Protein 4R3N (pdb70)

Structure (mmCIF, N/CA/C/O backbone):
data_4R3N
#
_entry.id   4R3N
#
_cell.length_a   59.536
_cell.length_b   97.658
_cell.length_c   63.978
_cell.angle_alpha   90.00
_cell.angle_beta   102.55
_cell.angle_gamma   90.00
#
_symmetry.space_group_name_H-M   'P 1 21 1'
#
loop_
_entity.id
_entity.type
_entity.pdbx_description
1 polymer 'Aspartate-semialdehyde dehydrogenase'
2 non-polymer 'SODIUM ION'
3 non-polymer 'NADP NICOTINAMIDE-ADENINE-DINUCLEOTIDE PHOSPHATE'
4 non-polymer 'benzene-1,2,3-tricarboxylic acid'
5 non-polymer 1,2-ETHANEDIOL
6 non-polymer 'ACETATE ION'
7 water water
#
loop_
_atom_site.group_PDB
_atom_site.id
_atom_site.type_symbol
_atom_site.label_atom_id
_atom_site.label_alt_id
_atom_site.label_comp_id
_atom_site.label_asym_id
_atom_site.label_entity_id
_atom_site.label_seq_id
_atom_site.pdbx_PDB_ins_code
_atom_site.Cartn_x
_atom_site.Cartn_y
_atom_site.Cartn_z
_atom_site.occupancy
_atom_site.B_iso_or_equiv
_atom_site.auth_seq_id
_atom_site.auth_comp_id
_atom_site.auth_asym_id
_atom_site.auth_atom_id
_atom_site.pdbx_PDB_model_num
ATOM 1 N N . GLY A 1 2 ? -10.558 -2.639 33.520 1.00 26.72 2 GLY A N 1
ATOM 2 C CA . GLY A 1 2 ? -9.978 -2.783 32.168 1.00 22.34 2 GLY A CA 1
ATOM 3 C C . GLY A 1 2 ? -10.661 -1.887 31.171 1.00 21.91 2 GLY A C 1
ATOM 4 O O . GLY A 1 2 ? -11.467 -1.032 31.511 1.00 27.18 2 GLY A O 1
ATOM 5 N N . TYR A 1 3 ? -10.316 -2.095 29.913 1.00 16.46 3 TYR A N 1
ATOM 6 C CA . TYR A 1 3 ? -10.796 -1.254 28.833 1.00 16.02 3 TYR A CA 1
ATOM 7 C C . TYR A 1 3 ? -11.849 -1.913 27.969 1.00 16.41 3 TYR A C 1
ATOM 8 O O . TYR A 1 3 ? -11.849 -3.143 27.794 1.00 16.88 3 TYR A O 1
ATOM 17 N N . THR A 1 4 ? -12.692 -1.071 27.367 1.00 14.18 4 THR A N 1
ATOM 18 C CA . THR A 1 4 ? -13.449 -1.453 26.193 1.00 14.00 4 THR A CA 1
ATOM 19 C C . THR A 1 4 ? -12.666 -1.064 24.949 1.00 13.32 4 THR A C 1
ATOM 20 O O . THR A 1 4 ? -12.298 0.101 24.793 1.00 14.90 4 THR A O 1
ATOM 24 N N . VAL A 1 5 ? -12.362 -2.073 24.115 1.00 13.05 5 VAL A N 1
ATOM 25 C CA . VAL A 1 5 ? -11.543 -1.848 22.909 1.00 12.66 5 VAL A CA 1
ATOM 26 C C . VAL A 1 5 ? -12.352 -2.193 21.685 1.00 14.18 5 VAL A C 1
ATOM 27 O O . VAL A 1 5 ? -12.955 -3.267 21.626 1.00 14.96 5 VAL A O 1
ATOM 31 N N . ALA A 1 6 ? -12.330 -1.278 20.704 1.00 13.56 6 ALA A N 1
ATOM 32 C CA . ALA A 1 6 ? -12.989 -1.499 19.409 1.00 12.55 6 ALA A CA 1
ATOM 33 C C . ALA A 1 6 ? -11.944 -1.676 18.313 1.00 11.92 6 ALA A C 1
ATOM 34 O O . ALA A 1 6 ? -10.949 -0.950 18.299 1.00 13.60 6 ALA A O 1
ATOM 36 N N . VAL A 1 7 ? -12.180 -2.651 17.435 1.00 12.35 7 VAL A N 1
ATOM 37 C CA . VAL A 1 7 ? -11.356 -2.819 16.227 1.00 13.17 7 VAL A CA 1
ATOM 38 C C . VAL A 1 7 ? -12.230 -2.462 15.039 1.00 11.62 7 VAL A C 1
ATOM 39 O O . VAL A 1 7 ? -13.221 -3.127 14.770 1.00 12.78 7 VAL A O 1
ATOM 43 N N . VAL A 1 8 ? -11.849 -1.389 14.339 1.00 12.42 8 VAL A N 1
ATOM 44 C CA . VAL A 1 8 ? -12.573 -0.902 13.150 1.00 11.96 8 VAL A CA 1
ATOM 45 C C . VAL A 1 8 ? -11.856 -1.467 11.924 1.00 12.31 8 VAL A C 1
ATOM 46 O O . VAL A 1 8 ? -10.676 -1.211 11.720 1.00 13.35 8 VAL A O 1
ATOM 50 N N . GLY A 1 9 ? -12.594 -2.249 11.142 1.00 12.62 9 GLY A N 1
ATOM 51 C CA . GLY A 1 9 ? -12.014 -3.037 10.052 1.00 12.88 9 GLY A CA 1
ATOM 52 C C . GLY A 1 9 ? -11.581 -4.405 10.550 1.00 12.38 9 GLY A C 1
ATOM 53 O O . GLY A 1 9 ? -10.532 -4.919 10.163 1.00 14.52 9 GLY A O 1
ATOM 54 N N . ALA A 1 10 ? -12.402 -5.022 11.405 1.00 12.89 10 ALA A N 1
ATOM 55 C CA . ALA A 1 10 ? -12.019 -6.276 12.059 1.00 14.48 10 ALA A CA 1
ATOM 56 C C . ALA A 1 10 ? -11.962 -7.473 11.130 1.00 13.53 10 ALA A C 1
ATOM 57 O O . ALA A 1 10 ? -11.322 -8.453 11.457 1.00 15.18 10 ALA A O 1
ATOM 59 N N . THR A 1 11 ? -12.645 -7.385 9.988 1.00 13.72 11 THR A N 1
ATOM 60 C CA . THR A 1 11 ? -12.858 -8.513 9.103 1.00 14.36 11 THR A CA 1
ATOM 61 C C . THR A 1 11 ? -11.837 -8.644 7.975 1.00 15.65 11 THR A C 1
ATOM 62 O O . THR A 1 11 ? -11.881 -9.607 7.218 1.00 20.56 11 THR A O 1
ATOM 66 N N . GLY A 1 12 ? -10.916 -7.701 7.851 1.00 14.44 12 GLY A N 1
ATOM 67 C CA . GLY A 1 12 ? -9.959 -7.750 6.743 1.00 16.32 12 GLY A CA 1
ATOM 68 C C . GLY A 1 12 ? -8.606 -8.297 7.152 1.00 15.60 12 GLY A C 1
ATOM 69 O O . GLY A 1 12 ? -8.453 -8.940 8.216 1.00 16.50 12 GLY A O 1
ATOM 70 N N . ALA A 1 13 ? -7.616 -8.064 6.282 1.00 13.56 13 ALA A N 1
ATOM 71 C CA . ALA A 1 13 ? -6.278 -8.613 6.466 1.00 13.44 13 ALA A CA 1
ATOM 72 C C . ALA A 1 13 ? -5.639 -8.062 7.737 1.00 12.92 13 ALA A C 1
ATOM 73 O O . ALA A 1 13 ? -5.093 -8.817 8.534 1.00 14.77 13 ALA A O 1
ATOM 75 N N . VAL A 1 14 ? -5.619 -6.742 7.886 1.00 13.32 14 VAL A N 1
ATOM 76 C CA . VAL A 1 14 ? -5.008 -6.159 9.083 1.00 12.69 14 VAL A CA 1
ATOM 77 C C . VAL A 1 14 ? -5.864 -6.506 10.316 1.00 11.87 14 VAL A C 1
ATOM 78 O O . VAL A 1 14 ? -5.334 -6.814 11.395 1.00 13.24 14 VAL A O 1
ATOM 82 N N . GLY A 1 15 ? -7.191 -6.442 10.166 1.00 13.85 15 GLY A N 1
ATOM 83 C CA . GLY A 1 15 ? -8.077 -6.703 11.304 1.00 14.45 15 GLY A CA 1
ATOM 84 C C . GLY A 1 15 ? -7.868 -8.063 11.914 1.00 13.83 15 GLY A C 1
ATOM 85 O O . GLY A 1 15 ? -7.915 -8.207 13.143 1.00 14.69 15 GLY A O 1
ATOM 86 N N . ALA A 1 16 ? -7.642 -9.073 11.086 1.00 15.03 16 ALA A N 1
ATOM 87 C CA . ALA A 1 16 ? -7.385 -10.430 11.606 1.00 14.97 16 ALA A CA 1
ATOM 88 C C . ALA A 1 16 ? -6.146 -10.432 12.501 1.00 14.23 16 ALA A C 1
ATOM 89 O O . ALA A 1 16 ? -6.118 -11.115 13.556 1.00 14.87 16 ALA A O 1
ATOM 91 N N . GLN A 1 17 ? -5.141 -9.659 12.096 1.00 12.47 17 GLN A N 1
ATOM 92 C CA . GLN A 1 17 ? -3.913 -9.581 12.893 1.00 12.94 17 GLN A CA 1
ATOM 93 C C . GLN A 1 17 ? -4.087 -8.680 14.105 1.00 13.05 17 GLN A C 1
ATOM 94 O O . GLN A 1 17 ? -3.451 -8.928 15.131 1.00 12.71 17 GLN A O 1
ATOM 100 N N . MET A 1 18 ? -4.910 -7.637 13.993 1.00 11.89 18 MET A N 1
ATOM 101 C CA A MET A 1 18 ? -5.227 -6.818 15.175 0.50 11.49 18 MET A CA 1
ATOM 102 C CA B MET A 1 18 ? -5.265 -6.813 15.169 0.50 12.60 18 MET A CA 1
ATOM 103 C C . MET A 1 18 ? -5.900 -7.676 16.251 1.00 11.73 18 MET A C 1
ATOM 104 O O . MET A 1 18 ? -5.569 -7.552 17.420 1.00 12.64 18 MET A O 1
ATOM 113 N N . ILE A 1 19 ? -6.795 -8.568 15.830 1.00 12.57 19 ILE A N 1
ATOM 114 C CA . ILE A 1 19 ? -7.429 -9.487 16.766 1.00 13.08 19 ILE A CA 1
ATOM 115 C C . ILE A 1 19 ? -6.365 -10.352 17.450 1.00 12.92 19 ILE A C 1
ATOM 116 O O . ILE A 1 19 ? -6.346 -10.462 18.700 1.00 13.67 19 ILE A O 1
ATOM 121 N N . LYS A 1 20 ? -5.508 -1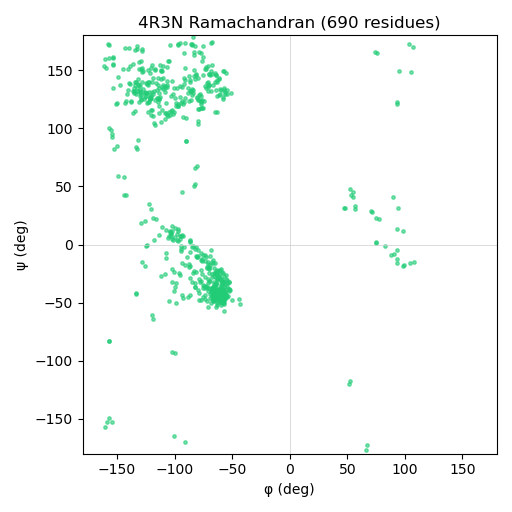0.988 16.658 1.00 12.18 20 LYS A N 1
ATOM 122 C CA . LYS A 1 20 ? -4.445 -11.824 17.222 1.00 13.44 20 LYS A CA 1
ATOM 123 C C . LYS A 1 20 ? -3.537 -11.052 18.174 1.00 13.27 20 LYS A C 1
ATOM 124 O O . LYS A 1 20 ? -3.235 -11.514 19.296 1.00 14.24 20 LYS A O 1
ATOM 130 N N . MET A 1 21 ? -3.106 -9.866 17.743 1.00 12.49 21 MET A N 1
ATOM 131 C CA . MET A 1 21 ? -2.234 -9.058 18.582 1.00 12.17 21 MET A CA 1
ATOM 132 C C . MET A 1 21 ? -2.929 -8.603 19.873 1.00 12.25 21 MET A C 1
ATOM 133 O O . MET A 1 21 ? -2.285 -8.579 20.914 1.00 12.94 21 MET A O 1
ATOM 138 N N . LEU A 1 22 ? -4.233 -8.308 19.806 1.00 11.20 22 LEU A N 1
ATOM 139 C CA . LEU A 1 22 ? -4.963 -7.952 21.041 1.00 11.88 22 LEU A CA 1
ATOM 140 C C . LEU A 1 22 ? -5.152 -9.168 21.950 1.00 13.74 22 LEU A C 1
ATOM 141 O O . LEU A 1 22 ? -5.038 -9.071 23.180 1.00 14.52 22 LEU A O 1
ATOM 146 N N . GLU A 1 23 ? -5.453 -10.330 21.368 1.00 13.44 23 GLU A N 1
ATOM 147 C CA . GLU A 1 23 ? -5.601 -11.557 22.173 1.00 14.75 23 GLU A CA 1
ATOM 148 C C . GLU A 1 23 ? -4.297 -11.844 22.949 1.00 13.67 23 GLU A C 1
ATOM 149 O O . GLU A 1 23 ? -4.330 -12.430 24.042 1.00 17.87 23 GLU A O 1
ATOM 155 N N . GLU A 1 24 ? -3.165 -11.463 22.369 1.00 12.93 24 GLU A N 1
ATOM 156 C CA . GLU A 1 24 ? -1.833 -11.723 22.938 1.00 12.60 24 GLU A CA 1
ATOM 157 C C . GLU A 1 24 ? -1.278 -10.517 23.704 1.00 11.94 24 GLU A C 1
ATOM 158 O O . GLU A 1 24 ? -0.149 -10.546 24.142 1.00 14.17 24 GLU A O 1
ATOM 164 N N . SER A 1 25 ? -2.063 -9.453 23.822 1.00 12.87 25 SER A N 1
ATOM 165 C CA . SER A 1 25 ? -1.569 -8.199 24.383 1.00 14.39 25 SER A CA 1
ATOM 166 C C . SER A 1 25 ? -1.587 -8.181 25.918 1.00 12.50 25 SER A C 1
ATOM 167 O O . SER A 1 25 ? -2.190 -9.033 26.563 1.00 16.17 25 SER A O 1
ATOM 170 N N . THR A 1 26 ? -0.887 -7.198 26.444 1.00 13.26 26 THR A N 1
ATOM 171 C CA . THR A 1 26 ? -0.890 -6.869 27.865 1.00 13.38 26 THR A CA 1
ATOM 172 C C . THR A 1 26 ? -1.934 -5.810 28.244 1.00 14.81 26 THR A C 1
ATOM 173 O O . THR A 1 26 ? -1.955 -5.339 29.377 1.00 17.31 26 THR A O 1
ATOM 177 N N . LEU A 1 27 ? -2.810 -5.421 27.307 1.00 14.63 27 LEU A N 1
ATOM 178 C CA . LEU A 1 27 ? -3.917 -4.550 27.678 1.00 15.92 27 LEU A CA 1
ATOM 179 C C . LEU A 1 27 ? -4.900 -5.325 28.536 1.00 17.74 27 LEU A C 1
ATOM 180 O O . LEU A 1 27 ? -5.270 -6.453 28.206 1.00 18.88 27 LEU A O 1
ATOM 185 N N . PRO A 1 28 ? -5.383 -4.683 29.606 1.00 17.26 28 PRO A N 1
ATOM 186 C CA . PRO A 1 28 ? -6.471 -5.280 30.367 1.00 18.75 28 PRO A CA 1
ATOM 187 C C . PRO A 1 28 ? -7.775 -5.004 29.625 1.00 17.14 28 PRO A C 1
ATOM 188 O O . PRO A 1 28 ? -8.267 -3.879 29.624 1.00 22.62 28 PRO A O 1
ATOM 192 N N . ILE A 1 29 ? -8.304 -6.014 28.946 1.00 17.22 29 ILE A N 1
ATOM 193 C CA . ILE A 1 29 ? -9.496 -5.837 28.121 1.00 16.34 29 ILE A CA 1
ATOM 194 C C . ILE A 1 29 ? -10.736 -6.451 28.804 1.00 17.30 29 ILE A C 1
ATOM 195 O O . ILE A 1 29 ? -10.809 -7.665 28.975 1.00 21.83 29 ILE A O 1
ATOM 200 N N . ASP A 1 30 ? -11.692 -5.595 29.180 1.00 17.79 30 ASP A N 1
ATOM 201 C CA . ASP A 1 30 ? -12.968 -6.041 29.726 1.00 21.18 30 ASP A CA 1
ATOM 202 C C . ASP A 1 30 ? -14.014 -6.340 28.661 1.00 18.22 30 ASP A C 1
ATOM 203 O O . ASP A 1 30 ? -14.903 -7.154 28.888 1.00 24.28 30 ASP A O 1
ATOM 208 N N . LYS A 1 31 ? -13.924 -5.661 27.508 1.00 16.90 31 LYS A N 1
ATOM 209 C CA . LYS A 1 31 ? -14.956 -5.778 26.483 1.00 15.98 31 LYS A CA 1
ATOM 210 C C . LYS A 1 31 ? -14.322 -5.473 25.126 1.00 15.69 31 LYS A C 1
ATOM 211 O O . LYS A 1 31 ? -13.542 -4.530 25.007 1.00 15.68 31 LYS A O 1
ATOM 217 N N . ILE A 1 32 ? -14.631 -6.313 24.142 1.00 15.72 32 ILE A N 1
ATOM 218 C CA . ILE A 1 32 ? -14.154 -6.144 22.769 1.00 16.05 32 ILE A CA 1
ATOM 219 C C . ILE A 1 32 ? -15.354 -5.857 21.889 1.00 15.75 32 ILE A C 1
ATOM 220 O O . ILE A 1 32 ? -16.403 -6.492 22.024 1.00 16.98 32 ILE A O 1
ATOM 225 N N . ARG A 1 33 ? -15.193 -4.900 20.976 1.00 15.04 33 ARG A N 1
ATOM 226 C CA . ARG A 1 33 ? -16.166 -4.683 19.913 1.00 15.65 33 ARG A CA 1
ATOM 227 C C . ARG A 1 33 ? -15.479 -4.749 18.562 1.00 14.51 33 ARG A C 1
ATOM 228 O O . ARG A 1 33 ? -14.386 -4.216 18.407 1.00 14.02 33 ARG A O 1
ATOM 236 N N . TYR A 1 34 ? -16.146 -5.388 17.610 1.00 13.27 34 TYR A N 1
ATOM 237 C CA . TYR A 1 34 ? -15.636 -5.482 16.244 1.00 12.73 34 TYR A CA 1
ATOM 238 C C . TYR A 1 34 ? -16.543 -4.698 15.327 1.00 13.78 34 TYR A C 1
ATOM 239 O O . TYR A 1 34 ? -17.778 -4.920 15.292 1.00 15.70 34 TYR A O 1
ATOM 248 N N . LEU A 1 35 ? -15.939 -3.765 14.597 1.00 13.24 35 LEU A N 1
ATOM 249 C CA . LEU A 1 35 ? -16.685 -2.895 13.685 1.00 14.25 35 LEU A CA 1
ATOM 250 C C . LEU A 1 35 ? -16.181 -3.109 12.252 1.00 13.20 35 LEU A C 1
ATOM 251 O O . LEU A 1 35 ? -14.983 -3.294 12.031 1.00 13.10 35 LEU A O 1
ATOM 256 N N . ALA A 1 36 ? -17.107 -3.046 11.309 1.00 13.65 36 ALA A N 1
ATOM 257 C CA . ALA A 1 36 ? -16.756 -3.127 9.897 1.00 13.11 36 ALA A CA 1
ATOM 258 C C . ALA A 1 36 ? -17.860 -2.470 9.089 1.00 13.03 36 ALA A C 1
ATOM 259 O O . ALA A 1 36 ? -18.426 -1.487 9.559 1.00 14.58 36 ALA A O 1
ATOM 261 N N . SER A 1 37 ? -18.117 -2.920 7.855 1.00 15.14 37 SER A N 1
ATOM 262 C CA . SER A 1 37 ? -19.169 -2.322 7.071 1.00 16.11 37 SER A CA 1
ATOM 263 C C . SER A 1 37 ? -20.524 -2.906 7.462 1.00 16.70 37 SER A C 1
ATOM 264 O O . SER A 1 37 ? -20.596 -3.912 8.160 1.00 17.45 37 SER A O 1
ATOM 267 N N . ALA A 1 38 ? -21.583 -2.299 6.937 1.00 17.59 38 ALA A N 1
ATOM 268 C CA . ALA A 1 38 ? -22.924 -2.807 7.111 1.00 19.08 38 ALA A CA 1
ATOM 269 C C . ALA A 1 38 ? -23.080 -4.234 6.570 1.00 18.70 38 ALA A C 1
ATOM 270 O O . ALA A 1 38 ? -23.840 -5.027 7.132 1.00 19.89 38 ALA A O 1
ATOM 272 N N . ARG A 1 39 ? -22.338 -4.584 5.512 1.00 18.68 39 ARG A N 1
ATOM 273 C CA . ARG A 1 39 ? -22.406 -5.939 4.975 1.00 20.44 39 ARG A CA 1
ATOM 274 C C . ARG A 1 39 ? -22.023 -6.954 6.031 1.00 20.42 39 ARG A C 1
ATOM 275 O O . ARG A 1 39 ? -22.624 -8.010 6.132 1.00 24.48 39 ARG A O 1
ATOM 283 N N . SER A 1 40 ? -20.978 -6.644 6.793 1.00 17.95 40 SER A N 1
ATOM 284 C CA . SER A 1 40 ? -20.476 -7.567 7.828 1.00 17.48 40 SER A CA 1
ATOM 285 C C . SER A 1 40 ? -21.269 -7.492 9.120 1.00 18.15 40 SER A C 1
ATOM 286 O O . SER A 1 40 ? -21.263 -8.454 9.877 1.00 19.38 40 SER A O 1
ATOM 289 N N . ALA A 1 41 ? -21.931 -6.363 9.362 1.00 17.93 41 ALA A N 1
ATOM 290 C CA . ALA A 1 41 ? -22.690 -6.164 10.596 1.00 18.75 41 ALA A CA 1
ATOM 291 C C . ALA A 1 41 ? -23.721 -7.261 10.727 1.00 21.21 41 ALA A C 1
ATOM 292 O O . ALA A 1 41 ? -24.425 -7.586 9.770 1.00 22.12 41 ALA A O 1
ATOM 294 N N . GLY A 1 42 ? -23.789 -7.838 11.918 1.00 20.65 42 GLY A N 1
ATOM 295 C CA . GLY A 1 42 ? -24.698 -8.942 12.194 1.00 25.20 42 GLY A CA 1
ATOM 296 C C . GLY A 1 42 ? -24.051 -10.310 12.136 1.00 25.23 42 GLY A C 1
ATOM 297 O O . GLY A 1 42 ? -24.638 -11.284 12.613 1.00 30.03 42 GLY A O 1
ATOM 298 N N . LYS A 1 43 ? -22.876 -10.397 11.501 1.00 24.65 43 LYS A N 1
ATOM 299 C CA . LYS A 1 43 ? -22.081 -11.626 11.483 1.00 27.02 43 LYS A CA 1
ATOM 300 C C . LYS A 1 43 ? -21.234 -11.706 12.754 1.00 23.77 43 LYS A C 1
ATOM 301 O O . LYS A 1 43 ? -21.273 -10.799 13.571 1.00 23.75 43 LYS A O 1
ATOM 307 N N . SER A 1 44 ? -20.471 -12.787 12.910 1.00 28.82 44 SER A N 1
ATOM 308 C CA . SER A 1 44 ? -19.760 -13.074 14.149 1.00 29.26 44 SER A CA 1
ATOM 309 C C . SER A 1 44 ? -18.301 -13.433 13.874 1.00 24.83 44 SER A C 1
ATOM 310 O O . SER A 1 44 ? -17.995 -14.111 12.887 1.00 28.83 44 SER A O 1
ATOM 313 N N . LEU A 1 45 ? -17.408 -12.987 14.752 1.00 24.55 45 LEU A N 1
ATOM 314 C CA . LEU A 1 45 ? -16.001 -13.417 14.754 1.00 22.96 45 LEU A CA 1
ATOM 315 C C . LEU A 1 45 ? -15.601 -13.681 16.189 1.00 24.49 45 LEU A C 1
ATOM 316 O O . LEU A 1 45 ? -16.156 -13.091 17.102 1.00 25.18 45 LEU A O 1
ATOM 321 N N . LYS A 1 46 ? -14.600 -14.531 16.377 1.00 22.86 46 LYS A N 1
ATOM 322 C CA . LYS A 1 46 ? -14.124 -14.863 17.715 1.00 24.82 46 LYS A CA 1
ATOM 323 C C . LYS A 1 46 ? -13.173 -13.821 18.297 1.00 23.22 46 LYS A C 1
ATOM 324 O O . LYS A 1 46 ? -12.402 -13.182 17.562 1.00 20.67 46 LYS A O 1
ATOM 330 N N . PHE A 1 47 ? -13.253 -13.658 19.618 1.00 20.75 47 PHE A N 1
ATOM 331 C CA . PHE A 1 47 ? -12.139 -13.143 20.398 1.00 19.03 47 PHE A CA 1
ATOM 332 C C . PHE A 1 47 ? -11.859 -14.206 21.459 1.00 22.82 47 PHE A C 1
ATOM 333 O O . PHE A 1 47 ? -12.694 -14.436 22.349 1.00 24.44 47 PHE A O 1
ATOM 341 N N . LYS A 1 48 ? -10.681 -14.829 21.349 1.00 23.68 48 LYS A N 1
ATOM 342 C CA . LYS A 1 48 ? -10.361 -16.040 22.090 1.00 25.46 48 LYS A CA 1
ATOM 343 C C . LYS A 1 48 ? -11.479 -17.054 21.843 1.00 28.50 48 LYS A C 1
ATOM 344 O O . LYS A 1 48 ? -11.713 -17.428 20.697 1.00 29.78 48 LYS A O 1
ATOM 350 N N . ASP A 1 49 ? -12.189 -17.457 22.895 1.00 31.01 49 ASP A N 1
ATOM 351 C CA . ASP A 1 49 ? -13.270 -18.434 22.766 1.00 33.32 49 ASP A CA 1
ATOM 352 C C . ASP A 1 49 ? -14.657 -17.792 22.596 1.00 34.31 49 ASP A C 1
ATOM 353 O O . ASP A 1 49 ? -15.634 -18.500 22.356 1.00 38.70 49 ASP A O 1
ATOM 358 N N . GLN A 1 50 ? -14.737 -16.464 22.702 1.00 27.52 50 GLN A N 1
ATOM 359 C CA . GLN A 1 50 ? -16.026 -15.761 22.743 1.00 26.89 50 GLN A CA 1
ATOM 360 C C . GLN A 1 50 ? -16.446 -15.342 21.331 1.00 28.95 50 GLN A C 1
ATOM 361 O O . GLN A 1 50 ? -15.656 -14.841 20.585 1.00 30.11 50 GLN A O 1
ATOM 367 N N . ASP A 1 51 ? -17.726 -15.509 21.025 1.00 29.59 51 ASP A N 1
ATOM 368 C CA . ASP A 1 51 ? -18.254 -14.989 19.779 1.00 27.81 51 ASP A CA 1
ATOM 369 C C . ASP A 1 51 ? -18.614 -13.532 19.957 1.00 28.43 51 ASP A C 1
ATOM 370 O O . ASP A 1 51 ? -19.317 -13.177 20.900 1.00 30.54 51 ASP A O 1
ATOM 375 N N . ILE A 1 52 ? -18.142 -12.715 19.018 1.00 22.80 52 ILE A N 1
ATOM 376 C CA . ILE A 1 52 ? -18.345 -11.272 19.009 1.00 21.19 52 ILE A CA 1
ATOM 377 C C . ILE A 1 52 ? -19.178 -10.916 17.784 1.00 21.88 52 ILE A C 1
ATOM 378 O O . ILE A 1 52 ? -18.821 -11.294 16.667 1.00 25.39 52 ILE A O 1
ATOM 383 N N . THR A 1 53 ? -20.282 -10.209 17.994 1.00 21.71 53 THR A N 1
ATOM 384 C CA . THR A 1 53 ? -21.134 -9.774 16.899 1.00 20.90 53 THR A CA 1
ATOM 385 C C . THR A 1 53 ? -20.531 -8.544 16.249 1.00 18.98 53 THR A C 1
ATOM 386 O O . THR A 1 53 ? -20.275 -7.542 16.899 1.00 19.90 53 THR A O 1
ATOM 390 N N . ILE A 1 54 ? -20.309 -8.623 14.955 1.00 18.63 54 ILE A N 1
ATOM 391 C CA . ILE A 1 54 ? -19.769 -7.485 14.228 1.00 17.19 54 ILE A CA 1
ATOM 392 C C . ILE A 1 54 ? -20.812 -6.377 14.090 1.00 15.81 54 ILE A C 1
ATOM 393 O O . ILE A 1 54 ? -22.003 -6.648 13.837 1.00 18.15 54 ILE A O 1
ATOM 398 N N . GLU A 1 55 ? -20.357 -5.140 14.270 1.00 17.59 55 GLU A N 1
ATOM 399 C CA . GLU A 1 55 ? -21.177 -3.959 14.190 1.00 17.46 55 GLU A CA 1
ATOM 400 C C . GLU A 1 55 ? -20.812 -3.101 12.989 1.00 15.63 55 GLU A C 1
ATOM 401 O O . GLU A 1 55 ? -19.666 -3.105 12.508 1.00 17.22 55 GLU A O 1
ATOM 407 N N . GLU A 1 56 ? -21.797 -2.341 12.542 1.00 16.58 56 GLU A N 1
ATOM 408 C CA . GLU A 1 56 ? -21.590 -1.319 11.533 1.00 15.75 56 GLU A CA 1
ATOM 409 C C . GLU A 1 56 ? -20.782 -0.159 12.119 1.00 16.12 56 GLU A C 1
ATOM 410 O O . GLU A 1 56 ? -21.012 0.264 13.254 1.00 17.58 56 GLU A O 1
ATOM 416 N N . THR A 1 57 ? -19.818 0.350 11.363 1.00 16.23 57 THR A N 1
ATOM 417 C CA . THR A 1 57 ? -19.087 1.547 11.763 1.00 15.91 57 THR A CA 1
ATOM 418 C C . THR A 1 57 ? -19.973 2.780 11.490 1.00 17.19 57 THR A C 1
ATOM 419 O O . THR A 1 57 ? -20.301 3.072 10.350 1.00 19.86 57 THR A O 1
ATOM 423 N N . THR A 1 58 ? -20.319 3.513 12.544 1.00 18.97 58 THR A N 1
ATOM 424 C CA . THR A 1 58 ? -21.188 4.710 12.450 1.00 21.27 58 THR A CA 1
ATOM 425 C C . THR A 1 58 ? -20.705 5.759 13.443 1.00 22.48 58 THR A C 1
ATOM 426 O O . THR A 1 58 ? -19.887 5.459 14.311 1.00 23.35 58 THR A O 1
ATOM 430 N N . GLU A 1 59 ? -21.230 6.980 13.328 1.00 24.49 59 GLU A N 1
ATOM 431 C CA . GLU A 1 59 ? -20.870 8.062 14.247 1.00 27.21 59 GLU A CA 1
ATOM 432 C C . GLU A 1 59 ? -21.231 7.732 15.689 1.00 26.39 59 GLU A C 1
ATOM 433 O O . GLU A 1 59 ? -20.649 8.316 16.603 1.00 28.27 59 GLU A O 1
ATOM 439 N N . THR A 1 60 ? -22.222 6.848 15.865 1.00 26.20 60 THR A N 1
ATOM 440 C CA . THR A 1 60 ? -22.763 6.446 17.175 1.00 24.91 60 THR A CA 1
ATOM 441 C C . THR A 1 60 ? -22.296 5.077 17.677 1.00 23.20 60 THR A C 1
ATOM 442 O O . THR A 1 60 ? -22.784 4.590 18.688 1.00 28.02 60 THR A O 1
ATOM 446 N N . ALA A 1 61 ? -21.311 4.472 17.018 1.00 24.53 61 ALA A N 1
ATOM 447 C CA . ALA A 1 61 ? -20.811 3.121 17.395 1.00 22.57 61 ALA A CA 1
ATOM 448 C C . ALA A 1 61 ? -19.714 3.078 18.470 1.00 24.13 61 ALA A C 1
ATOM 449 O O . ALA A 1 61 ? -19.185 1.998 18.775 1.00 28.98 61 ALA A O 1
ATOM 451 N N . PHE A 1 62 ? -19.360 4.225 19.034 1.00 20.48 62 PHE A N 1
ATOM 452 C CA . PHE A 1 62 ? -18.188 4.327 19.917 1.00 16.86 62 PHE A CA 1
ATOM 453 C C . PHE A 1 62 ? -18.533 4.649 21.369 1.00 18.91 62 PHE A C 1
ATOM 454 O O . PHE A 1 62 ? -17.649 4.885 22.188 1.00 19.27 62 PHE A O 1
ATOM 462 N N . GLU A 1 63 ? -19.820 4.622 21.684 1.00 21.10 63 GLU A N 1
ATOM 463 C CA . GLU A 1 63 ? -20.250 4.944 23.048 1.00 22.40 63 GLU A CA 1
ATOM 464 C C . GLU A 1 63 ? -19.667 3.888 24.007 1.00 19.79 63 GLU A C 1
ATOM 465 O O . GLU A 1 63 ? -19.747 2.687 23.752 1.00 21.71 63 GLU A O 1
ATOM 471 N N . GLY A 1 64 ? -18.996 4.357 25.057 1.00 20.11 64 GLY A N 1
ATOM 472 C CA . GLY A 1 64 ? -18.407 3.478 26.059 1.00 20.53 64 GLY A CA 1
ATOM 473 C C . GLY A 1 64 ? -17.046 2.896 25.713 1.00 20.00 64 GLY A C 1
ATOM 474 O O . GLY A 1 64 ? -16.455 2.191 26.528 1.00 22.31 64 GLY A O 1
ATOM 475 N N . VAL A 1 65 ? -16.531 3.208 24.523 1.00 17.99 65 VAL A N 1
ATOM 476 C CA . VAL A 1 65 ? -15.243 2.662 24.082 1.00 16.54 65 VAL A CA 1
ATOM 477 C C . VAL A 1 65 ? -14.099 3.513 24.631 1.00 14.90 65 VAL A C 1
ATOM 478 O O . VAL A 1 65 ? -14.131 4.755 24.522 1.00 17.51 65 VAL A O 1
ATOM 482 N N . ASP A 1 66 ? -13.084 2.851 25.194 1.00 13.81 66 ASP A N 1
ATOM 483 C CA . ASP A 1 66 ? -11.879 3.541 25.685 1.00 14.43 66 ASP A CA 1
ATOM 484 C C . ASP A 1 66 ? -10.840 3.728 24.602 1.00 13.36 66 ASP A C 1
ATOM 485 O O . ASP A 1 66 ? -10.194 4.775 24.526 1.00 13.83 66 ASP A O 1
ATOM 490 N N . ILE A 1 67 ? -10.628 2.671 23.818 1.00 12.02 67 ILE A N 1
ATOM 491 C CA . ILE A 1 67 ? -9.562 2.668 22.796 1.00 12.58 67 ILE A CA 1
ATOM 492 C C . ILE A 1 67 ? -10.156 2.068 21.521 1.00 12.05 67 ILE A C 1
ATOM 493 O O . ILE A 1 67 ? -10.769 1.015 21.548 1.00 12.75 67 ILE A O 1
ATOM 498 N N . ALA A 1 68 ? -9.939 2.737 20.389 1.00 12.21 68 ALA A N 1
ATOM 499 C CA . ALA A 1 68 ? -10.349 2.178 19.103 1.00 12.04 68 ALA A CA 1
ATOM 500 C C . ALA A 1 68 ? -9.142 2.118 18.164 1.00 11.80 68 ALA A C 1
ATOM 501 O O . ALA A 1 68 ? -8.421 3.111 18.009 1.00 14.18 68 ALA A O 1
ATOM 503 N N . LEU A 1 69 ? -8.939 0.946 17.564 1.00 11.86 69 LEU A N 1
ATOM 504 C CA . LEU A 1 69 ? -7.881 0.737 16.573 1.00 11.95 69 LEU A CA 1
ATOM 505 C C . LEU A 1 69 ? -8.559 0.765 15.207 1.00 12.08 69 LEU A C 1
ATOM 506 O O . LEU A 1 69 ? -9.412 -0.090 14.929 1.00 13.89 69 LEU A O 1
ATOM 511 N N . PHE A 1 70 ? -8.219 1.750 14.370 1.00 11.83 70 PHE A N 1
ATOM 512 C CA . PHE A 1 70 ? -8.845 1.876 13.052 1.00 13.56 70 PHE A CA 1
ATOM 513 C C . PHE A 1 70 ? -7.955 1.316 11.956 1.00 13.12 70 PHE A C 1
ATOM 514 O O . PHE A 1 70 ? -6.795 1.738 11.801 1.00 14.51 70 PHE A O 1
ATOM 522 N N . SER A 1 71 ? -8.517 0.400 11.176 1.00 13.13 71 SER A N 1
ATOM 523 C CA . SER A 1 71 ? -7.813 -0.117 10.008 1.00 14.01 71 SER A CA 1
ATOM 524 C C . SER A 1 71 ? -8.788 -0.503 8.907 1.00 13.68 71 SER A C 1
ATOM 525 O O . SER A 1 71 ? -8.819 -1.662 8.449 1.00 15.13 71 SER A O 1
ATOM 528 N N . ALA A 1 72 ? -9.559 0.494 8.474 1.00 15.06 72 ALA A N 1
ATOM 529 C CA . ALA A 1 72 ? -10.610 0.303 7.498 1.00 15.25 72 ALA A CA 1
ATOM 530 C C . ALA A 1 72 ? -10.558 1.292 6.312 1.00 15.66 72 ALA A C 1
ATOM 531 O O . ALA A 1 72 ? -11.574 1.523 5.635 1.00 19.55 72 ALA A O 1
ATOM 533 N N . GLY A 1 73 ? -9.415 1.911 6.107 1.00 1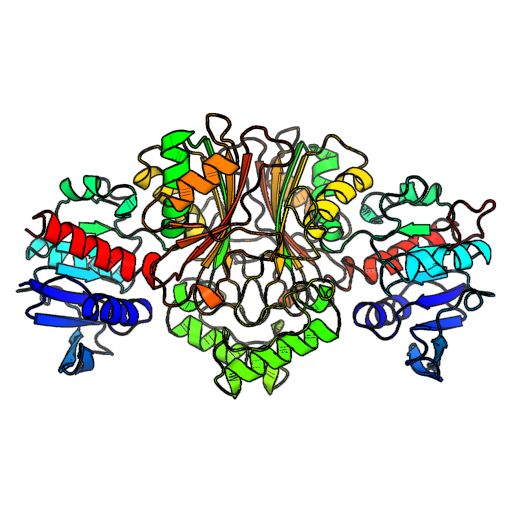6.90 73 GLY A N 1
ATOM 534 C CA . GLY A 1 73 ? -9.223 2.828 4.988 1.00 17.83 73 GLY A CA 1
ATOM 535 C C . GLY A 1 73 ? -9.216 4.269 5.440 1.00 17.41 73 GLY A C 1
ATOM 536 O O . GLY A 1 73 ? -9.895 4.628 6.401 1.00 17.51 73 GLY A O 1
ATOM 537 N N . SER A 1 74 ? -8.451 5.100 4.747 1.00 16.63 74 SER A N 1
ATOM 538 C CA A SER A 1 74 ? -8.316 6.502 5.115 0.50 18.78 74 SER A CA 1
ATOM 539 C CA B SER A 1 74 ? -8.308 6.490 5.130 0.50 18.27 74 SER A CA 1
ATOM 540 C C . SER A 1 74 ? -9.642 7.234 5.146 1.00 17.62 74 SER A C 1
ATOM 541 O O . SER A 1 74 ? -9.859 8.094 6.010 1.00 20.18 74 SER A O 1
ATOM 546 N N A SER A 1 75 ? -10.527 6.908 4.209 0.50 20.55 75 SER A N 1
ATOM 547 N N B SER A 1 75 ? -10.539 6.926 4.215 0.50 20.84 75 SER A N 1
ATOM 548 C CA A SER A 1 75 ? -11.828 7.554 4.142 0.50 21.44 75 SER A CA 1
ATOM 549 C CA B SER A 1 75 ? -11.820 7.624 4.184 0.50 22.08 75 SER A CA 1
ATOM 550 C C A SER A 1 75 ? -12.659 7.265 5.391 0.50 20.81 75 SER A C 1
ATOM 551 C C B SER A 1 75 ? -12.668 7.276 5.410 0.50 21.06 75 SER A C 1
ATOM 552 O O A SER A 1 75 ? -13.275 8.175 5.953 0.50 22.67 75 SER A O 1
ATOM 553 O O B SER A 1 75 ? -13.308 8.163 5.984 0.50 22.52 75 SER A O 1
ATOM 558 N N . THR A 1 76 ? -12.648 6.005 5.825 1.00 21.03 76 THR A N 1
ATOM 559 C CA . THR A 1 76 ? -13.378 5.578 7.043 1.00 20.98 76 THR A CA 1
ATOM 560 C C . THR A 1 76 ? -12.845 6.271 8.292 1.00 16.84 76 THR A C 1
ATOM 561 O O . THR A 1 76 ? -13.620 6.717 9.154 1.00 19.73 76 THR A O 1
ATOM 565 N N . SER A 1 77 ? -11.530 6.406 8.375 1.00 15.28 77 SER A N 1
ATOM 566 C CA . SER A 1 77 ? -10.953 7.145 9.481 1.00 14.48 77 SER A CA 1
ATOM 567 C C . SER A 1 77 ? -11.296 8.630 9.451 1.00 16.07 77 SER A C 1
ATOM 568 O O . SER A 1 77 ? -11.629 9.202 10.476 1.00 16.19 77 SER A O 1
ATOM 571 N N . ALA A 1 78 ? -11.214 9.260 8.281 1.00 17.20 78 ALA A N 1
ATOM 572 C CA . ALA A 1 78 ? -11.543 10.677 8.146 1.00 18.93 78 ALA A CA 1
ATOM 573 C C . ALA A 1 78 ? -12.969 10.937 8.642 1.00 19.96 78 ALA A C 1
ATOM 574 O O . ALA A 1 78 ? -13.237 11.951 9.303 1.00 22.38 78 ALA A O 1
ATOM 576 N N . LYS A 1 79 ? -13.859 10.013 8.303 1.00 21.19 79 LYS A N 1
ATOM 577 C CA . LYS A 1 79 ? -15.280 10.159 8.555 1.00 21.61 79 LYS A CA 1
ATOM 578 C C . LYS A 1 79 ? -15.645 9.865 10.011 1.00 20.41 79 LYS A C 1
ATOM 579 O O . LYS A 1 79 ? -16.473 10.560 10.568 1.00 23.64 79 LYS A O 1
ATOM 585 N N . TYR A 1 80 ? -15.052 8.819 10.601 1.00 17.41 80 TYR A N 1
ATOM 586 C CA . TYR A 1 80 ? -15.528 8.341 11.917 1.00 18.42 80 TYR A CA 1
ATOM 587 C C . TYR A 1 80 ? -14.563 8.563 13.083 1.00 16.63 80 TYR A C 1
ATOM 588 O O . TYR A 1 80 ? -14.995 8.598 14.237 1.00 17.60 80 TYR A O 1
ATOM 597 N N . ALA A 1 81 ? -13.252 8.633 12.839 1.00 14.67 81 ALA A N 1
ATOM 598 C CA . ALA A 1 81 ? -12.344 8.817 13.971 1.00 15.94 81 ALA A CA 1
ATOM 599 C C . ALA A 1 81 ? -12.669 10.089 14.782 1.00 16.48 81 ALA A C 1
ATOM 600 O O . ALA A 1 81 ? -12.585 10.056 16.017 1.00 17.42 81 ALA A O 1
ATOM 602 N N . PRO A 1 82 ? -13.018 11.209 14.106 1.00 18.01 82 PRO A N 1
ATOM 603 C CA . PRO A 1 82 ? -13.313 12.423 14.879 1.00 17.04 82 PRO A CA 1
ATOM 604 C C . PRO A 1 82 ? -14.557 12.254 15.790 1.00 16.14 82 PRO A C 1
ATOM 605 O O . PRO A 1 82 ? -14.596 12.809 16.895 1.00 17.94 82 PRO A O 1
ATOM 609 N N . TYR A 1 83 ? -15.538 11.483 15.340 1.00 18.21 83 TYR A N 1
ATOM 610 C CA . TYR A 1 83 ? -16.685 11.142 16.178 1.00 17.69 83 TYR A CA 1
ATOM 611 C C . TYR A 1 83 ? -16.300 10.279 17.356 1.00 16.76 83 TYR A C 1
ATOM 612 O O . TYR A 1 83 ? -16.817 10.483 18.452 1.00 18.94 83 TYR A O 1
ATOM 621 N N . ALA A 1 84 ? -15.375 9.340 17.166 1.00 16.27 84 ALA A N 1
ATOM 622 C CA . ALA A 1 84 ? -14.894 8.540 18.291 1.00 16.85 84 ALA A CA 1
ATOM 623 C C . ALA A 1 84 ? -14.174 9.442 19.298 1.00 14.83 84 ALA A C 1
ATOM 624 O O . ALA A 1 84 ? -14.405 9.324 20.502 1.00 17.01 84 ALA A O 1
ATOM 626 N N . VAL A 1 85 ? -13.346 10.379 18.820 1.00 14.86 85 VAL A N 1
ATOM 627 C CA . VAL A 1 85 ? -12.671 11.315 19.719 1.00 17.06 85 VAL A CA 1
ATOM 628 C C . VAL A 1 85 ? -13.725 12.126 20.508 1.00 17.52 85 VAL A C 1
ATOM 629 O O . VAL A 1 85 ? -13.620 12.313 21.737 1.00 20.07 85 VAL A O 1
ATOM 633 N N . LYS A 1 86 ? -14.759 12.589 19.814 1.00 18.59 86 LYS A N 1
ATOM 634 C CA . LYS A 1 86 ? -15.810 13.354 20.452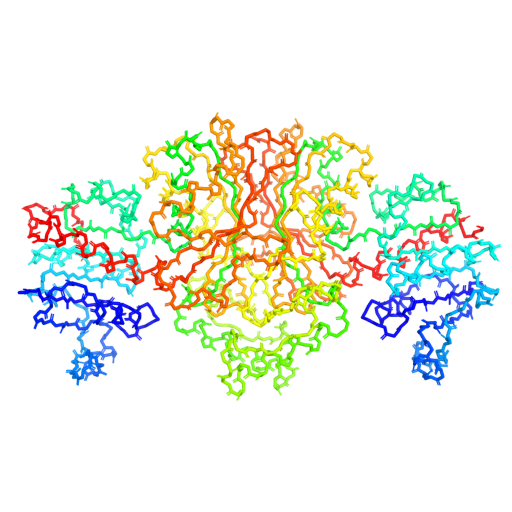 1.00 23.05 86 LYS A CA 1
ATOM 635 C C . LYS A 1 86 ? -16.535 12.524 21.526 1.00 23.33 86 LYS A C 1
ATOM 636 O O . LYS A 1 86 ? -17.007 13.065 22.537 1.00 27.21 86 LYS A O 1
ATOM 642 N N . ALA A 1 87 ? -16.612 11.211 21.330 1.00 22.76 87 ALA A N 1
ATOM 643 C CA . ALA A 1 87 ? -17.272 10.324 22.323 1.00 24.20 87 ALA A CA 1
ATOM 644 C C . ALA A 1 87 ? -16.350 10.003 23.517 1.00 24.09 87 ALA A C 1
ATOM 645 O O . ALA A 1 87 ? -16.792 9.340 24.467 1.00 26.84 87 ALA A O 1
ATOM 647 N N . GLY A 1 88 ? -15.098 10.458 23.472 1.00 18.88 88 GLY A N 1
ATOM 648 C CA . GLY A 1 88 ? -14.107 10.263 24.526 1.00 20.13 88 GLY A CA 1
ATOM 649 C C . GLY A 1 88 ? -13.134 9.118 24.307 1.00 16.13 88 GLY A C 1
ATOM 650 O O . GLY A 1 88 ? -12.384 8.751 25.221 1.00 18.52 88 GLY A O 1
ATOM 651 N N . VAL A 1 89 ? -13.110 8.566 23.091 1.00 15.69 89 VAL A N 1
ATOM 652 C CA . VAL A 1 89 ? -12.237 7.441 22.744 1.00 15.74 89 VAL A CA 1
ATOM 653 C C . VAL A 1 89 ? -10.844 7.963 22.430 1.00 15.23 89 VAL A C 1
ATOM 654 O O . VAL A 1 89 ? -10.706 9.067 21.905 1.00 17.91 89 VAL A O 1
ATOM 658 N N . VAL A 1 90 ? -9.826 7.180 22.776 1.00 13.33 90 VAL A N 1
ATOM 659 C CA . VAL A 1 90 ? -8.500 7.368 22.223 1.00 14.01 90 VAL A CA 1
ATOM 660 C C . VAL A 1 90 ? -8.328 6.441 21.017 1.00 12.61 90 VAL A C 1
ATOM 661 O O . VAL A 1 90 ? -8.472 5.231 21.116 1.00 13.69 90 VAL A O 1
ATOM 665 N N . VAL A 1 91 ? -8.036 7.060 19.870 1.00 12.26 91 VAL A N 1
ATOM 666 C CA . VAL A 1 91 ? -7.971 6.382 18.588 1.00 12.45 91 VAL A CA 1
ATOM 667 C C . VAL A 1 91 ? -6.523 6.135 18.212 1.00 10.69 91 VAL A C 1
ATOM 668 O O . VAL A 1 91 ? -5.715 7.057 18.225 1.00 12.85 91 VAL A O 1
ATOM 672 N N . VAL A 1 92 ? -6.226 4.888 17.853 1.00 10.64 92 VAL A N 1
ATOM 673 C CA . VAL A 1 92 ? -4.961 4.550 17.191 1.00 10.65 92 VAL A CA 1
ATOM 674 C C . VAL A 1 92 ? -5.337 4.281 15.747 1.00 12.18 92 VAL A C 1
ATOM 675 O O . VAL A 1 92 ? -6.039 3.304 15.439 1.00 12.43 92 VAL A O 1
ATOM 679 N N . ASP A 1 93 ? -4.897 5.176 14.863 1.00 12.20 93 ASP A N 1
ATOM 680 C CA . ASP A 1 93 ? -5.331 5.139 13.472 1.00 13.02 93 ASP A CA 1
ATOM 681 C C . ASP A 1 93 ? -4.250 4.563 12.594 1.00 13.60 93 ASP A C 1
ATOM 682 O O . ASP A 1 93 ? -3.170 5.156 12.453 1.00 13.42 93 ASP A O 1
ATOM 687 N N . ASN A 1 94 ? -4.559 3.413 12.014 1.00 14.56 94 ASN A N 1
ATOM 688 C CA . ASN A 1 94 ? -3.670 2.758 11.074 1.00 14.71 94 ASN A CA 1
ATOM 689 C C . ASN A 1 94 ? -3.963 3.106 9.609 1.00 15.75 94 ASN A C 1
ATOM 690 O O . ASN A 1 94 ? -3.982 2.259 8.787 1.00 31.38 94 ASN A O 1
ATOM 695 N N . THR A 1 95 ? -4.182 4.361 9.316 1.00 13.80 95 THR A N 1
ATOM 696 C CA . THR A 1 95 ? -4.342 4.829 7.956 1.00 13.36 95 THR A CA 1
ATOM 697 C C . THR A 1 95 ? -3.461 6.061 7.786 1.00 13.25 95 THR A C 1
ATOM 698 O O . THR A 1 95 ? -2.871 6.581 8.733 1.00 13.39 95 THR A O 1
ATOM 702 N N . SER A 1 96 ? -3.345 6.500 6.536 1.00 12.88 96 SER A N 1
ATOM 703 C CA . SER A 1 96 ? -2.555 7.685 6.241 1.00 12.71 96 SER A CA 1
ATOM 704 C C . SER A 1 96 ? -3.240 9.000 6.603 1.00 12.36 96 SER A C 1
ATOM 705 O O . SER A 1 96 ? -2.588 10.044 6.576 1.00 14.55 96 SER A O 1
ATOM 708 N N . TYR A 1 97 ? -4.549 8.981 6.900 1.00 12.83 97 TYR A N 1
ATOM 709 C CA . TYR A 1 97 ? -5.315 10.231 6.830 1.00 13.90 97 TYR A CA 1
ATOM 710 C C . TYR A 1 97 ? -4.787 11.334 7.735 1.00 13.10 97 TYR A C 1
ATOM 711 O O . TYR A 1 97 ? -4.682 12.472 7.308 1.00 15.40 97 TYR A O 1
ATOM 720 N N . PHE A 1 98 ? -4.491 10.982 8.990 1.00 13.13 98 PHE A N 1
ATOM 721 C CA . PHE A 1 98 ? -4.111 11.956 10.001 1.00 12.88 98 PHE A CA 1
ATOM 722 C C . PHE A 1 98 ? -2.597 12.040 10.224 1.00 12.28 98 PHE A C 1
ATOM 723 O O . PHE A 1 98 ? -2.149 12.798 11.082 1.00 13.52 98 PHE A O 1
ATOM 731 N N . ARG A 1 99 ? -1.793 11.332 9.411 1.00 13.02 99 ARG A N 1
ATOM 732 C CA . ARG A 1 99 ? -0.385 11.192 9.751 1.00 12.59 99 ARG A CA 1
ATOM 733 C C . ARG A 1 99 ? 0.395 12.484 9.754 1.00 12.92 99 ARG A C 1
ATOM 734 O O . ARG A 1 99 ? 1.362 12.615 10.530 1.00 14.51 99 ARG A O 1
ATOM 742 N N . GLN A 1 100 ? 0.020 13.385 8.844 1.00 13.59 100 GLN A N 1
ATOM 743 C CA . GLN A 1 100 ? 0.697 14.675 8.703 1.00 14.36 100 GLN A CA 1
ATOM 744 C C . GLN A 1 100 ? -0.038 15.838 9.373 1.00 14.96 100 GLN A C 1
ATOM 745 O O . GLN A 1 100 ? 0.278 16.988 9.146 1.00 17.44 100 GLN A O 1
ATOM 751 N N . ASN A 1 101 ? -1.002 15.516 10.226 1.00 12.92 101 ASN A N 1
ATOM 752 C CA . ASN A 1 101 ? -1.683 16.523 11.025 1.00 13.55 101 ASN A CA 1
ATOM 753 C C . ASN A 1 101 ? -0.807 16.871 12.229 1.00 14.10 101 ASN A C 1
ATOM 754 O O . ASN A 1 101 ? -0.400 15.969 12.971 1.00 14.39 101 ASN A O 1
ATOM 759 N N . PRO A 1 102 ? -0.505 18.170 12.423 1.00 12.91 102 PRO A N 1
ATOM 760 C CA . PRO A 1 102 ? 0.435 18.533 13.489 1.00 13.80 102 PRO A CA 1
ATOM 761 C C . PRO A 1 102 ? -0.068 18.287 14.898 1.00 13.27 102 PRO A C 1
ATOM 762 O O . PRO A 1 102 ? 0.731 18.281 15.805 1.00 16.62 102 PRO A O 1
ATOM 766 N N . ASP A 1 103 ? -1.375 18.081 15.042 1.00 14.09 103 ASP A N 1
ATOM 767 C CA . ASP A 1 103 ? -1.974 17.719 16.337 1.00 14.18 103 ASP A CA 1
ATOM 768 C C . ASP A 1 103 ? -1.967 16.215 16.606 1.00 14.28 103 ASP A C 1
ATOM 769 O O . ASP A 1 103 ? -2.505 15.770 17.625 1.00 14.82 103 ASP A O 1
ATOM 774 N N . VAL A 1 104 ? -1.372 15.437 15.694 1.00 13.56 104 VAL A N 1
ATOM 775 C CA . VAL A 1 104 ? -1.390 13.963 15.748 1.00 12.45 104 VAL A CA 1
ATOM 776 C C . VAL A 1 104 ? 0.026 13.407 15.849 1.00 12.30 104 VAL A C 1
ATOM 777 O O . VAL A 1 104 ? 0.794 13.490 14.882 1.00 14.09 104 VAL A O 1
ATOM 781 N N . PRO A 1 105 ? 0.346 12.746 16.964 1.00 12.98 105 PRO A N 1
ATOM 782 C CA . PRO A 1 105 ? 1.623 12.041 17.025 1.00 13.15 105 PRO A CA 1
ATOM 783 C C . PRO A 1 105 ? 1.645 10.889 16.016 1.00 12.74 105 PRO A C 1
ATOM 784 O O . PRO A 1 105 ? 0.646 10.180 15.867 1.00 12.35 105 PRO A O 1
ATOM 788 N N . LEU A 1 106 ? 2.787 10.711 15.354 1.00 11.74 106 LEU A N 1
ATOM 789 C CA . LEU A 1 106 ? 2.970 9.657 14.354 1.00 10.95 106 LEU A CA 1
ATOM 790 C C . LEU A 1 106 ? 4.052 8.770 14.906 1.00 10.90 106 LEU A C 1
ATOM 791 O O . LEU A 1 106 ? 5.229 9.147 14.902 1.00 11.30 106 LEU A O 1
ATOM 796 N N . VAL A 1 107 ? 3.664 7.603 15.450 1.00 10.46 107 VAL A N 1
ATOM 797 C CA . VAL A 1 107 ? 4.548 6.938 16.411 1.00 10.19 107 VAL A CA 1
ATOM 798 C C . VAL A 1 107 ? 4.960 5.518 16.054 1.00 10.33 107 VAL A C 1
ATOM 799 O O . VAL A 1 107 ? 4.132 4.678 15.649 1.00 11.32 107 VAL A O 1
ATOM 803 N N . VAL A 1 108 ? 6.251 5.277 16.282 1.00 10.44 108 VAL A N 1
ATOM 804 C CA . VAL A 1 108 ? 6.827 3.937 16.361 1.00 11.03 108 VAL A CA 1
ATOM 805 C C . VAL A 1 108 ? 7.380 3.879 17.793 1.00 12.19 108 VAL A C 1
ATOM 806 O O . VAL A 1 108 ? 8.299 4.626 18.127 1.00 13.18 108 VAL A O 1
ATOM 810 N N . PRO A 1 109 ? 6.771 3.059 18.683 1.00 11.92 109 PRO A N 1
ATOM 811 C CA . PRO A 1 109 ? 7.078 3.238 20.100 1.00 11.53 109 PRO A CA 1
ATOM 812 C C . PRO A 1 109 ? 8.567 3.188 20.503 1.00 12.67 109 PRO A C 1
ATOM 813 O O . PRO A 1 109 ? 8.979 3.891 21.410 1.00 14.80 109 PRO A O 1
ATOM 817 N N . GLU A 1 110 ? 9.375 2.387 19.813 1.00 12.59 110 GLU A N 1
ATOM 818 C CA . GLU A 1 110 ? 10.786 2.288 20.152 1.00 13.93 110 GLU A CA 1
ATOM 819 C C . GLU A 1 110 ? 11.563 3.545 19.767 1.00 12.90 110 GLU A C 1
ATOM 820 O O . GLU A 1 110 ? 12.665 3.763 20.254 1.00 15.09 110 GLU A O 1
ATOM 826 N N . VAL A 1 111 ? 10.998 4.326 18.851 1.00 13.56 111 VAL A N 1
ATOM 827 C CA . VAL A 1 111 ? 11.677 5.482 18.252 1.00 14.63 111 VAL A CA 1
ATOM 828 C C . VAL A 1 111 ? 11.247 6.801 18.912 1.00 14.39 111 VAL A C 1
ATOM 829 O O . VAL A 1 111 ? 12.095 7.605 19.292 1.00 15.92 111 VAL A O 1
ATOM 833 N N . ASN A 1 112 ? 9.929 7.023 19.037 1.00 13.10 112 ASN A N 1
ATOM 834 C CA . ASN A 1 112 ? 9.431 8.328 19.457 1.00 13.75 112 ASN A CA 1
ATOM 835 C C . ASN A 1 112 ? 8.202 8.252 20.350 1.00 14.17 112 ASN A C 1
ATOM 836 O O . ASN A 1 112 ? 7.266 9.047 20.220 1.00 14.99 112 ASN A O 1
ATOM 841 N N . ALA A 1 113 ? 8.235 7.313 21.289 1.00 15.63 113 ALA A N 1
ATOM 842 C CA . ALA A 1 113 ? 7.129 7.184 22.255 1.00 13.56 113 ALA A CA 1
ATOM 843 C C . ALA A 1 113 ? 6.798 8.491 22.982 1.00 13.97 113 ALA A C 1
ATOM 844 O O . ALA A 1 113 ? 5.621 8.726 23.303 1.00 16.10 113 ALA A O 1
ATOM 846 N N . HIS A 1 114 ? 7.805 9.343 23.229 1.00 14.99 114 HIS A N 1
ATOM 847 C CA . HIS A 1 114 ? 7.569 10.626 23.908 1.00 17.41 114 HIS A CA 1
ATOM 848 C C . HIS A 1 114 ? 6.498 11.463 23.197 1.00 18.03 114 HIS A C 1
ATOM 849 O O . HIS A 1 114 ? 5.819 12.270 23.816 1.00 19.91 114 HIS A O 1
ATOM 856 N N . ALA A 1 115 ? 6.387 11.328 21.874 1.00 16.30 115 ALA A N 1
ATOM 857 C CA . ALA A 1 115 ? 5.393 12.121 21.120 1.00 15.61 115 ALA A CA 1
ATOM 858 C C . ALA A 1 115 ? 3.953 11.805 21.553 1.00 15.82 115 ALA A C 1
ATOM 859 O O . ALA A 1 115 ? 3.062 12.636 21.366 1.00 18.97 115 ALA A O 1
ATOM 861 N N . LEU A 1 116 ? 3.738 10.623 22.143 1.00 15.76 116 LEU A N 1
ATOM 862 C CA . LEU A 1 116 ? 2.393 10.238 22.624 1.00 15.45 116 LEU A CA 1
ATOM 863 C C . LEU A 1 116 ? 1.871 11.178 23.691 1.00 16.38 116 LEU A C 1
ATOM 864 O O . LEU A 1 116 ? 0.655 11.297 23.871 1.00 16.23 116 LEU A O 1
ATOM 869 N N . ASP A 1 117 ? 2.784 11.800 24.422 1.00 16.07 117 ASP A N 1
ATOM 870 C CA . ASP A 1 117 ? 2.393 12.579 25.616 1.00 18.50 117 ASP A CA 1
ATOM 871 C C . ASP A 1 117 ? 1.498 13.775 25.248 1.00 20.69 117 ASP A C 1
ATOM 872 O O . ASP A 1 117 ? 0.668 14.215 26.049 1.00 29.18 117 ASP A O 1
ATOM 877 N N . ALA A 1 118 ? 1.649 14.251 24.012 1.00 25.40 118 ALA A N 1
ATOM 878 C CA . ALA A 1 118 ? 0.969 15.438 23.505 1.00 30.33 118 ALA A CA 1
ATOM 879 C C . ALA A 1 118 ? -0.295 15.132 22.709 1.00 26.98 118 ALA A C 1
ATOM 880 O O . ALA A 1 118 ? -0.816 16.013 22.022 1.00 31.65 118 ALA A O 1
ATOM 882 N N . HIS A 1 119 ? -0.796 13.901 22.778 1.00 19.32 119 HIS A N 1
ATOM 883 C CA . HIS A 1 119 ? -1.900 13.541 21.915 1.00 15.35 119 HIS A CA 1
ATOM 884 C C . HIS A 1 119 ? -3.217 14.277 22.251 1.00 14.16 119 HIS A C 1
ATOM 885 O O . HIS A 1 119 ? -3.485 14.680 23.394 1.00 16.86 119 HIS A O 1
ATOM 892 N N . ASN A 1 120 ? -4.045 14.383 21.222 1.00 14.70 120 ASN A N 1
ATOM 893 C CA . ASN A 1 120 ? -5.353 15.040 21.246 1.00 16.28 120 ASN A CA 1
ATOM 894 C C . ASN A 1 120 ? -6.452 14.062 20.862 1.00 13.60 120 ASN A C 1
ATOM 895 O O . ASN A 1 120 ? -7.488 14.434 20.316 1.00 15.12 120 ASN A O 1
ATOM 900 N N . GLY A 1 121 ? -6.229 12.784 21.182 1.00 13.62 121 GLY A N 1
ATOM 901 C CA . GLY A 1 121 ? -7.223 11.764 20.927 1.00 14.27 121 GLY A CA 1
ATOM 902 C C . GLY A 1 121 ? -6.950 10.853 19.739 1.00 12.59 121 GLY A C 1
ATOM 903 O O . GLY A 1 121 ? -7.612 9.827 19.630 1.00 13.09 121 GLY A O 1
ATOM 904 N N . ILE A 1 122 ? -6.034 11.244 18.845 1.00 11.93 122 ILE A N 1
ATOM 905 C CA . ILE A 1 122 ? -5.649 10.387 17.737 1.00 11.27 122 ILE A CA 1
ATOM 906 C C . ILE A 1 122 ? -4.138 10.217 17.735 1.00 11.80 122 ILE A C 1
ATOM 907 O O . ILE A 1 122 ? -3.395 11.185 17.795 1.00 13.40 122 ILE A O 1
ATOM 912 N N . ILE A 1 123 ? -3.716 8.966 17.640 1.00 11.40 123 ILE A N 1
ATOM 913 C CA . ILE A 1 123 ? -2.321 8.640 17.445 1.00 11.47 123 ILE A CA 1
ATOM 914 C C . ILE A 1 123 ? -2.262 7.835 16.145 1.00 11.80 123 ILE A C 1
ATOM 915 O O . ILE A 1 123 ? -3.007 6.885 15.972 1.00 13.05 123 ILE A O 1
ATOM 920 N N . ALA A 1 124 ? -1.426 8.284 15.201 1.00 10.85 124 ALA A N 1
ATOM 921 C CA . ALA A 1 124 ? -1.311 7.603 13.931 1.00 11.50 124 ALA A CA 1
ATOM 922 C C . ALA A 1 124 ? -0.175 6.569 13.928 1.00 10.80 124 ALA A C 1
ATOM 923 O O . ALA A 1 124 ? 0.955 6.823 14.392 1.00 11.96 124 ALA A O 1
ATOM 925 N N . CYS A 1 125 ? -0.494 5.403 13.379 1.00 11.96 125 CYS A N 1
ATOM 926 C CA . CYS A 1 125 ? 0.497 4.391 13.053 1.00 12.21 125 CYS A CA 1
ATOM 927 C C . CYS A 1 125 ? 1.024 4.746 11.642 1.00 11.58 125 CYS A C 1
ATOM 928 O O . CYS A 1 125 ? 0.216 5.018 10.749 1.00 12.23 125 CYS A O 1
ATOM 931 N N . PRO A 1 126 ? 2.358 4.754 11.463 1.00 11.41 126 PRO A N 1
ATOM 932 C CA . PRO A 1 126 ? 2.915 5.040 10.100 1.00 10.98 126 PRO A CA 1
ATOM 933 C C . PRO A 1 126 ? 2.629 3.920 9.092 1.00 10.86 126 PRO A C 1
ATOM 934 O O . PRO A 1 126 ? 2.132 2.834 9.447 1.00 10.53 126 PRO A O 1
ATOM 938 N N . ASN A 1 127 ? 2.982 4.180 7.839 1.00 11.53 127 ASN A N 1
ATOM 939 C CA . ASN A 1 127 ? 2.934 3.132 6.840 1.00 11.95 127 ASN A CA 1
ATOM 940 C C . ASN A 1 127 ? 3.951 2.027 7.179 1.00 11.10 127 ASN A C 1
ATOM 941 O O . ASN A 1 127 ? 5.053 2.286 7.684 1.00 11.35 127 ASN A O 1
ATOM 946 N N . CYS A 1 128 ? 3.591 0.800 6.810 1.00 11.80 128 CYS A N 1
ATOM 947 C CA . CYS A 1 128 ? 4.406 -0.375 7.092 1.00 12.14 128 CYS A CA 1
ATOM 948 C C . CYS A 1 128 ? 5.849 -0.264 6.607 1.00 11.73 128 CYS A C 1
ATOM 949 O O . CYS A 1 128 ? 6.791 -0.627 7.329 1.00 11.73 128 CYS A O 1
ATOM 952 N N . SER A 1 129 ? 6.031 0.243 5.379 1.00 11.36 129 SER A N 1
ATOM 953 C CA . SER A 1 129 ? 7.387 0.415 4.851 1.00 10.93 129 SER A CA 1
ATOM 954 C C . SER A 1 129 ? 8.219 1.381 5.679 1.00 9.61 129 SER A C 1
ATOM 955 O O . SER A 1 129 ? 9.403 1.150 5.923 1.00 11.97 129 SER A O 1
ATOM 958 N N . THR A 1 130 ? 7.583 2.448 6.141 1.00 10.80 130 THR A N 1
ATOM 959 C CA . THR A 1 130 ? 8.259 3.419 6.959 1.00 11.96 130 THR A CA 1
ATOM 960 C C . THR A 1 130 ? 8.623 2.821 8.312 1.00 10.08 130 THR A C 1
ATOM 961 O O . THR A 1 130 ? 9.733 3.025 8.788 1.00 10.72 130 THR A O 1
ATOM 965 N N . ILE A 1 131 ? 7.685 2.083 8.928 1.00 10.81 131 ILE A N 1
ATOM 966 C CA . ILE A 1 131 ? 7.918 1.609 10.272 1.00 10.29 131 ILE A CA 1
ATOM 967 C C . ILE A 1 131 ? 9.170 0.761 10.359 1.00 10.06 131 ILE A C 1
ATOM 968 O O . ILE A 1 131 ? 10.041 1.000 11.196 1.00 10.68 131 ILE A O 1
ATOM 973 N N . GLN A 1 132 ? 9.297 -0.242 9.462 1.00 9.97 132 GLN A N 1
ATOM 974 C CA . GLN A 1 132 ? 10.425 -1.110 9.567 1.00 10.38 132 GLN A CA 1
ATOM 975 C C . GLN A 1 132 ? 11.730 -0.398 9.297 1.00 10.17 132 GLN A C 1
ATOM 976 O O . GLN A 1 132 ? 12.742 -0.700 9.917 1.00 10.46 132 GLN A O 1
ATOM 982 N N . MET A 1 133 ? 11.703 0.557 8.372 1.00 10.76 133 MET A N 1
ATOM 983 C CA . MET A 1 133 ? 12.889 1.340 8.115 1.00 11.59 133 MET A CA 1
ATOM 984 C C . MET A 1 133 ? 13.307 2.196 9.322 1.00 10.59 133 MET A C 1
ATOM 985 O O . MET A 1 133 ? 14.503 2.344 9.597 1.00 11.62 133 MET A O 1
ATOM 990 N N . MET A 1 134 ? 12.321 2.742 10.050 1.00 10.39 134 MET A N 1
ATOM 991 C CA . MET A 1 134 ? 12.619 3.520 11.267 1.00 11.09 134 MET A CA 1
ATOM 992 C C . MET A 1 134 ? 13.201 2.681 12.399 1.00 10.76 134 MET A C 1
ATOM 993 O O . MET A 1 134 ? 14.104 3.136 13.099 1.00 11.76 134 MET A O 1
ATOM 998 N N . VAL A 1 135 ? 12.724 1.451 12.532 1.00 10.82 135 VAL A N 1
ATOM 999 C CA . VAL A 1 135 ? 13.281 0.551 13.550 1.00 11.54 135 VAL A CA 1
ATOM 1000 C C . VAL A 1 135 ? 14.754 0.256 13.234 1.00 10.55 135 VAL A C 1
ATOM 1001 O O . VAL A 1 135 ? 15.616 0.213 14.116 1.00 13.01 135 VAL A O 1
ATOM 1005 N N . ALA A 1 136 ? 15.056 0.073 11.938 1.00 11.42 136 ALA A N 1
ATOM 1006 C CA . ALA A 1 136 ? 16.449 -0.237 11.562 1.00 11.24 136 ALA A CA 1
ATOM 1007 C C . ALA A 1 136 ? 17.385 0.975 11.686 1.00 11.62 136 ALA A C 1
ATOM 1008 O O . ALA A 1 136 ? 18.561 0.834 12.049 1.00 13.16 136 ALA A O 1
ATOM 1010 N N . LEU A 1 137 ? 16.847 2.156 11.365 1.00 11.32 137 LEU A N 1
ATOM 1011 C CA . LEU A 1 137 ? 17.675 3.341 11.209 1.00 11.75 137 LEU A CA 1
ATOM 1012 C C . LEU A 1 137 ? 17.788 4.221 12.439 1.00 12.05 137 LEU A C 1
ATOM 1013 O O . LEU A 1 137 ? 18.788 4.923 12.588 1.00 13.34 137 LEU A O 1
ATOM 1018 N N . GLU A 1 138 ? 16.790 4.194 13.324 1.00 12.23 138 GLU A N 1
ATOM 1019 C CA . GLU A 1 138 ? 16.862 5.019 14.533 1.00 13.59 138 GLU A CA 1
ATOM 1020 C C . GLU A 1 138 ? 18.145 4.784 15.340 1.00 12.59 138 GLU A C 1
ATOM 1021 O O . GLU A 1 138 ? 18.772 5.754 15.766 1.00 14.10 138 GLU A O 1
ATOM 1027 N N . PRO A 1 139 ? 18.558 3.519 15.564 1.00 12.89 139 PRO A N 1
ATOM 1028 C CA . PRO A 1 139 ? 19.808 3.376 16.337 1.00 13.35 139 PRO A CA 1
ATOM 1029 C C . PRO A 1 139 ? 21.038 3.978 15.675 1.00 13.06 139 PRO A C 1
ATOM 1030 O O . PRO A 1 139 ? 22.002 4.367 16.347 1.00 15.14 139 PRO A O 1
ATOM 1034 N N . VAL A 1 140 ? 21.026 4.003 14.345 1.00 13.45 140 VAL A N 1
ATOM 1035 C CA . VAL A 1 140 ? 22.107 4.649 13.599 1.00 13.59 140 VAL A CA 1
ATOM 1036 C C . VAL A 1 140 ? 22.022 6.169 13.748 1.00 12.58 140 VAL A C 1
ATOM 1037 O O . VAL A 1 140 ? 23.029 6.824 14.030 1.00 15.55 140 VAL A O 1
ATOM 1041 N N . ARG A 1 141 ? 20.828 6.721 13.546 1.00 13.38 141 ARG A N 1
ATOM 1042 C CA . ARG A 1 141 ? 20.626 8.152 13.677 1.00 13.40 141 ARG A CA 1
ATOM 1043 C C . ARG A 1 141 ? 21.071 8.672 15.041 1.00 15.32 141 ARG A C 1
ATOM 1044 O O . ARG A 1 141 ? 21.716 9.694 15.135 1.00 17.79 141 ARG A O 1
ATOM 1052 N N . GLN A 1 142 ? 20.711 7.940 16.093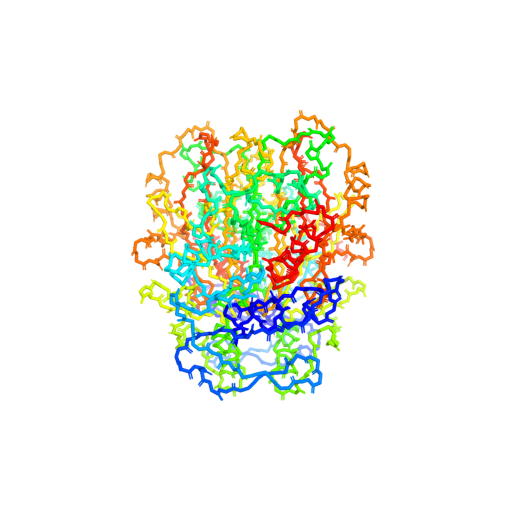 1.00 16.18 142 GLN A N 1
ATOM 1053 C CA . GLN A 1 142 ? 21.043 8.346 17.468 1.00 17.82 142 GLN A CA 1
ATOM 1054 C C . GLN A 1 142 ? 22.527 8.562 17.701 1.00 18.40 142 GLN A C 1
ATOM 1055 O O . GLN A 1 142 ? 22.916 9.414 18.519 1.00 24.01 142 GLN A O 1
ATOM 1061 N N . LYS A 1 143 ? 23.348 7.760 17.019 1.00 17.29 143 LYS A N 1
ATOM 1062 C CA . LYS A 1 143 ? 24.784 7.758 17.285 1.00 18.58 143 LYS A CA 1
ATOM 1063 C C . LYS A 1 143 ? 25.589 8.560 16.270 1.00 19.77 143 LYS A C 1
ATOM 1064 O O . LYS A 1 143 ? 26.546 9.257 16.640 1.00 22.72 143 LYS A O 1
ATOM 1070 N N . TRP A 1 144 ? 25.199 8.451 15.003 1.00 17.28 144 TRP A N 1
ATOM 1071 C CA . TRP A 1 144 ? 26.005 9.027 13.924 1.00 17.40 144 TRP A CA 1
ATOM 1072 C C . TRP A 1 144 ? 25.240 9.983 13.020 1.00 18.14 144 TRP A C 1
ATOM 1073 O O . TRP A 1 144 ? 25.829 10.564 12.096 1.00 19.77 144 TRP A O 1
ATOM 1084 N N . GLY A 1 145 ? 23.949 10.165 13.286 1.00 17.34 145 GLY A N 1
ATOM 1085 C CA . GLY A 1 145 ? 23.103 11.021 12.496 1.00 17.47 145 GLY A CA 1
ATOM 1086 C C . GLY A 1 145 ? 22.735 10.430 11.140 1.00 16.83 145 GLY A C 1
ATOM 1087 O O . GLY A 1 145 ? 23.305 9.423 10.691 1.00 18.20 145 GLY A O 1
ATOM 1088 N N . LEU A 1 146 ? 21.742 11.038 10.510 1.00 16.22 146 LEU A N 1
ATOM 1089 C CA . LEU A 1 146 ? 21.351 10.669 9.146 1.00 15.81 146 LEU A CA 1
ATOM 1090 C C . LEU A 1 146 ? 21.278 11.921 8.285 1.00 17.96 146 LEU A C 1
ATOM 1091 O O . LEU A 1 146 ? 20.548 12.866 8.615 1.00 19.22 146 LEU A O 1
ATOM 1096 N N . ASP A 1 147 ? 22.011 11.897 7.167 1.00 16.28 147 ASP A N 1
ATOM 1097 C CA . ASP A 1 147 ? 21.956 12.965 6.186 1.00 16.15 147 ASP A CA 1
ATOM 1098 C C . ASP A 1 147 ? 20.915 12.664 5.099 1.00 15.51 147 ASP A C 1
ATOM 1099 O O . ASP A 1 147 ? 20.125 13.527 4.699 1.00 15.41 147 ASP A O 1
ATOM 1104 N N . ARG A 1 148 ? 20.933 11.437 4.593 1.00 13.44 148 ARG A N 1
ATOM 1105 C CA . ARG A 1 148 ? 20.000 11.058 3.533 1.00 12.82 148 ARG A CA 1
ATOM 1106 C C . ARG A 1 148 ? 19.731 9.557 3.557 1.00 11.40 148 ARG A C 1
ATOM 1107 O O . ARG A 1 148 ? 20.537 8.768 4.088 1.00 12.37 148 ARG A O 1
ATOM 1115 N N . ILE A 1 149 ? 18.617 9.204 2.918 1.00 11.70 149 ILE A N 1
ATOM 1116 C CA . ILE A 1 149 ? 18.171 7.839 2.728 1.00 11.61 149 ILE A CA 1
ATOM 1117 C C . ILE A 1 149 ? 17.709 7.705 1.276 1.00 11.66 149 ILE A C 1
ATOM 1118 O O . ILE A 1 149 ? 16.949 8.546 0.772 1.00 11.90 149 ILE A O 1
ATOM 1123 N N . ILE A 1 150 ? 18.170 6.645 0.619 1.00 11.42 150 ILE A N 1
ATOM 1124 C CA . ILE A 1 150 ? 17.607 6.201 -0.667 1.00 12.53 150 ILE A CA 1
ATOM 1125 C C . ILE A 1 150 ? 17.142 4.761 -0.432 1.00 10.54 150 ILE A C 1
ATOM 1126 O O . ILE A 1 150 ? 17.914 3.928 0.012 1.00 12.61 150 ILE A O 1
ATOM 1131 N N . VAL A 1 151 ? 15.880 4.478 -0.732 1.00 10.30 151 VAL A N 1
ATOM 1132 C CA . VAL A 1 151 ? 15.345 3.142 -0.455 1.00 10.77 151 VAL A CA 1
ATOM 1133 C C . VAL A 1 151 ? 14.571 2.623 -1.655 1.00 10.01 151 VAL A C 1
ATOM 1134 O O . VAL A 1 151 ? 13.810 3.354 -2.305 1.00 11.36 151 VAL A O 1
ATOM 1138 N N . SER A 1 152 ? 14.766 1.341 -1.914 1.00 9.64 152 SER A N 1
ATOM 1139 C CA . SER A 1 152 ? 13.988 0.603 -2.888 1.00 10.18 152 SER A CA 1
ATOM 1140 C C . SER A 1 152 ? 13.308 -0.558 -2.138 1.00 9.63 152 SER A C 1
ATOM 1141 O O . SER A 1 152 ? 13.962 -1.343 -1.475 1.00 10.86 152 SER A O 1
ATOM 1144 N N . THR A 1 153 ? 11.983 -0.641 -2.269 1.00 8.98 153 THR A N 1
ATOM 1145 C CA . THR A 1 153 ? 11.228 -1.618 -1.505 1.00 9.74 153 THR A CA 1
ATOM 1146 C C . THR A 1 153 ? 10.766 -2.801 -2.363 1.00 9.34 153 THR A C 1
ATOM 1147 O O . THR A 1 153 ? 10.719 -2.739 -3.605 1.00 10.68 153 THR A O 1
ATOM 1151 N N . TYR A 1 154 ? 10.490 -3.902 -1.671 1.00 9.69 154 TYR A N 1
ATOM 1152 C CA . TYR A 1 154 ? 10.122 -5.187 -2.229 1.00 10.13 154 TYR A CA 1
ATOM 1153 C C . TYR A 1 154 ? 8.914 -5.629 -1.406 1.00 9.59 154 TYR A C 1
ATOM 1154 O O . TYR A 1 154 ? 9.057 -6.357 -0.400 1.00 10.30 154 TYR A O 1
ATOM 1163 N N . GLN A 1 155 ? 7.729 -5.156 -1.792 1.00 9.10 155 GLN A N 1
ATOM 1164 C CA . GLN A 1 155 ? 6.559 -5.210 -0.898 1.00 9.32 155 GLN A CA 1
ATOM 1165 C C . GLN A 1 155 ? 5.630 -6.361 -1.233 1.00 9.40 155 GLN A C 1
ATOM 1166 O O . GLN A 1 155 ? 5.310 -6.649 -2.403 1.00 10.60 155 GLN A O 1
ATOM 1172 N N . ALA A 1 156 ? 5.212 -7.053 -0.181 1.00 10.03 156 ALA A N 1
ATOM 1173 C CA . ALA A 1 156 ? 4.297 -8.161 -0.242 1.00 10.15 156 ALA A CA 1
ATOM 1174 C C . ALA A 1 156 ? 2.890 -7.719 -0.567 1.00 10.97 156 ALA A C 1
ATOM 1175 O O . ALA A 1 156 ? 2.472 -6.592 -0.257 1.00 11.67 156 ALA A O 1
ATOM 1177 N N . VAL A 1 157 ? 2.146 -8.646 -1.175 1.00 11.73 157 VAL A N 1
ATOM 1178 C CA . VAL A 1 157 ? 0.795 -8.345 -1.588 1.00 11.71 157 VAL A CA 1
ATOM 1179 C C . VAL A 1 157 ? -0.196 -8.176 -0.435 1.00 12.01 157 VAL A C 1
ATOM 1180 O O . VAL A 1 157 ? -1.236 -7.557 -0.615 1.00 13.41 157 VAL A O 1
ATOM 1184 N N . SER A 1 158 ? 0.080 -8.779 0.719 1.00 12.68 158 SER A N 1
ATOM 1185 C CA . SER A 1 158 ? -0.870 -8.636 1.836 1.00 12.54 158 SER A CA 1
ATOM 1186 C C . SER A 1 158 ? -1.050 -7.197 2.263 1.00 13.47 158 SER A C 1
ATOM 1187 O O . SER A 1 158 ? -2.063 -6.848 2.879 1.00 15.80 158 SER A O 1
ATOM 1190 N N . GLY A 1 159 ? -0.060 -6.357 1.943 1.00 12.72 159 GLY A N 1
ATOM 1191 C CA . GLY A 1 159 ? -0.171 -4.941 2.200 1.00 13.24 159 GLY A CA 1
ATOM 1192 C C . GLY A 1 159 ? -1.334 -4.263 1.516 1.00 13.11 159 GLY A C 1
ATOM 1193 O O . GLY A 1 159 ? -1.731 -3.162 1.904 1.00 14.16 159 GLY A O 1
ATOM 1194 N N . ALA A 1 160 ? -1.845 -4.889 0.458 1.00 13.71 160 ALA A N 1
ATOM 1195 C CA . ALA A 1 160 ? -2.919 -4.330 -0.329 1.00 14.59 160 ALA A CA 1
ATOM 1196 C C . ALA A 1 160 ? -4.276 -4.951 -0.022 1.00 15.18 160 ALA A C 1
ATOM 1197 O O . ALA A 1 160 ? -5.259 -4.660 -0.723 1.00 17.78 160 ALA A O 1
ATOM 1199 N N . GLY A 1 161 ? -4.329 -5.833 0.983 1.00 13.95 161 GLY A N 1
ATOM 1200 C CA . GLY A 1 161 ? -5.596 -6.351 1.485 1.00 13.52 161 GLY A CA 1
ATOM 1201 C C . GLY A 1 161 ? -5.952 -7.763 1.067 1.00 12.79 161 GLY A C 1
ATOM 1202 O O . GLY A 1 161 ? -5.272 -8.380 0.223 1.00 13.97 161 GLY A O 1
ATOM 1203 N N . MET A 1 162 ? -7.031 -8.296 1.644 1.00 13.92 162 MET A N 1
ATOM 1204 C CA . MET A 1 162 ? -7.418 -9.666 1.370 1.00 15.10 162 MET A CA 1
ATOM 1205 C C . MET A 1 162 ? -7.640 -9.922 -0.115 1.00 13.21 162 MET A C 1
ATOM 1206 O O . MET A 1 162 ? -7.265 -10.960 -0.633 1.00 14.82 162 MET A O 1
ATOM 1211 N N . GLY A 1 163 ? -8.309 -8.995 -0.783 1.00 13.53 163 GLY A N 1
ATOM 1212 C CA . GLY A 1 163 ? -8.614 -9.150 -2.194 1.00 14.86 163 GLY A CA 1
ATOM 1213 C C . GLY A 1 163 ? -7.334 -9.317 -3.015 1.00 14.19 163 GLY A C 1
ATOM 1214 O O . GLY A 1 163 ? -7.272 -10.142 -3.945 1.00 13.83 163 GLY A O 1
ATOM 1215 N N . ALA A 1 164 ? -6.313 -8.535 -2.668 1.00 12.66 164 ALA A N 1
ATOM 1216 C CA . ALA A 1 164 ? -5.016 -8.590 -3.358 1.00 13.07 164 ALA A CA 1
ATOM 1217 C C . ALA A 1 164 ? -4.309 -9.922 -3.131 1.00 12.47 164 ALA A C 1
ATOM 1218 O O . ALA A 1 164 ? -3.682 -10.471 -4.039 1.00 14.35 164 ALA A O 1
ATOM 1220 N N . ILE A 1 165 ? -4.436 -10.469 -1.916 1.00 12.80 165 ILE A N 1
ATOM 1221 C CA . ILE A 1 165 ? -3.887 -11.797 -1.602 1.00 13.42 165 ILE A CA 1
ATOM 1222 C C . ILE A 1 165 ? -4.559 -12.858 -2.478 1.00 13.34 165 ILE A C 1
ATOM 1223 O O . ILE A 1 165 ? -3.885 -13.679 -3.149 1.00 14.16 165 ILE A O 1
ATOM 1228 N N . LEU A 1 166 ? -5.887 -12.816 -2.508 1.00 13.15 166 LEU A N 1
ATOM 1229 C CA . LEU A 1 166 ? -6.658 -13.781 -3.280 1.00 13.85 166 LEU A CA 1
ATOM 1230 C C . LEU A 1 166 ? -6.379 -13.646 -4.788 1.00 12.66 166 LEU A C 1
ATOM 1231 O O . LEU A 1 166 ? -6.246 -14.645 -5.484 1.00 14.66 166 LEU A O 1
ATOM 1236 N N . GLU A 1 167 ? -6.252 -12.417 -5.269 1.00 12.11 167 GLU A N 1
ATOM 1237 C CA . GLU A 1 167 ? -5.926 -12.169 -6.686 1.00 13.39 167 GLU A CA 1
ATOM 1238 C C . GLU A 1 167 ? -4.576 -12.773 -7.022 1.00 11.22 167 GLU A C 1
ATOM 1239 O O . GLU A 1 167 ? -4.409 -13.378 -8.087 1.00 12.77 167 GLU A O 1
ATOM 1245 N N . THR A 1 168 ? -3.600 -12.607 -6.137 1.00 11.58 168 THR A N 1
ATOM 1246 C CA . THR A 1 168 ? -2.254 -13.125 -6.359 1.00 13.39 168 THR A CA 1
ATOM 1247 C C . THR A 1 168 ? -2.252 -14.655 -6.421 1.00 11.74 168 THR A C 1
ATOM 1248 O O . THR A 1 168 ? -1.653 -15.260 -7.330 1.00 13.34 168 THR A O 1
ATOM 1252 N N . GLN A 1 169 ? -2.938 -15.270 -5.465 1.00 13.48 169 GLN A N 1
ATOM 1253 C CA . GLN A 1 169 ? -3.040 -16.726 -5.430 1.00 14.75 169 GLN A CA 1
ATOM 1254 C C . GLN A 1 169 ? -3.733 -17.268 -6.685 1.00 12.86 169 GLN A C 1
ATOM 1255 O O . GLN A 1 169 ? -3.294 -18.259 -7.304 1.00 13.99 169 GLN A O 1
ATOM 1261 N N . ARG A 1 170 ? -4.828 -16.637 -7.065 1.00 13.09 170 ARG A N 1
ATOM 1262 C CA . ARG A 1 170 ? -5.562 -17.036 -8.271 1.00 13.37 170 ARG A CA 1
ATOM 1263 C C . ARG A 1 170 ? -4.715 -16.950 -9.526 1.00 13.11 170 ARG A C 1
ATOM 1264 O O . ARG A 1 170 ? -4.664 -17.894 -10.339 1.00 13.53 170 ARG A O 1
ATOM 1272 N N . GLU A 1 171 ? -4.044 -15.813 -9.676 1.00 12.73 171 GLU A N 1
ATOM 1273 C CA . GLU A 1 171 ? -3.174 -15.614 -10.843 1.00 11.85 171 GLU A CA 1
ATOM 1274 C C . GLU A 1 171 ? -2.068 -16.670 -10.913 1.00 11.93 171 GLU A C 1
ATOM 1275 O O . GLU A 1 171 ? -1.823 -17.239 -11.978 1.00 13.10 171 GLU A O 1
ATOM 1281 N N . LEU A 1 172 ? -1.400 -16.943 -9.793 1.00 12.96 172 LEU A N 1
ATOM 1282 C CA . LEU A 1 172 ? -0.335 -17.929 -9.793 1.00 12.98 172 LEU A CA 1
ATOM 1283 C C . LEU A 1 172 ? -0.860 -19.311 -10.112 1.00 13.50 172 LEU A C 1
ATOM 1284 O O . LEU A 1 172 ? -0.234 -20.042 -10.861 1.00 14.31 172 LEU A O 1
ATOM 1289 N N . ARG A 1 173 ? -2.042 -19.652 -9.594 1.00 13.71 173 ARG A N 1
ATOM 1290 C CA . ARG A 1 173 ? -2.637 -20.952 -9.943 1.00 14.95 173 ARG A CA 1
ATOM 1291 C C . ARG A 1 173 ? -2.996 -21.031 -11.422 1.00 14.37 173 ARG A C 1
ATOM 1292 O O . ARG A 1 173 ? -2.807 -22.051 -12.054 1.00 15.42 173 ARG A O 1
ATOM 1300 N N . GLU A 1 174 ? -3.533 -19.952 -11.977 1.00 14.38 174 GLU A N 1
ATOM 1301 C CA . GLU A 1 174 ? -3.846 -19.915 -13.409 1.00 15.36 174 GLU A CA 1
ATOM 1302 C C . GLU A 1 174 ? -2.599 -20.137 -14.258 1.00 13.36 174 GLU A C 1
ATOM 1303 O O . GLU A 1 174 ? -2.637 -20.895 -15.241 1.00 16.01 174 GLU A O 1
ATOM 1309 N N . VAL A 1 175 ? -1.473 -19.563 -13.850 1.00 13.37 175 VAL A N 1
ATOM 1310 C CA . VAL A 1 175 ? -0.233 -19.770 -14.591 1.00 13.95 175 VAL A CA 1
ATOM 1311 C C . VAL A 1 175 ? 0.302 -21.198 -14.428 1.00 13.69 175 VAL A C 1
ATOM 1312 O O . VAL A 1 175 ? 0.550 -21.930 -15.410 1.00 15.80 175 VAL A O 1
ATOM 1316 N N . LEU A 1 176 ? 0.456 -21.604 -13.171 1.00 14.36 176 LEU A N 1
ATOM 1317 C CA . LEU A 1 176 ? 1.137 -22.851 -12.827 1.00 15.03 176 LEU A CA 1
ATOM 1318 C C . LEU A 1 176 ? 0.311 -24.104 -13.049 1.00 14.94 176 LEU A C 1
ATOM 1319 O O . LEU A 1 176 ? 0.868 -25.132 -13.380 1.00 18.01 176 LEU A O 1
ATOM 1324 N N . ASN A 1 177 ? -1.002 -24.004 -12.897 1.00 15.20 177 ASN A N 1
ATOM 1325 C CA . ASN A 1 177 ? -1.891 -25.146 -13.054 1.00 15.31 177 ASN A CA 1
ATOM 1326 C C . ASN A 1 177 ? -2.645 -25.178 -14.389 1.00 16.97 177 ASN A C 1
ATOM 1327 O O . ASN A 1 177 ? -2.894 -26.256 -14.902 1.00 21.42 177 ASN A O 1
ATOM 1332 N N . ASP A 1 178 ? -2.976 -24.008 -14.936 1.00 18.60 178 ASP A N 1
ATOM 1333 C CA . ASP A 1 178 ? -3.772 -23.925 -16.149 1.00 19.26 178 ASP A CA 1
ATOM 1334 C C . ASP A 1 178 ? -2.968 -23.504 -17.368 1.00 20.36 178 ASP A C 1
ATOM 1335 O O . ASP A 1 178 ? -3.475 -23.557 -18.487 1.00 25.58 178 ASP A O 1
ATOM 1340 N N . GLY A 1 179 ? -1.713 -23.117 -17.166 1.00 18.32 179 GLY A N 1
ATOM 1341 C CA . GLY A 1 179 ? -0.847 -22.749 -18.285 1.00 20.77 179 GLY A CA 1
ATOM 1342 C C . GLY A 1 179 ? -1.111 -21.397 -18.928 1.00 19.68 179 GLY A C 1
ATOM 1343 O O . GLY A 1 179 ? -0.703 -21.161 -20.061 1.00 23.44 179 GLY A O 1
ATOM 1344 N N . VAL A 1 180 ? -1.741 -20.482 -18.194 1.00 19.42 180 VAL A N 1
ATOM 1345 C CA . VAL A 1 180 ? -1.951 -19.119 -18.684 1.00 19.05 180 VAL A CA 1
ATOM 1346 C C . VAL A 1 180 ? -0.625 -18.349 -18.677 1.00 17.05 180 VAL A C 1
ATOM 1347 O O . VAL A 1 180 ? 0.133 -18.419 -17.707 1.00 18.34 180 VAL A O 1
ATOM 1351 N N . LYS A 1 181 ? -0.325 -17.621 -19.751 1.00 19.00 181 LYS A N 1
ATOM 1352 C CA . LYS A 1 181 ? 0.870 -16.777 -19.757 1.00 20.20 181 LYS A CA 1
ATOM 1353 C C . LYS A 1 181 ? 0.628 -15.590 -18.811 1.00 16.32 181 LYS A C 1
ATOM 1354 O O . LYS A 1 181 ? -0.460 -15.010 -18.818 1.00 17.29 181 LYS A O 1
ATOM 1360 N N . PRO A 1 182 ? 1.650 -15.199 -18.031 1.00 18.06 182 PRO A N 1
ATOM 1361 C CA . PRO A 1 182 ? 1.407 -14.084 -17.121 1.00 16.81 182 PRO A CA 1
ATOM 1362 C C . PRO A 1 182 ? 0.839 -12.819 -17.785 1.00 17.02 182 PRO A C 1
ATOM 1363 O O . PRO A 1 182 ? -0.028 -12.171 -17.224 1.00 17.46 182 PRO A O 1
ATOM 1367 N N . CYS A 1 183 ? 1.294 -12.485 -19.000 1.00 18.63 183 CYS A N 1
ATOM 1368 C CA A CYS A 1 183 ? 0.792 -11.277 -19.654 0.50 18.36 183 CYS A CA 1
ATOM 1369 C CA B CYS A 1 183 ? 0.770 -11.348 -19.764 0.50 21.72 183 CYS A CA 1
ATOM 1370 C C . CYS A 1 183 ? -0.681 -11.403 -20.109 1.00 21.33 183 CYS A C 1
ATOM 1371 O O . CYS A 1 183 ? -1.304 -10.382 -20.417 1.00 25.76 183 CYS A O 1
ATOM 1376 N N . ASP A 1 184 ? -1.220 -12.621 -20.113 1.00 19.75 184 ASP A N 1
ATOM 1377 C CA . ASP A 1 184 ? -2.610 -12.855 -20.474 1.00 20.34 184 ASP A CA 1
ATOM 1378 C C . ASP A 1 184 ? -3.545 -12.890 -19.267 1.00 18.97 184 ASP A C 1
ATOM 1379 O O . ASP A 1 184 ? -4.751 -13.031 -19.439 1.00 20.69 184 ASP A O 1
ATOM 1384 N N . LEU A 1 185 ? -2.991 -12.732 -18.067 1.00 16.14 185 LEU A N 1
ATOM 1385 C CA . LEU A 1 185 ? -3.817 -12.760 -16.857 1.00 15.18 185 LEU A CA 1
ATOM 1386 C C . LEU A 1 185 ? -4.721 -11.535 -16.752 1.00 17.37 185 LEU A C 1
ATOM 1387 O O . LEU A 1 185 ? -4.340 -10.445 -17.165 1.00 19.34 185 LEU A O 1
ATOM 1392 N N . HIS A 1 186 ? -5.918 -11.726 -16.198 1.00 18.07 186 HIS A N 1
ATOM 1393 C CA . HIS A 1 186 ? -6.831 -10.637 -15.897 1.00 19.51 186 HIS A CA 1
ATOM 1394 C C . HIS A 1 186 ? -6.626 -10.253 -14.414 1.00 19.43 186 HIS A C 1
ATOM 1395 O O . HIS A 1 186 ? -6.653 -11.108 -13.534 1.00 24.54 186 HIS A O 1
ATOM 1402 N N . ALA A 1 187 ? -6.379 -8.979 -14.168 1.00 17.35 187 ALA A N 1
ATOM 1403 C CA . ALA A 1 187 ? -6.250 -8.425 -12.819 1.00 15.63 187 ALA A CA 1
ATOM 1404 C C . ALA A 1 187 ? -7.352 -7.415 -12.582 1.00 16.29 187 ALA A C 1
ATOM 1405 O O . ALA A 1 187 ? -7.817 -6.768 -13.505 1.00 16.71 187 ALA A O 1
ATOM 1407 N N . GLU A 1 188 ? -7.748 -7.284 -11.317 1.00 16.39 188 GLU A N 1
ATOM 1408 C CA . GLU A 1 188 ? -8.803 -6.355 -10.912 1.00 18.00 188 GLU A CA 1
ATOM 1409 C C . GLU A 1 188 ? -8.396 -5.388 -9.822 1.00 15.56 188 GLU A C 1
ATOM 1410 O O . GLU A 1 188 ? -9.058 -4.347 -9.665 1.00 17.70 188 GLU A O 1
ATOM 1416 N N . ILE A 1 189 ? -7.325 -5.698 -9.087 1.00 14.18 189 ILE A N 1
ATOM 1417 C CA . ILE A 1 189 ? -6.984 -4.917 -7.884 1.00 14.58 189 ILE A CA 1
ATOM 1418 C C . ILE A 1 189 ? -5.601 -4.258 -8.000 1.00 14.49 189 ILE A C 1
ATOM 1419 O O . ILE A 1 189 ? -5.502 -3.039 -7.982 1.00 16.26 189 ILE A O 1
ATOM 1424 N N . LEU A 1 190 ? -4.554 -5.057 -8.145 1.00 12.82 190 LEU A N 1
ATOM 1425 C CA . LEU A 1 190 ? -3.197 -4.539 -8.158 1.00 12.42 190 LEU A CA 1
ATOM 1426 C C . LEU A 1 190 ? -2.918 -3.823 -9.488 1.00 12.13 190 LEU A C 1
ATOM 1427 O O . LEU A 1 190 ? -3.514 -4.169 -10.496 1.00 13.40 190 LEU A O 1
ATOM 1432 N N . PRO A 1 191 ? -2.036 -2.830 -9.481 1.00 12.82 191 PRO A N 1
ATOM 1433 C CA . PRO A 1 191 ? -1.224 -2.390 -8.336 1.00 12.83 191 PRO A CA 1
ATOM 1434 C C . PRO A 1 191 ? -1.964 -1.565 -7.286 1.00 12.79 191 PRO A C 1
ATOM 1435 O O . PRO A 1 191 ? -1.547 -1.560 -6.144 1.00 14.63 191 PRO A O 1
ATOM 1439 N N . SER A 1 192 ? -3.045 -0.894 -7.683 1.00 13.36 192 SER A N 1
ATOM 1440 C CA . SER A 1 192 ? -3.782 -0.010 -6.803 1.00 15.32 192 SER A CA 1
ATOM 1441 C C . SER A 1 192 ? -5.276 -0.108 -7.078 1.00 17.90 192 SER A C 1
ATOM 1442 O O . SER A 1 192 ? -5.749 0.192 -8.170 1.00 16.98 192 SER A O 1
ATOM 1445 N N . GLY A 1 193 ? -6.027 -0.462 -6.051 1.00 19.55 193 GLY A N 1
ATOM 1446 C CA . GLY A 1 193 ? -7.461 -0.639 -6.204 1.00 20.48 193 GLY A CA 1
ATOM 1447 C C . GLY A 1 193 ? -8.154 0.614 -6.687 1.00 28.20 193 GLY A C 1
ATOM 1448 O O . GLY A 1 193 ? -9.104 0.538 -7.456 1.00 39.45 193 GLY A O 1
ATOM 1449 N N . GLY A 1 194 ? -7.669 1.768 -6.238 1.00 27.89 194 GLY A N 1
ATOM 1450 C CA . GLY A 1 194 ? -8.252 3.054 -6.601 1.00 36.32 194 GLY A CA 1
ATOM 1451 C C . GLY A 1 194 ? -7.822 3.630 -7.942 1.00 37.52 194 GLY A C 1
ATOM 1452 O O . GLY A 1 194 ? -8.314 4.647 -8.353 1.00 81.02 194 GLY A O 1
ATOM 1453 N N . ASP A 1 195 ? -6.908 2.967 -8.629 1.00 19.35 195 ASP A N 1
ATOM 1454 C CA . ASP A 1 195 ? -6.431 3.500 -9.905 1.00 19.52 195 ASP A CA 1
ATOM 1455 C C . ASP A 1 195 ? -7.192 2.834 -11.045 1.00 17.49 195 ASP A C 1
ATOM 1456 O O . ASP A 1 195 ? -7.948 1.884 -10.826 1.00 21.12 195 ASP A O 1
ATOM 1461 N N . LYS A 1 196 ? -6.966 3.333 -12.259 1.00 20.09 196 LYS A N 1
ATOM 1462 C CA . LYS A 1 196 ? -7.781 3.015 -13.410 1.00 21.46 196 LYS A CA 1
ATOM 1463 C C . LYS A 1 196 ? -7.419 1.698 -14.096 1.00 20.39 196 LYS A C 1
ATOM 1464 O O . LYS A 1 196 ? -8.295 0.985 -14.562 1.00 26.38 196 LYS A O 1
ATOM 1470 N N . LYS A 1 197 ? -6.133 1.390 -14.140 1.00 15.91 197 LYS A N 1
ATOM 1471 C CA . LYS A 1 197 ? -5.640 0.184 -14.807 1.00 16.02 197 LYS A CA 1
ATOM 1472 C C . LYS A 1 197 ? -5.078 -0.803 -13.801 1.00 15.16 197 LYS A C 1
ATOM 1473 O O . LYS A 1 197 ? -4.448 -0.389 -12.819 1.00 16.38 197 LYS A O 1
ATOM 1479 N N . HIS A 1 198 ? -5.318 -2.096 -14.054 1.00 13.98 198 HIS A N 1
ATOM 1480 C CA . HIS A 1 198 ? -4.848 -3.162 -13.169 1.00 14.47 198 HIS A CA 1
ATOM 1481 C C . HIS A 1 198 ? -3.986 -4.134 -13.950 1.00 14.57 198 HIS A C 1
ATOM 1482 O O . HIS A 1 198 ? -4.263 -4.425 -15.129 1.00 16.49 198 HIS A O 1
ATOM 1489 N N . TYR A 1 199 ? -2.914 -4.579 -13.305 1.00 11.75 199 TYR A N 1
ATOM 1490 C CA . TYR A 1 199 ? -1.917 -5.429 -13.943 1.00 11.64 199 TYR A CA 1
ATOM 1491 C C . TYR A 1 199 ? -1.655 -6.677 -13.116 1.00 11.14 199 TYR A C 1
ATOM 1492 O O . TYR A 1 199 ? -1.790 -6.631 -11.888 1.00 12.87 199 TYR A O 1
ATOM 1501 N N . PRO A 1 200 ? -1.250 -7.774 -13.778 1.00 10.61 200 PRO A N 1
ATOM 1502 C CA . PRO A 1 200 ? -0.897 -8.970 -13.030 1.00 11.56 200 PRO A CA 1
ATOM 1503 C C . PRO A 1 200 ? 0.319 -8.760 -12.134 1.00 11.63 200 PRO A C 1
ATOM 1504 O O . PRO A 1 200 ? 1.269 -8.072 -12.510 1.00 12.25 200 PRO A O 1
ATOM 1508 N N . ILE A 1 201 ? 0.311 -9.431 -10.987 1.00 11.30 201 ILE A N 1
ATOM 1509 C CA . ILE A 1 201 ? 1.480 -9.493 -10.115 1.00 10.77 201 ILE A CA 1
ATOM 1510 C C . ILE A 1 201 ? 2.260 -10.820 -10.262 1.00 10.51 201 ILE A C 1
ATOM 1511 O O . ILE A 1 201 ? 3.441 -10.882 -9.929 1.00 11.51 201 ILE A O 1
ATOM 1516 N N . ALA A 1 202 ? 1.596 -11.882 -10.717 1.00 12.21 202 ALA A N 1
ATOM 1517 C CA . ALA A 1 202 ? 2.227 -13.176 -10.811 1.00 12.43 202 ALA A CA 1
ATOM 1518 C C . ALA A 1 202 ? 3.464 -13.070 -11.697 1.00 11.43 202 ALA A C 1
ATOM 1519 O O . ALA A 1 202 ? 3.360 -12.583 -12.815 1.00 12.94 202 ALA A O 1
ATOM 1521 N N . PHE A 1 203 ? 4.604 -13.498 -11.169 1.00 12.07 203 PHE A N 1
ATOM 1522 C CA . PHE A 1 203 ? 5.868 -13.509 -11.909 1.00 11.72 203 PHE A CA 1
ATOM 1523 C C . PHE A 1 203 ? 6.225 -12.121 -12.431 1.00 11.17 203 PHE A C 1
ATOM 1524 O O . PHE A 1 203 ? 6.880 -11.982 -13.461 1.00 13.64 203 PHE A O 1
ATOM 1532 N N . ASN A 1 204 ? 5.855 -11.092 -11.680 1.00 10.26 204 ASN A N 1
ATOM 1533 C CA . ASN A 1 204 ? 6.050 -9.699 -12.089 1.00 10.19 204 ASN A CA 1
ATOM 1534 C C . ASN A 1 204 ? 6.623 -8.861 -10.968 1.00 10.62 204 ASN A C 1
ATOM 1535 O O . ASN A 1 204 ? 6.660 -9.286 -9.817 1.00 12.54 204 ASN A O 1
ATOM 1540 N N . ALA A 1 205 ? 7.081 -7.657 -11.313 1.00 11.08 205 ALA A N 1
ATOM 1541 C CA . ALA A 1 205 ? 7.482 -6.668 -10.326 1.00 10.14 205 ALA A CA 1
ATOM 1542 C C . ALA A 1 205 ? 6.876 -5.372 -10.753 1.00 10.35 205 ALA A C 1
ATOM 1543 O O . ALA A 1 205 ? 7.195 -4.860 -11.810 1.00 11.33 205 ALA A O 1
ATOM 1545 N N . LEU A 1 206 ? 5.956 -4.830 -9.965 1.00 10.49 206 LEU A N 1
ATOM 1546 C CA . LEU A 1 206 ? 5.212 -3.636 -10.329 1.00 11.25 206 LEU A CA 1
ATOM 1547 C C . LEU A 1 206 ? 5.720 -2.424 -9.592 1.00 9.90 206 LEU A C 1
ATOM 1548 O O . LEU A 1 206 ? 5.530 -2.322 -8.377 1.00 10.09 206 LEU A O 1
ATOM 1553 N N . PRO A 1 207 ? 6.348 -1.475 -10.281 1.00 10.30 207 PRO A N 1
ATOM 1554 C CA . PRO A 1 207 ? 6.895 -0.265 -9.602 1.00 10.88 207 PRO A CA 1
ATOM 1555 C C . PRO A 1 207 ? 5.815 0.796 -9.374 1.00 10.49 207 PRO A C 1
ATOM 1556 O O . PRO A 1 207 ? 5.973 1.966 -9.719 1.00 11.67 207 PRO A O 1
ATOM 1560 N N . GLN A 1 208 ? 4.716 0.366 -8.772 1.00 10.89 208 GLN A N 1
ATOM 1561 C CA . GLN A 1 208 ? 3.656 1.258 -8.382 1.00 10.99 208 GLN A CA 1
ATOM 1562 C C . GLN A 1 208 ? 2.976 0.691 -7.155 1.00 10.78 208 GLN A C 1
ATOM 1563 O O . GLN A 1 208 ? 2.414 -0.407 -7.197 1.00 11.98 208 GLN A O 1
ATOM 1569 N N . ILE A 1 209 ? 2.992 1.506 -6.093 1.00 11.13 209 ILE A N 1
ATOM 1570 C CA . ILE A 1 209 ? 2.210 1.256 -4.880 1.00 11.56 209 ILE A CA 1
ATOM 1571 C C . ILE A 1 209 ? 1.482 2.562 -4.592 1.00 11.79 209 ILE A C 1
ATOM 1572 O O . ILE A 1 209 ? 2.098 3.619 -4.547 1.00 12.66 209 ILE A O 1
ATOM 1577 N N . ASP A 1 210 ? 0.159 2.445 -4.421 1.00 13.14 210 ASP A N 1
ATOM 1578 C CA . ASP A 1 210 ? -0.752 3.579 -4.334 1.00 13.33 210 ASP A CA 1
ATOM 1579 C C . ASP A 1 210 ? -0.798 4.312 -5.690 1.00 13.27 210 ASP A C 1
ATOM 1580 O O . ASP A 1 210 ? -0.187 3.876 -6.676 1.00 15.91 210 ASP A O 1
ATOM 1585 N N . VAL A 1 211 ? -1.536 5.415 -5.745 1.00 14.93 211 VAL A N 1
ATOM 1586 C CA . VAL A 1 211 ? -1.642 6.202 -6.961 1.00 15.10 211 VAL A CA 1
ATOM 1587 C C . VAL A 1 211 ? -0.446 7.162 -7.095 1.00 13.08 211 VAL A C 1
ATOM 1588 O O . VAL A 1 211 ? 0.303 7.405 -6.136 1.00 14.13 211 VAL A O 1
ATOM 1592 N N . PHE A 1 212 ? -0.232 7.691 -8.302 1.00 13.31 212 PHE A N 1
ATOM 1593 C CA . PHE A 1 212 ? 0.794 8.710 -8.499 1.00 13.59 212 PHE A CA 1
ATOM 1594 C C . PHE A 1 212 ? 0.399 10.083 -7.976 1.00 14.35 212 PHE A C 1
ATOM 1595 O O . PHE A 1 212 ? -0.782 10.483 -8.025 1.00 17.93 212 PHE A O 1
ATOM 1603 N N . THR A 1 213 ? 1.409 10.783 -7.487 1.00 15.87 213 THR A N 1
ATOM 1604 C CA . THR A 1 213 ? 1.258 12.185 -7.099 1.00 15.74 213 THR A CA 1
ATOM 1605 C C . THR A 1 213 ? 1.743 13.066 -8.258 1.00 16.35 213 THR A C 1
ATOM 1606 O O . THR A 1 213 ? 2.360 12.568 -9.225 1.00 17.90 213 THR A O 1
ATOM 1610 N N . ASP A 1 214 ? 1.510 14.367 -8.128 1.00 18.66 214 ASP A N 1
ATOM 1611 C CA . ASP A 1 214 ? 1.915 15.323 -9.147 1.00 19.28 214 ASP A CA 1
ATOM 1612 C C . ASP A 1 214 ? 3.434 15.521 -9.313 1.00 18.72 214 ASP A C 1
ATOM 1613 O O . ASP A 1 214 ? 3.807 16.242 -10.214 1.00 23.04 214 ASP A O 1
ATOM 1618 N N . ASN A 1 215 ? 4.291 14.908 -8.485 1.00 16.14 215 ASN A N 1
ATOM 1619 C CA . ASN A 1 215 ? 5.743 15.013 -8.691 1.00 14.96 215 ASN A CA 1
ATOM 1620 C C . ASN A 1 215 ? 6.331 13.727 -9.302 1.00 13.30 215 ASN A C 1
ATOM 1621 O O . ASN A 1 215 ? 7.556 13.565 -9.365 1.00 14.21 215 ASN A O 1
ATOM 1626 N N . ASP A 1 216 ? 5.446 12.836 -9.766 1.00 14.95 216 ASP A N 1
ATOM 1627 C CA . ASP A 1 216 ? 5.815 11.581 -10.426 1.00 12.83 216 ASP A CA 1
ATOM 1628 C C . ASP A 1 216 ? 6.335 10.489 -9.508 1.00 12.67 216 ASP A C 1
ATOM 1629 O O . ASP A 1 216 ? 6.648 9.395 -9.968 1.00 13.55 216 ASP A O 1
ATOM 1634 N N . TYR A 1 217 ? 6.367 10.764 -8.197 1.00 12.91 217 TYR A N 1
ATOM 1635 C CA . TYR A 1 217 ? 6.521 9.715 -7.172 1.00 12.17 217 TYR A CA 1
ATOM 1636 C C . TYR A 1 217 ? 5.126 9.277 -6.783 1.00 11.95 217 TYR A C 1
ATOM 1637 O O . TYR A 1 217 ? 4.176 10.063 -6.886 1.00 14.40 217 TYR A O 1
ATOM 1646 N N . THR A 1 218 ? 4.997 8.029 -6.348 1.00 10.70 218 THR A N 1
ATOM 1647 C CA . THR A 1 218 ? 3.694 7.562 -5.888 1.00 11.20 218 THR A CA 1
ATOM 1648 C C . THR A 1 218 ? 3.428 8.064 -4.469 1.00 12.31 218 THR A C 1
ATOM 1649 O O . THR A 1 218 ? 4.339 8.479 -3.760 1.00 12.09 218 THR A O 1
ATOM 1653 N N . TYR A 1 219 ? 2.166 7.951 -4.067 1.00 11.61 219 TYR A N 1
ATOM 1654 C CA . TYR A 1 219 ? 1.802 8.292 -2.704 1.00 12.34 219 TYR A CA 1
ATOM 1655 C C . TYR A 1 219 ? 2.575 7.448 -1.688 1.00 11.39 219 TYR A C 1
ATOM 1656 O O . TYR A 1 219 ? 2.940 7.945 -0.623 1.00 13.64 219 TYR A O 1
ATOM 1665 N N . GLU A 1 220 ? 2.850 6.185 -2.007 1.00 11.71 220 GLU A N 1
ATOM 1666 C CA . GLU A 1 220 ? 3.617 5.346 -1.096 1.00 11.66 220 GLU A CA 1
ATOM 1667 C C . GLU A 1 220 ? 5.027 5.862 -0.900 1.00 11.48 220 GLU A C 1
ATOM 1668 O O . GLU A 1 220 ? 5.546 5.936 0.198 1.00 12.09 220 GLU A O 1
ATOM 1674 N N . GLU A 1 221 ? 5.666 6.223 -2.012 1.00 10.89 221 GLU A N 1
ATOM 1675 C CA . GLU A 1 221 ? 7.019 6.753 -1.939 1.00 10.47 221 GLU A CA 1
ATOM 1676 C C . GLU A 1 221 ? 7.044 8.060 -1.124 1.00 11.00 221 GLU A C 1
ATOM 1677 O O . GLU A 1 221 ? 7.941 8.275 -0.278 1.00 12.05 221 GLU A O 1
ATOM 1683 N N . MET A 1 222 ? 6.065 8.929 -1.370 1.00 11.38 222 MET A N 1
ATOM 1684 C CA . MET A 1 222 ? 5.993 10.187 -0.627 1.00 12.20 222 MET A CA 1
ATOM 1685 C C . MET A 1 222 ? 5.623 9.995 0.851 1.00 12.99 222 MET A C 1
ATOM 1686 O O . MET A 1 222 ? 6.087 10.779 1.678 1.00 13.17 222 MET A O 1
ATOM 1691 N N . LYS A 1 223 ? 4.818 8.973 1.180 1.00 12.17 223 LYS A N 1
ATOM 1692 C CA . LYS A 1 223 ? 4.584 8.634 2.587 1.00 11.79 223 LYS A CA 1
ATOM 1693 C C . LYS A 1 223 ? 5.901 8.285 3.253 1.00 11.93 223 LYS A C 1
ATOM 1694 O O . LYS A 1 223 ? 6.171 8.766 4.352 1.00 12.84 223 LYS A O 1
ATOM 1700 N N . MET A 1 224 ? 6.744 7.461 2.619 1.00 11.12 224 MET A N 1
ATOM 1701 C CA . MET A 1 224 ? 8.036 7.142 3.234 1.00 12.92 224 MET A CA 1
ATOM 1702 C C . MET A 1 224 ? 8.841 8.405 3.526 1.00 12.89 224 MET A C 1
ATOM 1703 O O . MET A 1 224 ? 9.428 8.564 4.604 1.00 13.09 224 MET A O 1
ATOM 1708 N N . THR A 1 225 ? 8.901 9.292 2.531 1.00 12.23 225 THR A N 1
ATOM 1709 C CA . THR A 1 225 ? 9.604 10.551 2.683 1.00 12.86 225 THR A CA 1
ATOM 1710 C C . THR A 1 225 ? 9.087 11.398 3.876 1.00 11.77 225 THR A C 1
ATOM 1711 O O . THR A 1 225 ? 9.867 11.819 4.751 1.00 13.59 225 THR A O 1
ATOM 1715 N N . LYS A 1 226 ? 7.796 11.692 3.857 1.00 11.26 226 LYS A N 1
ATOM 1716 C CA . LYS A 1 226 ? 7.211 12.640 4.810 1.00 12.22 226 LYS A CA 1
ATOM 1717 C C . LYS A 1 226 ? 7.097 12.040 6.206 1.00 11.59 226 LYS A C 1
ATOM 1718 O O . LYS A 1 226 ? 7.339 12.739 7.213 1.00 13.80 226 LYS A O 1
ATOM 1724 N N . GLU A 1 227 ? 6.768 10.758 6.282 1.00 11.23 227 GLU A N 1
ATOM 1725 C CA . GLU A 1 227 ? 6.654 10.100 7.595 1.00 11.49 227 GLU A CA 1
ATOM 1726 C C . GLU A 1 227 ? 8.015 10.003 8.279 1.00 11.51 227 GLU A C 1
ATOM 1727 O O . GLU A 1 227 ? 8.123 10.177 9.482 1.00 13.63 227 GLU A O 1
ATOM 1733 N N . THR A 1 228 ? 9.068 9.707 7.534 1.00 10.72 228 THR A N 1
ATOM 1734 C CA . THR A 1 228 ? 10.397 9.620 8.102 1.00 11.01 228 THR A CA 1
ATOM 1735 C C . THR A 1 228 ? 10.781 10.945 8.786 1.00 12.03 228 THR A C 1
ATOM 1736 O O . THR A 1 228 ? 11.293 10.987 9.927 1.00 13.16 228 THR A O 1
ATOM 1740 N N . LYS A 1 229 ? 10.554 12.037 8.067 1.00 12.29 229 LYS A N 1
ATOM 1741 C CA . LYS A 1 229 ? 10.923 13.357 8.569 1.00 13.78 229 LYS A CA 1
ATOM 1742 C C . LYS A 1 229 ? 10.177 13.669 9.889 1.00 13.07 229 LYS A C 1
ATOM 1743 O O . LYS A 1 229 ? 10.769 14.218 10.831 1.00 14.71 229 LYS A O 1
ATOM 1749 N N . LYS A 1 230 ? 8.889 13.325 9.936 1.00 12.76 230 LYS A N 1
ATOM 1750 C CA . LYS A 1 230 ? 8.096 13.551 11.143 1.00 11.43 230 LYS A CA 1
ATOM 1751 C C . LYS A 1 230 ? 8.488 12.644 12.316 1.00 13.23 230 LYS A C 1
ATOM 1752 O O . LYS A 1 230 ? 8.596 13.123 13.453 1.00 14.79 230 LYS A O 1
ATOM 1758 N N . ILE A 1 231 ? 8.664 11.359 12.069 1.00 11.98 231 ILE A N 1
ATOM 1759 C CA . ILE A 1 231 ? 9.013 10.411 13.124 1.00 12.22 231 ILE A CA 1
ATOM 1760 C C . ILE A 1 231 ? 10.372 10.725 13.737 1.00 13.34 231 ILE A C 1
ATOM 1761 O O . ILE A 1 231 ? 10.542 10.686 14.970 1.00 14.86 231 ILE A O 1
ATOM 1766 N N . MET A 1 232 ? 11.338 11.044 12.884 1.00 12.77 232 MET A N 1
ATOM 1767 C CA . MET A 1 232 ? 12.666 11.375 13.334 1.00 12.94 232 MET A CA 1
ATOM 1768 C C . MET A 1 232 ? 12.831 12.847 13.738 1.00 14.16 232 MET A C 1
ATOM 1769 O O . MET A 1 232 ? 13.904 13.242 14.213 1.00 17.21 232 MET A O 1
ATOM 1774 N N . GLU A 1 233 ? 11.759 13.624 13.574 1.00 13.77 233 GLU A N 1
ATOM 1775 C CA . GLU A 1 233 ? 11.715 15.043 13.979 1.00 15.01 233 GLU A CA 1
ATOM 1776 C C . GLU A 1 233 ? 12.860 15.844 13.346 1.00 16.42 233 GLU A C 1
ATOM 1777 O O . GLU A 1 233 ? 13.531 16.642 13.991 1.00 18.67 233 GLU A O 1
ATOM 1783 N N . ASP A 1 234 ? 13.051 15.611 12.042 1.00 16.01 234 ASP A N 1
ATOM 1784 C CA . ASP A 1 234 ? 14.142 16.261 11.322 1.00 16.31 234 ASP A CA 1
ATOM 1785 C C . ASP A 1 234 ? 13.815 16.354 9.836 1.00 16.13 234 ASP A C 1
ATOM 1786 O O . ASP A 1 234 ? 13.998 15.399 9.073 1.00 17.07 234 ASP A O 1
ATOM 1791 N N . ASP A 1 235 ? 13.336 17.530 9.451 1.00 19.60 235 ASP A N 1
ATOM 1792 C CA . ASP A 1 235 ? 12.994 17.818 8.072 1.00 21.01 235 ASP A CA 1
ATOM 1793 C C . ASP A 1 235 ? 14.227 17.905 7.180 1.00 18.83 235 ASP A C 1
ATOM 1794 O O . ASP A 1 235 ? 14.066 17.888 5.969 1.00 20.86 235 ASP A O 1
ATOM 1799 N N . SER A 1 236 ? 15.432 17.925 7.756 1.00 18.28 236 SER A N 1
ATOM 1800 C CA . SER A 1 236 ? 16.683 17.986 6.973 1.00 18.68 236 SER A CA 1
ATOM 1801 C C . SER A 1 236 ? 17.120 16.636 6.426 1.00 16.62 236 SER A C 1
ATOM 1802 O O . SER A 1 236 ? 18.022 16.574 5.591 1.00 19.65 236 SER A O 1
ATOM 1805 N N . ILE A 1 237 ? 16.493 15.553 6.863 1.00 15.68 237 ILE A N 1
ATOM 1806 C CA . ILE A 1 237 ? 16.837 14.251 6.337 1.00 14.81 237 ILE A CA 1
ATOM 1807 C C . ILE A 1 237 ? 16.246 14.110 4.922 1.00 15.70 237 ILE A C 1
ATOM 1808 O O . ILE A 1 237 ? 15.024 14.130 4.734 1.00 17.81 237 ILE A O 1
ATOM 1813 N N . ALA A 1 238 ? 17.119 13.958 3.928 1.00 14.34 238 ALA A N 1
ATOM 1814 C CA . ALA A 1 238 ? 16.681 13.778 2.548 1.00 13.13 238 ALA A CA 1
ATOM 1815 C C . ALA A 1 238 ? 16.245 12.329 2.365 1.00 12.45 238 ALA A C 1
ATOM 1816 O O . ALA A 1 238 ? 16.981 11.432 2.754 1.00 14.87 238 ALA A O 1
ATOM 1818 N N . VAL A 1 239 ? 15.049 12.103 1.821 1.00 13.05 239 VAL A N 1
ATOM 1819 C CA . VAL A 1 239 ? 14.563 10.742 1.603 1.00 12.48 239 VAL A CA 1
ATOM 1820 C C . VAL A 1 239 ? 13.899 10.651 0.243 1.00 11.83 239 VAL A C 1
ATOM 1821 O O . VAL A 1 239 ? 12.942 11.382 -0.032 1.00 13.43 239 VAL A O 1
ATOM 1825 N N . SER A 1 240 ? 14.384 9.726 -0.589 1.00 11.66 240 SER A N 1
ATOM 1826 C CA . SER A 1 240 ? 13.735 9.426 -1.868 1.00 12.18 240 SER A CA 1
ATOM 1827 C C . SER A 1 240 ? 13.572 7.919 -1.962 1.00 11.11 240 SER A C 1
ATOM 1828 O O . SER A 1 240 ? 14.487 7.182 -1.626 1.00 13.73 240 SER A O 1
ATOM 1831 N N . ALA A 1 241 ? 12.410 7.486 -2.436 1.00 11.14 241 ALA A N 1
ATOM 1832 C CA . ALA A 1 241 ? 12.039 6.069 -2.423 1.00 10.58 241 ALA A CA 1
ATOM 1833 C C . ALA A 1 241 ? 11.518 5.614 -3.800 1.00 10.01 241 ALA A C 1
ATOM 1834 O O . ALA A 1 241 ? 10.906 6.389 -4.541 1.00 11.55 241 ALA A O 1
ATOM 1836 N N . THR A 1 242 ? 11.731 4.325 -4.071 1.00 10.22 242 THR A N 1
ATOM 1837 C CA . THR A 1 242 ? 11.053 3.600 -5.152 1.00 10.71 242 THR A CA 1
ATOM 1838 C C . THR A 1 242 ? 10.352 2.414 -4.486 1.00 9.95 242 THR A C 1
ATOM 1839 O O . THR A 1 242 ? 11.009 1.588 -3.870 1.00 11.56 242 THR A O 1
ATOM 1843 N N . CYS A 1 243 ? 9.035 2.332 -4.660 1.00 9.77 243 CYS A N 1
ATOM 1844 C CA . CYS A 1 243 ? 8.279 1.297 -3.977 1.00 10.17 243 CYS A CA 1
ATOM 1845 C C . CYS A 1 243 ? 7.704 0.321 -4.999 1.00 10.91 243 CYS A C 1
ATOM 1846 O O . CYS A 1 243 ? 6.982 0.713 -5.920 1.00 12.65 243 CYS A O 1
ATOM 1849 N N . VAL A 1 244 ? 8.009 -0.948 -4.810 1.00 9.45 244 VAL A N 1
ATOM 1850 C CA . VAL A 1 244 ? 7.727 -1.958 -5.825 1.00 10.07 244 VAL A CA 1
ATOM 1851 C C . VAL A 1 244 ? 6.989 -3.129 -5.169 1.00 9.57 244 VAL A C 1
ATOM 1852 O O . VAL A 1 244 ? 7.378 -3.595 -4.085 1.00 10.60 244 VAL A O 1
ATOM 1856 N N . ARG A 1 245 ? 5.889 -3.550 -5.783 1.00 9.89 245 ARG A N 1
ATOM 1857 C CA . ARG A 1 245 ? 5.166 -4.760 -5.386 1.00 9.91 245 ARG A CA 1
ATOM 1858 C C . ARG A 1 245 ? 5.753 -5.983 -6.068 1.00 9.92 245 ARG A C 1
ATOM 1859 O O . ARG A 1 245 ? 5.984 -5.963 -7.287 1.00 10.71 245 ARG A O 1
ATOM 1867 N N . ILE A 1 246 ? 5.997 -7.038 -5.297 1.00 9.95 246 ILE A N 1
ATOM 1868 C CA . ILE A 1 246 ? 6.527 -8.290 -5.844 1.00 9.96 246 ILE A CA 1
ATOM 1869 C C . ILE A 1 246 ? 5.650 -9.462 -5.385 1.00 10.37 246 ILE A C 1
ATOM 1870 O O . ILE A 1 246 ? 4.838 -9.292 -4.448 1.00 10.82 246 ILE A O 1
ATOM 1875 N N . PRO A 1 247 ? 5.831 -10.650 -5.969 1.00 11.21 247 PRO A N 1
ATOM 1876 C CA . PRO A 1 247 ? 4.955 -11.787 -5.610 1.00 12.06 247 PRO A CA 1
ATOM 1877 C C . PRO A 1 247 ? 5.386 -12.502 -4.320 1.00 12.61 247 PRO A C 1
ATOM 1878 O O . PRO A 1 247 ? 5.781 -13.656 -4.317 1.00 14.76 247 PRO A O 1
ATOM 1882 N N . VAL A 1 248 ? 5.287 -11.768 -3.230 1.00 12.76 248 VAL A N 1
ATOM 1883 C CA . VAL A 1 248 ? 5.519 -12.264 -1.873 1.00 13.88 248 VAL A CA 1
ATOM 1884 C C . VAL A 1 248 ? 4.170 -12.136 -1.159 1.00 14.28 248 VAL A C 1
ATOM 1885 O O . VAL A 1 248 ? 3.493 -11.164 -1.371 1.00 14.08 248 VAL A O 1
ATOM 1889 N N . LEU A 1 249 ? 3.754 -13.116 -0.343 1.00 15.95 249 LEU A N 1
ATOM 1890 C CA . LEU A 1 249 ? 2.431 -12.987 0.310 1.00 18.88 249 LEU A CA 1
ATOM 1891 C C . LEU A 1 249 ? 2.440 -12.041 1.487 1.00 15.15 249 LEU A C 1
ATOM 1892 O O . LEU A 1 249 ? 1.608 -11.145 1.573 1.00 17.98 249 LEU A O 1
ATOM 1897 N N . SER A 1 250 ? 3.432 -12.215 2.349 1.00 13.92 250 SER A N 1
ATOM 1898 C CA . SER A 1 250 ? 3.614 -11.366 3.511 1.00 12.75 250 SER A CA 1
ATOM 1899 C C . SER A 1 250 ? 5.101 -11.161 3.812 1.00 11.99 250 SER A C 1
ATOM 1900 O O . SER A 1 250 ? 5.939 -12.013 3.517 1.00 12.80 250 SER A O 1
ATOM 1903 N N . ALA A 1 251 ? 5.365 -9.996 4.396 1.00 11.05 251 ALA A N 1
ATOM 1904 C CA . ALA A 1 251 ? 6.631 -9.459 4.819 1.00 10.68 251 ALA A CA 1
ATOM 1905 C C . ALA A 1 251 ? 7.244 -8.603 3.730 1.00 9.25 251 ALA A C 1
ATOM 1906 O O . ALA A 1 251 ? 7.433 -9.075 2.594 1.00 10.57 251 ALA A O 1
ATOM 1908 N N . HIS A 1 252 ? 7.512 -7.353 4.071 1.00 9.68 252 HIS A N 1
ATOM 1909 C CA . HIS A 1 252 ? 8.158 -6.428 3.171 1.00 8.99 252 HIS A CA 1
ATOM 1910 C C . HIS A 1 252 ? 9.648 -6.456 3.366 1.00 9.22 252 HIS A C 1
ATOM 1911 O O . HIS A 1 252 ? 10.143 -6.574 4.495 1.00 9.90 252 HIS A O 1
ATOM 1918 N N . SER A 1 253 ? 10.382 -6.316 2.245 1.00 9.22 253 SER A N 1
ATOM 1919 C CA . SER A 1 253 ? 11.824 -6.207 2.329 1.00 8.44 253 SER A CA 1
ATOM 1920 C C . SER A 1 253 ? 12.249 -4.873 1.709 1.00 9.25 253 SER A C 1
ATOM 1921 O O . SER A 1 253 ? 11.571 -4.356 0.835 1.00 10.37 253 SER A O 1
ATOM 1924 N N . GLU A 1 254 ? 13.370 -4.352 2.187 1.00 9.44 254 GLU A N 1
ATOM 1925 C CA . GLU A 1 254 ? 13.852 -3.069 1.713 1.00 10.38 254 GLU A CA 1
ATOM 1926 C C . GLU A 1 254 ? 15.342 -3.059 1.549 1.00 9.97 254 GLU A C 1
ATOM 1927 O O . GLU A 1 254 ? 16.076 -3.465 2.441 1.00 9.85 254 GLU A O 1
ATOM 1933 N N . SER A 1 255 ? 15.781 -2.549 0.382 1.00 10.04 255 SER A N 1
ATOM 1934 C CA . SER A 1 255 ? 17.185 -2.232 0.161 1.00 9.55 255 SER A CA 1
ATOM 1935 C C . SER A 1 255 ? 17.393 -0.776 0.527 1.00 9.71 255 SER A C 1
ATOM 1936 O O . SER A 1 255 ? 16.849 0.119 -0.130 1.00 11.69 255 SER A O 1
ATOM 1939 N N . VAL A 1 256 ? 18.109 -0.554 1.639 1.00 10.84 256 VAL A N 1
ATOM 1940 C CA . VAL A 1 256 ? 18.198 0.771 2.234 1.00 10.08 256 VAL A CA 1
ATOM 1941 C C . VAL A 1 256 ? 19.630 1.280 2.137 1.00 11.38 256 VAL A C 1
ATOM 1942 O O . VAL A 1 256 ? 20.573 0.611 2.556 1.00 13.24 256 VAL A O 1
ATOM 1946 N N . TYR A 1 257 ? 19.763 2.481 1.563 1.00 11.33 257 TYR A N 1
ATOM 1947 C CA . TYR A 1 257 ? 21.033 3.188 1.537 1.00 11.43 257 TYR A CA 1
ATOM 1948 C C . TYR A 1 257 ? 20.909 4.436 2.390 1.00 10.59 257 TYR A C 1
ATOM 1949 O O . TYR A 1 257 ? 19.947 5.163 2.275 1.00 11.87 257 TYR A O 1
ATOM 1958 N N . ILE A 1 258 ? 21.905 4.672 3.219 1.00 12.05 258 ILE A N 1
ATOM 1959 C CA . ILE A 1 258 ? 21.953 5.877 4.008 1.00 12.38 258 ILE A CA 1
ATOM 1960 C C . ILE A 1 258 ? 23.333 6.520 3.858 1.00 12.18 258 ILE A C 1
ATOM 1961 O O . ILE A 1 258 ? 24.325 5.834 3.576 1.00 13.50 258 ILE A O 1
ATOM 1966 N N . GLU A 1 259 ? 23.382 7.818 4.119 1.00 13.36 259 GLU A N 1
ATOM 1967 C CA . GLU A 1 259 ? 24.629 8.494 4.470 1.00 13.82 259 GLU A CA 1
ATOM 1968 C C . GLU A 1 259 ? 24.403 9.107 5.844 1.00 14.65 259 GLU A C 1
ATOM 1969 O O . GLU A 1 259 ? 23.417 9.810 6.063 1.00 15.12 259 GLU A O 1
ATOM 1975 N N . THR A 1 260 ? 25.324 8.815 6.756 1.00 14.57 260 THR A N 1
ATOM 1976 C CA . THR A 1 260 ? 25.284 9.335 8.111 1.00 15.63 260 THR A CA 1
ATOM 1977 C C . THR A 1 260 ? 25.959 10.699 8.136 1.00 16.42 260 THR A C 1
ATOM 1978 O O . THR A 1 260 ? 26.534 11.130 7.155 1.00 18.73 260 THR A O 1
ATOM 1982 N N . LYS A 1 261 ? 25.875 11.393 9.260 1.00 19.29 261 LYS A N 1
ATOM 1983 C CA . LYS A 1 261 ? 26.542 12.676 9.425 1.00 20.34 261 LYS A CA 1
ATOM 1984 C C . LYS A 1 261 ? 28.002 12.506 9.802 1.00 22.95 261 LYS A C 1
ATOM 1985 O O . LYS A 1 261 ? 28.836 13.298 9.361 1.00 25.68 261 LYS A O 1
ATOM 1991 N N . GLU A 1 262 ? 28.297 11.494 10.623 1.00 24.32 262 GLU A N 1
ATOM 1992 C CA . GLU A 1 262 ? 29.698 11.179 10.949 1.00 22.79 262 GLU A CA 1
ATOM 1993 C C . GLU A 1 262 ? 29.926 9.748 10.478 1.00 21.86 262 GLU A C 1
ATOM 1994 O O . GLU A 1 262 ? 28.982 8.976 10.429 1.00 22.09 262 GLU A O 1
ATOM 2000 N N . VAL A 1 263 ? 31.169 9.390 10.171 1.00 20.17 263 VAL A N 1
ATOM 2001 C CA . VAL A 1 263 ? 31.480 8.022 9.766 1.00 22.86 263 VAL A CA 1
ATOM 2002 C C . VAL A 1 263 ? 31.102 7.113 10.908 1.00 22.45 263 VAL A C 1
ATOM 2003 O O . VAL A 1 263 ? 31.468 7.352 12.070 1.00 27.95 263 VAL A O 1
ATOM 2007 N N . ALA A 1 264 ? 30.337 6.096 10.557 1.00 21.24 264 ALA A N 1
ATOM 2008 C CA . ALA A 1 264 ? 29.850 5.093 11.511 1.00 23.54 264 ALA A CA 1
ATOM 2009 C C . ALA A 1 264 ? 30.569 3.787 11.265 1.00 25.26 264 ALA A C 1
ATOM 2010 O O . ALA A 1 264 ? 30.278 3.154 10.259 1.00 27.46 264 ALA A O 1
ATOM 2012 N N . PRO A 1 265 ? 31.495 3.368 12.166 1.00 18.88 265 PRO A N 1
ATOM 2013 C CA . PRO A 1 265 ? 32.231 2.113 11.980 1.00 19.47 265 PRO A CA 1
ATOM 2014 C C . PRO A 1 265 ? 31.240 0.993 11.698 1.00 19.57 265 PRO A C 1
ATOM 2015 O O . PRO A 1 265 ? 30.263 0.841 12.439 1.00 17.26 265 PRO A O 1
ATOM 2019 N N . ILE A 1 266 ? 31.477 0.204 10.653 1.00 17.09 266 ILE A N 1
ATOM 2020 C CA . ILE A 1 266 ? 30.423 -0.671 10.173 1.00 15.31 266 ILE A CA 1
ATOM 2021 C C . ILE A 1 266 ? 30.017 -1.762 11.183 1.00 15.32 266 ILE A C 1
ATOM 2022 O O . ILE A 1 266 ? 28.845 -2.157 11.253 1.00 15.49 266 ILE A O 1
ATOM 2027 N N . GLU A 1 267 ? 30.983 -2.283 11.924 1.00 16.04 267 GLU A N 1
ATOM 2028 C CA . GLU A 1 267 ? 30.685 -3.275 12.961 1.00 16.67 267 GLU A CA 1
ATOM 2029 C C . GLU A 1 267 ? 29.969 -2.674 14.165 1.00 17.33 267 GLU A C 1
ATOM 2030 O O . GLU A 1 267 ? 29.154 -3.352 14.794 1.00 17.90 267 GLU A O 1
ATOM 2036 N N . GLU A 1 268 ? 30.230 -1.398 14.436 1.00 16.99 268 GLU A N 1
ATOM 2037 C CA . GLU A 1 268 ? 29.428 -0.688 15.444 1.00 18.94 268 GLU A CA 1
ATOM 2038 C C . GLU A 1 268 ? 28.016 -0.407 15.003 1.00 16.14 268 GLU A C 1
ATOM 2039 O O . GLU A 1 268 ? 27.094 -0.384 15.841 1.00 15.50 268 GLU A O 1
ATOM 2045 N N . VAL A 1 269 ? 27.827 -0.178 13.707 1.00 15.31 269 VAL A N 1
ATOM 2046 C CA . VAL A 1 269 ? 26.472 -0.050 13.175 1.00 13.25 269 VAL A CA 1
ATOM 2047 C C . VAL A 1 269 ? 25.711 -1.361 13.441 1.00 13.07 269 VAL A C 1
ATOM 2048 O O . VAL A 1 269 ? 24.561 -1.338 13.905 1.00 14.61 269 VAL A O 1
ATOM 2052 N N . LYS A 1 270 ? 26.322 -2.492 13.127 1.00 14.07 270 LYS A N 1
ATOM 2053 C CA . LYS A 1 270 ? 25.703 -3.786 13.369 1.00 13.85 270 LYS A CA 1
ATOM 2054 C C . LYS A 1 270 ? 25.359 -3.924 14.862 1.00 14.44 270 LYS A C 1
ATOM 2055 O O . LYS A 1 270 ? 24.269 -4.342 15.212 1.00 15.27 270 LYS A O 1
ATOM 2061 N N . ALA A 1 271 ? 26.320 -3.577 15.713 1.00 14.30 271 ALA A N 1
ATOM 2062 C CA . ALA A 1 271 ? 26.095 -3.679 17.155 1.00 14.07 271 ALA A CA 1
ATOM 2063 C C . ALA A 1 271 ? 24.966 -2.759 17.631 1.00 14.53 271 ALA A C 1
ATOM 2064 O O . ALA A 1 271 ? 24.173 -3.146 18.498 1.00 16.27 271 ALA A O 1
ATOM 2066 N N . ALA A 1 272 ? 24.931 -1.527 17.133 1.00 14.64 272 ALA A N 1
ATOM 2067 C CA . ALA A 1 272 ? 23.871 -0.584 17.527 1.00 13.90 272 ALA A CA 1
ATOM 2068 C C . ALA A 1 272 ? 22.486 -1.094 17.126 1.00 13.58 272 ALA A C 1
ATOM 2069 O O . ALA A 1 272 ? 21.509 -0.931 17.849 1.00 14.53 272 ALA A O 1
ATOM 2071 N N . ILE A 1 273 ? 22.387 -1.676 15.937 1.00 12.84 273 ILE A N 1
ATOM 2072 C CA . ILE A 1 273 ? 21.120 -2.252 15.473 1.00 12.67 273 ILE A CA 1
ATOM 2073 C C . ILE A 1 273 ? 20.746 -3.462 16.352 1.00 13.51 273 ILE A C 1
ATOM 2074 O O . ILE A 1 273 ? 19.604 -3.554 16.834 1.00 14.14 273 ILE A O 1
ATOM 2079 N N . ALA A 1 274 ? 21.710 -4.322 16.647 1.00 13.64 274 ALA A N 1
ATOM 2080 C CA . ALA A 1 274 ? 21.448 -5.474 17.509 1.00 14.90 274 ALA A CA 1
ATOM 2081 C C . ALA A 1 274 ? 20.919 -4.999 18.872 1.00 14.98 274 ALA A C 1
ATOM 2082 O O . ALA A 1 274 ? 20.010 -5.608 19.436 1.00 16.44 274 ALA A O 1
ATOM 2084 N N . ALA A 1 275 ? 21.490 -3.911 19.380 1.00 14.69 275 ALA A N 1
ATOM 2085 C CA . ALA A 1 275 ? 21.144 -3.412 20.698 1.00 14.29 275 ALA A CA 1
ATOM 2086 C C . ALA A 1 275 ? 19.815 -2.668 20.742 1.00 13.73 275 ALA A C 1
ATOM 2087 O O . ALA A 1 275 ? 19.341 -2.335 21.829 1.00 14.59 275 ALA A O 1
ATOM 2089 N N . PHE A 1 276 ? 19.184 -2.406 19.603 1.00 13.45 276 PHE A N 1
ATOM 2090 C CA . PHE A 1 276 ? 18.011 -1.540 19.562 1.00 13.69 276 PHE A CA 1
ATOM 2091 C C . PHE A 1 276 ? 16.740 -2.370 19.722 1.00 11.85 276 PHE A C 1
ATOM 2092 O O . PHE A 1 276 ? 16.549 -3.334 18.980 1.00 12.35 276 PHE A O 1
ATOM 2100 N N . PRO A 1 277 ? 15.870 -2.032 20.692 1.00 13.59 277 PRO A N 1
ATOM 2101 C CA . PRO A 1 277 ? 14.694 -2.861 20.869 1.00 12.33 277 PRO A CA 1
ATOM 2102 C C . PRO A 1 277 ? 13.800 -2.915 19.628 1.00 12.54 277 PRO A C 1
ATOM 2103 O O . PRO A 1 277 ? 13.530 -1.895 19.021 1.00 14.64 277 PRO A O 1
ATOM 2107 N N . GLY A 1 278 ? 13.376 -4.115 19.263 1.00 13.03 278 GLY A N 1
ATOM 2108 C CA . GLY A 1 278 ? 12.520 -4.298 18.092 1.00 13.36 278 GLY A CA 1
ATOM 2109 C C . GLY A 1 278 ? 13.288 -4.613 16.825 1.00 12.04 278 GLY A C 1
ATOM 2110 O O . GLY A 1 278 ? 12.665 -5.046 15.853 1.00 12.67 278 GLY A O 1
ATOM 2111 N N . ALA A 1 279 ? 14.614 -4.429 16.857 1.00 11.09 279 ALA A N 1
ATOM 2112 C CA . ALA A 1 279 ? 15.467 -4.764 15.701 1.00 11.76 279 ALA A CA 1
ATOM 2113 C C . ALA A 1 279 ? 16.311 -5.962 16.071 1.00 13.23 279 ALA A C 1
ATOM 2114 O O . ALA A 1 279 ? 16.869 -6.033 17.166 1.00 14.69 279 ALA A O 1
ATOM 2116 N N . VAL A 1 280 ? 16.405 -6.917 15.154 1.00 11.68 280 VAL A N 1
ATOM 2117 C CA A VAL A 1 280 ? 17.229 -8.092 15.325 0.50 12.88 280 VAL A CA 1
ATOM 2118 C CA B VAL A 1 280 ? 17.243 -8.082 15.330 0.50 12.85 280 VAL A CA 1
ATOM 2119 C C . VAL A 1 280 ? 18.281 -8.092 14.218 1.00 12.06 280 VAL A C 1
ATOM 2120 O O . VAL A 1 280 ? 17.943 -8.038 13.031 1.00 12.93 280 VAL A O 1
ATOM 2127 N N . LEU A 1 281 ? 19.537 -8.158 14.623 1.00 11.21 281 LEU A N 1
ATOM 2128 C CA . LEU A 1 281 ? 20.646 -8.304 13.676 1.00 11.85 281 LEU A CA 1
ATOM 2129 C C . LEU A 1 281 ? 20.724 -9.756 13.194 1.00 13.15 281 LEU A C 1
ATOM 2130 O O . LEU A 1 281 ? 20.902 -10.698 13.977 1.00 16.08 281 LEU A O 1
ATOM 2135 N N . GLU A 1 282 ? 20.608 -9.914 11.873 1.00 13.18 282 GLU A N 1
ATOM 2136 C CA A GLU A 1 282 ? 20.709 -11.218 11.215 0.50 13.65 282 GLU A CA 1
ATOM 2137 C CA B GLU A 1 282 ? 20.690 -11.206 11.234 0.50 13.80 282 GLU A CA 1
ATOM 2138 C C . GLU A 1 282 ? 21.683 -11.017 10.088 1.00 12.70 282 GLU A C 1
ATOM 2139 O O . GLU A 1 282 ? 21.298 -10.685 8.963 1.00 14.45 282 GLU A O 1
ATOM 2150 N N . ASP A 1 283 ? 22.963 -11.184 10.405 1.00 13.48 283 ASP A N 1
ATOM 2151 C CA . ASP A 1 283 ? 23.996 -10.746 9.479 1.00 14.60 283 ASP A CA 1
ATOM 2152 C C . ASP A 1 283 ? 25.263 -11.545 9.686 1.00 15.46 283 ASP A C 1
ATOM 2153 O O . ASP A 1 283 ? 26.097 -11.208 10.529 1.00 18.17 283 ASP A O 1
ATOM 2158 N N . ASP A 1 284 ? 25.397 -12.627 8.924 1.00 15.59 284 ASP A N 1
ATOM 2159 C CA . ASP A 1 284 ? 26.620 -13.445 8.962 1.00 15.54 284 ASP A CA 1
ATOM 2160 C C . ASP A 1 284 ? 26.760 -14.042 7.584 1.00 15.31 284 ASP A C 1
ATOM 2161 O O . ASP A 1 284 ? 26.328 -15.170 7.326 1.00 16.12 284 ASP A O 1
ATOM 2166 N N . VAL A 1 285 ? 27.355 -13.270 6.688 1.00 16.95 285 VAL A N 1
ATOM 2167 C CA . VAL A 1 285 ? 27.387 -13.681 5.291 1.00 16.79 285 VAL A CA 1
ATOM 2168 C C . VAL A 1 285 ? 28.247 -14.923 5.039 1.00 17.90 285 VAL A C 1
ATOM 2169 O O . VAL A 1 285 ? 27.949 -15.678 4.123 1.00 17.42 285 VAL A O 1
ATOM 2173 N N . ALA A 1 286 ? 29.269 -15.164 5.872 1.00 18.39 286 ALA A N 1
ATOM 2174 C CA . ALA A 1 286 ? 30.057 -16.417 5.799 1.00 19.66 286 ALA A CA 1
ATOM 2175 C C . ALA A 1 286 ? 29.187 -17.674 5.918 1.00 19.09 286 ALA A C 1
ATOM 2176 O O . ALA A 1 286 ? 29.553 -18.744 5.421 1.00 20.48 286 ALA A O 1
ATOM 2178 N N . HIS A 1 287 ? 28.031 -17.535 6.590 1.00 17.25 287 HIS A N 1
ATOM 2179 C CA . HIS A 1 287 ? 27.063 -18.633 6.709 1.00 17.49 287 HIS A CA 1
ATOM 2180 C C . HIS A 1 287 ? 25.740 -18.298 6.026 1.00 17.10 287 HIS A C 1
ATOM 2181 O O . HIS A 1 287 ? 24.725 -18.906 6.310 1.00 16.70 287 HIS A O 1
ATOM 2188 N N . GLN A 1 288 ? 25.782 -17.346 5.082 1.00 14.87 288 GLN A N 1
ATOM 2189 C CA . GLN A 1 288 ? 24.593 -16.976 4.298 1.00 15.11 288 GLN A CA 1
ATOM 2190 C C . GLN A 1 288 ? 23.407 -16.634 5.197 1.00 15.31 288 GLN A C 1
ATOM 2191 O O . GLN A 1 288 ? 22.264 -17.004 4.907 1.00 15.24 288 GLN A O 1
ATOM 2197 N N . ILE A 1 289 ? 23.697 -15.895 6.264 1.00 13.55 289 ILE A N 1
ATOM 2198 C CA . ILE A 1 289 ? 22.649 -15.414 7.172 1.00 14.40 289 ILE A CA 1
ATOM 2199 C C . ILE A 1 289 ? 22.309 -13.969 6.830 1.00 12.83 289 ILE A C 1
ATOM 2200 O O . ILE A 1 289 ? 23.164 -13.078 6.887 1.00 13.68 289 ILE A O 1
ATOM 2205 N N . TYR A 1 290 ? 21.034 -13.753 6.510 1.00 12.17 290 TYR A N 1
ATOM 2206 C CA . TYR A 1 290 ? 20.491 -12.426 6.216 1.00 11.59 290 TYR A CA 1
ATOM 2207 C C . TYR A 1 290 ? 18.961 -12.522 6.381 1.00 11.01 290 TYR A C 1
ATOM 2208 O O . TYR A 1 290 ? 18.402 -13.625 6.319 1.00 12.88 290 TYR A O 1
ATOM 2217 N N . PRO A 1 291 ? 18.295 -11.376 6.584 1.00 10.57 291 PRO A N 1
ATOM 2218 C CA . PRO A 1 291 ? 16.838 -11.429 6.692 1.00 11.06 291 PRO A CA 1
ATOM 2219 C C . PRO A 1 291 ? 16.160 -11.957 5.434 1.00 11.23 291 PRO A C 1
ATOM 2220 O O . PRO A 1 291 ? 16.572 -11.601 4.302 1.00 11.58 291 PRO A O 1
ATOM 2224 N N . GLN A 1 292 ? 15.105 -12.730 5.625 1.00 11.53 292 GLN A N 1
ATOM 2225 C CA . GLN A 1 292 ? 14.278 -13.266 4.549 1.00 10.60 292 GLN A CA 1
ATOM 2226 C C . GLN A 1 292 ? 12.819 -13.123 4.885 1.00 10.52 292 GLN A C 1
ATOM 2227 O O . GLN A 1 292 ? 12.393 -13.531 5.976 1.00 11.74 292 GLN A O 1
ATOM 2233 N N . ALA A 1 293 ? 12.041 -12.588 3.954 1.00 10.59 293 ALA A N 1
ATOM 2234 C CA . ALA A 1 293 ? 10.596 -12.467 4.097 1.00 10.56 293 ALA A CA 1
ATOM 2235 C C . ALA A 1 293 ? 9.943 -13.702 4.661 1.00 10.73 293 ALA A C 1
ATOM 2236 O O . ALA A 1 293 ? 9.139 -13.606 5.629 1.00 12.30 293 ALA A O 1
ATOM 2238 N N . ILE A 1 294 ? 10.230 -14.863 4.090 1.00 10.58 294 ILE A N 1
ATOM 2239 C CA . ILE A 1 294 ? 9.483 -16.058 4.520 1.00 12.08 294 ILE A CA 1
ATOM 2240 C C . ILE A 1 294 ? 9.764 -16.457 5.962 1.00 12.78 294 ILE A C 1
ATOM 2241 O O . ILE A 1 294 ? 8.960 -17.143 6.556 1.00 16.79 294 ILE A O 1
ATOM 2246 N N . ASN A 1 295 ? 10.927 -16.078 6.486 1.00 11.47 295 ASN A N 1
ATOM 2247 C CA . ASN A 1 295 ? 11.246 -16.370 7.881 1.00 12.28 295 ASN A CA 1
ATOM 2248 C C . ASN A 1 295 ? 10.739 -15.328 8.877 1.00 12.62 295 ASN A C 1
ATOM 2249 O O . ASN A 1 295 ? 10.654 -15.606 10.086 1.00 14.69 295 ASN A O 1
ATOM 2254 N N . ALA A 1 296 ? 10.425 -14.135 8.386 1.00 11.16 296 ALA A N 1
ATOM 2255 C CA . ALA A 1 296 ? 9.972 -13.029 9.228 1.00 11.63 296 ALA A CA 1
ATOM 2256 C C . ALA A 1 296 ? 8.483 -13.090 9.524 1.00 12.50 296 ALA A C 1
ATOM 2257 O O . ALA A 1 296 ? 8.030 -12.480 10.501 1.00 12.40 296 ALA A O 1
ATOM 2259 N N . VAL A 1 297 ? 7.716 -13.740 8.674 1.00 12.26 297 VAL A N 1
ATOM 2260 C CA . VAL A 1 297 ? 6.279 -13.815 8.833 1.00 12.95 297 VAL A CA 1
ATOM 2261 C C . VAL A 1 297 ? 5.941 -14.395 10.222 1.00 12.97 297 VAL A C 1
ATOM 2262 O O . VAL A 1 297 ? 6.499 -15.413 10.643 1.00 14.41 297 VAL A O 1
ATOM 2266 N N . GLY A 1 298 ? 5.032 -13.705 10.928 1.00 12.57 298 GLY A N 1
ATOM 2267 C CA . GLY A 1 298 ? 4.609 -14.135 12.247 1.00 12.59 298 GLY A CA 1
ATOM 2268 C C . GLY A 1 298 ? 5.388 -13.589 13.423 1.00 13.67 298 GLY A C 1
ATOM 2269 O O . GLY A 1 298 ? 4.965 -13.783 14.577 1.00 16.01 298 GLY A O 1
ATOM 2270 N N . SER A 1 299 ? 6.492 -12.888 13.157 1.00 12.11 299 SER A N 1
ATOM 2271 C CA . SER A 1 299 ? 7.308 -12.273 14.196 1.00 11.90 299 SER A CA 1
ATOM 2272 C C . SER A 1 299 ? 7.044 -10.805 14.266 1.00 11.09 299 SER A C 1
ATOM 2273 O O . SER A 1 299 ? 6.948 -10.145 13.231 1.00 12.54 299 SER A O 1
ATOM 2276 N N . ARG A 1 300 ? 6.998 -10.278 15.493 1.00 11.82 300 ARG A N 1
ATOM 2277 C CA . ARG A 1 300 ? 6.929 -8.827 15.712 1.00 11.12 300 ARG A CA 1
ATOM 2278 C C . ARG A 1 300 ? 8.248 -8.072 15.506 1.00 11.15 300 ARG A C 1
ATOM 2279 O O . ARG A 1 300 ? 8.259 -6.837 15.452 1.00 11.50 300 ARG A O 1
ATOM 2287 N N . ASP A 1 301 ? 9.364 -8.793 15.433 1.00 11.86 301 ASP A N 1
ATOM 2288 C CA . ASP A 1 301 ? 10.674 -8.169 15.259 1.00 12.41 301 ASP A CA 1
ATOM 2289 C C . ASP A 1 301 ? 10.883 -7.691 13.820 1.00 12.58 301 ASP A C 1
ATOM 2290 O O . ASP A 1 301 ? 10.195 -8.126 12.892 1.00 13.78 301 ASP A O 1
ATOM 2295 N N . THR A 1 302 ? 11.846 -6.788 13.694 1.00 11.27 302 THR A N 1
ATOM 2296 C CA . THR A 1 302 ? 12.316 -6.291 12.391 1.00 10.98 302 THR A CA 1
ATOM 2297 C C . THR A 1 302 ? 13.725 -6.780 12.237 1.00 11.08 302 THR A C 1
ATOM 2298 O O . THR A 1 302 ? 14.528 -6.581 13.125 1.00 13.02 302 THR A O 1
ATOM 2302 N N . PHE A 1 303 ? 14.028 -7.396 11.088 1.00 10.71 303 PHE A N 1
ATOM 2303 C CA . PHE A 1 303 ? 15.304 -8.079 10.884 1.00 11.36 303 PHE A CA 1
ATOM 2304 C C . PHE A 1 303 ? 16.179 -7.309 9.920 1.00 10.45 303 PHE A C 1
ATOM 2305 O O . PHE A 1 303 ? 15.707 -6.851 8.878 1.00 11.44 303 PHE A O 1
ATOM 2313 N N . VAL A 1 304 ? 17.457 -7.160 10.278 1.00 10.38 304 VAL A N 1
ATOM 2314 C CA . VAL A 1 304 ? 18.364 -6.305 9.500 1.00 10.89 304 VAL A CA 1
ATOM 2315 C C . VAL A 1 304 ? 19.659 -7.059 9.230 1.00 11.67 304 VAL A C 1
ATOM 2316 O O . VAL A 1 304 ? 20.251 -7.631 10.149 1.00 12.34 304 VAL A O 1
ATOM 2320 N N . GLY A 1 305 ? 20.111 -7.049 7.964 1.00 11.27 305 GLY A N 1
ATOM 2321 C CA . GLY A 1 305 ? 21.430 -7.566 7.655 1.00 12.03 305 GLY A CA 1
ATOM 2322 C C . GLY A 1 305 ? 21.905 -6.992 6.324 1.00 11.52 305 GLY A C 1
ATOM 2323 O O . GLY A 1 305 ? 21.507 -5.895 5.935 1.00 11.69 305 GLY A O 1
ATOM 2324 N N . ARG A 1 306 ? 22.768 -7.756 5.652 1.00 11.25 306 ARG A N 1
ATOM 2325 C CA . ARG A 1 306 ? 23.530 -7.238 4.508 1.00 11.23 306 ARG A CA 1
ATOM 2326 C C . ARG A 1 306 ? 24.173 -5.872 4.787 1.00 11.63 306 ARG A C 1
ATOM 2327 O O . ARG A 1 306 ? 24.351 -5.053 3.872 1.00 13.07 306 ARG A O 1
ATOM 2335 N N . ILE A 1 307 ? 24.544 -5.621 6.040 1.00 12.23 307 ILE A N 1
ATOM 2336 C CA . ILE A 1 307 ? 25.031 -4.321 6.442 1.00 11.70 307 ILE A CA 1
ATOM 2337 C C . ILE A 1 307 ? 26.476 -4.194 5.967 1.00 13.00 307 ILE A C 1
ATOM 2338 O O . ILE A 1 307 ? 27.333 -5.013 6.298 1.00 15.58 307 ILE A O 1
ATOM 2343 N N . ARG A 1 308 ? 26.735 -3.157 5.184 1.00 12.44 308 ARG A N 1
ATOM 2344 C CA . ARG A 1 308 ? 28.064 -2.987 4.599 1.00 12.56 308 ARG A CA 1
ATOM 2345 C C . ARG A 1 308 ? 28.264 -1.544 4.137 1.00 11.86 308 ARG A C 1
ATOM 2346 O O . ARG A 1 308 ? 27.323 -0.822 3.859 1.00 14.18 308 ARG A O 1
ATOM 2354 N N . LYS A 1 309 ? 29.517 -1.121 4.112 1.00 13.08 309 LYS A N 1
ATOM 2355 C CA . LYS A 1 309 ? 29.865 0.214 3.652 1.00 13.51 309 LYS A CA 1
ATOM 2356 C C . LYS A 1 309 ? 29.652 0.339 2.142 1.00 13.29 309 LYS A C 1
ATOM 2357 O O . LYS A 1 309 ? 29.848 -0.622 1.389 1.00 14.04 309 LYS A O 1
ATOM 2363 N N . ASP A 1 310 ? 29.267 1.524 1.708 1.00 13.59 310 ASP A N 1
ATOM 2364 C CA . ASP A 1 310 ? 29.339 1.860 0.292 1.00 14.32 310 ASP A CA 1
ATOM 2365 C C . ASP A 1 310 ? 30.778 1.689 -0.173 1.00 14.39 310 ASP A C 1
ATOM 2366 O O . ASP A 1 310 ? 31.739 1.862 0.578 1.00 16.13 310 ASP A O 1
ATOM 2371 N N . LEU A 1 311 ? 30.930 1.338 -1.443 1.00 14.86 311 LEU A N 1
ATOM 2372 C CA . LEU A 1 311 ? 32.275 1.159 -1.981 1.00 15.62 311 LEU A CA 1
ATOM 2373 C C . LEU A 1 311 ? 33.065 2.462 -2.160 1.00 16.35 311 LEU A C 1
ATOM 2374 O O . LEU A 1 311 ? 34.300 2.409 -2.288 1.00 20.06 311 LEU A O 1
ATOM 2379 N N . ASP A 1 312 ? 32.383 3.611 -2.150 1.00 14.92 312 ASP A N 1
ATOM 2380 C CA . ASP A 1 312 ? 33.009 4.899 -2.460 1.00 16.15 312 ASP A CA 1
ATOM 2381 C C . ASP A 1 312 ? 32.691 6.040 -1.503 1.00 16.89 312 ASP A C 1
ATOM 2382 O O . ASP A 1 312 ? 33.580 6.795 -1.151 1.00 21.29 312 ASP A O 1
ATOM 2387 N N . ALA A 1 313 ? 31.426 6.146 -1.090 1.00 16.71 313 ALA A N 1
ATOM 2388 C CA . ALA A 1 313 ? 31.003 7.218 -0.203 1.00 16.24 313 ALA A CA 1
ATOM 2389 C C . ALA A 1 313 ? 31.423 6.858 1.236 1.00 16.25 313 ALA A C 1
ATOM 2390 O O . ALA A 1 313 ? 30.945 5.872 1.789 1.00 16.45 313 ALA A O 1
ATOM 2392 N N . GLU A 1 314 ? 32.300 7.673 1.821 1.00 18.37 314 GLU A N 1
ATOM 2393 C CA . GLU A 1 314 ? 32.843 7.438 3.154 1.00 19.16 314 GLU A CA 1
ATOM 2394 C C . GLU A 1 314 ? 31.761 7.213 4.217 1.00 18.23 314 GLU A C 1
ATOM 2395 O O . GLU A 1 314 ? 31.925 6.369 5.107 1.00 18.66 314 GLU A O 1
ATOM 2401 N N . LYS A 1 315 ? 30.664 7.954 4.100 1.00 16.30 315 LYS A N 1
ATOM 2402 C CA . LYS A 1 315 ? 29.600 7.888 5.104 1.00 17.02 315 LYS A CA 1
ATOM 2403 C C . LYS A 1 315 ? 28.392 7.065 4.634 1.00 15.27 315 LYS A C 1
ATOM 2404 O O . LYS A 1 315 ? 27.344 7.048 5.303 1.00 15.03 315 LYS A O 1
ATOM 2410 N N . GLY A 1 316 ? 28.532 6.382 3.497 1.00 13.75 316 GLY A N 1
ATOM 2411 C CA . GLY A 1 316 ? 27.460 5.572 2.951 1.00 14.38 316 GLY A CA 1
ATOM 2412 C C . GLY A 1 316 ? 27.426 4.153 3.493 1.00 12.86 316 GLY A C 1
ATOM 2413 O O . GLY A 1 316 ? 28.487 3.511 3.675 1.00 13.98 316 GLY A O 1
ATOM 2414 N N . ILE A 1 317 ? 26.201 3.672 3.754 1.00 12.75 317 ILE A N 1
ATOM 2415 C CA . ILE A 1 317 ? 25.972 2.332 4.263 1.00 12.37 317 ILE A CA 1
ATOM 2416 C C . ILE A 1 317 ? 24.761 1.751 3.551 1.00 11.38 317 ILE A C 1
ATOM 2417 O O . ILE A 1 317 ? 23.757 2.458 3.329 1.00 12.46 317 ILE A O 1
ATOM 2422 N N . HIS A 1 318 ? 24.875 0.467 3.178 1.00 11.48 318 HIS A N 1
ATOM 2423 C CA . HIS A 1 318 ? 23.763 -0.301 2.619 1.00 11.76 318 HIS A CA 1
ATOM 2424 C C . HIS A 1 318 ? 23.316 -1.370 3.605 1.00 10.62 318 HIS A C 1
ATOM 2425 O O . HIS A 1 318 ? 24.138 -1.925 4.348 1.00 12.02 318 HIS A O 1
ATOM 2432 N N . MET A 1 319 ? 22.024 -1.672 3.550 1.00 10.38 319 MET A N 1
ATOM 2433 C CA . MET A 1 319 ? 21.493 -2.754 4.352 1.00 10.08 319 MET A CA 1
ATOM 2434 C C . MET A 1 319 ? 20.186 -3.300 3.760 1.00 10.29 319 MET A C 1
ATOM 2435 O O . MET A 1 319 ? 19.632 -2.755 2.800 1.00 11.75 319 MET A O 1
ATOM 2440 N N . TRP A 1 320 ? 19.737 -4.407 4.343 1.00 10.22 320 TRP A N 1
ATOM 2441 C CA . TRP A 1 320 ? 18.524 -5.131 3.919 1.00 10.06 320 TRP A CA 1
ATOM 2442 C C . TRP A 1 320 ? 17.666 -5.264 5.194 1.00 9.85 320 TRP A C 1
ATOM 2443 O O . TRP A 1 320 ? 18.117 -5.829 6.208 1.00 10.81 320 TRP A O 1
ATOM 2454 N N . VAL A 1 321 ? 16.432 -4.788 5.085 1.00 9.59 321 VAL A N 1
ATOM 2455 C CA . VAL A 1 321 ? 15.513 -4.711 6.256 1.00 9.47 321 VAL A CA 1
ATOM 2456 C C . VAL A 1 321 ? 14.248 -5.472 5.891 1.00 9.52 321 VAL A C 1
ATOM 2457 O O . VAL A 1 321 ? 13.649 -5.211 4.858 1.00 10.24 321 VAL A O 1
ATOM 2461 N N . VAL A 1 322 ? 13.807 -6.378 6.772 1.00 9.85 322 VAL A N 1
ATOM 2462 C CA . VAL A 1 322 ? 12.604 -7.170 6.516 1.00 9.53 322 VAL A CA 1
ATOM 2463 C C . VAL A 1 322 ? 11.730 -7.186 7.786 1.00 9.27 322 VAL A C 1
ATOM 2464 O O . VAL A 1 322 ? 12.239 -7.415 8.899 1.00 10.55 322 VAL A O 1
ATOM 2468 N N . SER A 1 323 ? 10.428 -7.026 7.596 1.00 9.00 323 SER A N 1
ATOM 2469 C CA . SER A 1 323 ? 9.497 -7.266 8.711 1.00 9.41 323 SER A CA 1
ATOM 2470 C C . SER A 1 323 ? 8.148 -7.662 8.155 1.00 9.16 323 SER A C 1
ATOM 2471 O O . SER A 1 323 ? 7.787 -7.305 7.032 1.00 11.17 323 SER A O 1
ATOM 2474 N N . ASP A 1 324 ? 7.379 -8.378 8.970 1.00 9.55 324 ASP A N 1
ATOM 2475 C CA . ASP A 1 324 ? 6.004 -8.717 8.638 1.00 9.75 324 ASP A CA 1
ATOM 2476 C C . ASP A 1 324 ? 5.163 -7.441 8.566 1.00 9.31 324 ASP A C 1
ATOM 2477 O O . ASP A 1 324 ? 5.005 -6.729 9.564 1.00 11.25 324 ASP A O 1
ATOM 2482 N N . ASN A 1 325 ? 4.673 -7.107 7.364 1.00 10.20 325 ASN A N 1
ATOM 2483 C CA . ASN A 1 325 ? 3.986 -5.853 7.137 1.00 10.19 325 ASN A CA 1
ATOM 2484 C C . ASN A 1 325 ? 2.611 -5.786 7.798 1.00 10.56 325 ASN A C 1
ATOM 2485 O O . ASN A 1 325 ? 2.046 -4.701 7.937 1.00 12.78 325 ASN A O 1
ATOM 2490 N N . LEU A 1 326 ? 2.091 -6.943 8.205 1.00 10.17 326 LEU A N 1
ATOM 2491 C CA . LEU A 1 326 ? 0.818 -6.963 8.931 1.00 11.16 326 LEU A CA 1
ATOM 2492 C C . LEU A 1 326 ? 1.012 -6.887 10.443 1.00 9.53 326 LEU A C 1
ATOM 2493 O O . LEU A 1 326 ? 0.047 -6.559 11.149 1.00 11.27 326 LEU A O 1
ATOM 2498 N N . LEU A 1 327 ? 2.236 -7.170 10.909 1.00 10.00 327 LEU A N 1
ATOM 2499 C CA . LEU A 1 327 ? 2.510 -7.137 12.350 1.00 9.99 327 LEU A CA 1
ATOM 2500 C C . LEU A 1 327 ? 3.237 -5.844 12.679 1.00 9.65 327 LEU A C 1
ATOM 2501 O O . LEU A 1 327 ? 2.553 -4.832 12.911 1.00 10.19 327 LEU A O 1
ATOM 2506 N N . LYS A 1 328 ? 4.564 -5.795 12.692 1.00 9.51 328 LYS A N 1
ATOM 2507 C CA . LYS A 1 328 ? 5.171 -4.512 13.001 1.00 11.20 328 LYS A CA 1
ATOM 2508 C C . LYS A 1 328 ? 4.742 -3.429 12.022 1.00 10.27 328 LYS A C 1
ATOM 2509 O O . LYS A 1 328 ? 4.682 -2.269 12.376 1.00 10.57 328 LYS A O 1
ATOM 2515 N N . GLY A 1 329 ? 4.450 -3.808 10.773 1.00 10.15 329 GLY A N 1
ATOM 2516 C CA . GLY A 1 329 ? 3.996 -2.827 9.842 1.00 11.39 329 GLY A CA 1
ATOM 2517 C C . GLY A 1 329 ? 2.601 -2.297 9.987 1.00 10.95 329 GLY A C 1
ATOM 2518 O O . GLY A 1 329 ? 2.243 -1.341 9.318 1.00 12.48 329 GLY A O 1
ATOM 2519 N N . ALA A 1 330 ? 1.799 -2.912 10.878 1.00 10.20 330 ALA A N 1
ATOM 2520 C CA . ALA A 1 330 ? 0.407 -2.498 11.018 1.00 10.25 330 ALA A CA 1
ATOM 2521 C C . ALA A 1 330 ? -0.180 -2.876 12.392 1.00 10.45 330 ALA A C 1
ATOM 2522 O O . ALA A 1 330 ? -0.202 -2.048 13.304 1.00 11.33 330 ALA A O 1
ATOM 2524 N N . ALA A 1 331 ? -0.636 -4.127 12.535 1.00 9.92 331 ALA A N 1
ATOM 2525 C CA . ALA A 1 331 ? -1.394 -4.502 13.723 1.00 10.83 331 ALA A CA 1
ATOM 2526 C C . ALA A 1 331 ? -0.569 -4.476 15.001 1.00 10.52 331 ALA A C 1
ATOM 2527 O O . ALA A 1 331 ? -1.080 -4.031 16.058 1.00 11.61 331 ALA A O 1
ATOM 2529 N N . TRP A 1 332 ? 0.660 -4.999 14.963 1.00 9.64 332 TRP A N 1
ATOM 2530 C CA . TRP A 1 332 ? 1.523 -4.969 16.141 1.00 10.06 332 TRP A CA 1
ATOM 2531 C C . TRP A 1 332 ? 1.935 -3.555 16.491 1.00 9.46 332 TRP A C 1
ATOM 2532 O O . TRP A 1 332 ? 1.862 -3.158 17.642 1.00 11.12 332 TRP A O 1
ATOM 2543 N N . ASN A 1 333 ? 2.369 -2.734 15.536 1.00 9.71 333 ASN A N 1
ATOM 2544 C CA . ASN A 1 333 ? 2.711 -1.360 15.902 1.00 9.99 333 ASN A CA 1
ATOM 2545 C C . ASN A 1 333 ? 1.513 -0.686 16.569 1.00 9.36 333 ASN A C 1
ATOM 2546 O O . ASN A 1 333 ? 1.687 0.051 17.535 1.00 10.66 333 ASN A O 1
ATOM 2551 N N . SER A 1 334 ? 0.317 -0.926 16.042 1.00 9.83 334 SER A N 1
ATOM 2552 C CA . SER A 1 334 ? -0.889 -0.292 16.579 1.00 10.19 334 SER A CA 1
ATOM 2553 C C . SER A 1 334 ? -1.184 -0.777 18.018 1.00 9.24 334 SER A C 1
ATOM 2554 O O . SER A 1 334 ? -1.502 0.038 18.890 1.00 11.36 334 SER A O 1
ATOM 2557 N N . VAL A 1 335 ? -1.137 -2.074 18.245 1.00 9.95 335 VAL A N 1
ATOM 2558 C CA . VAL A 1 335 ? -1.366 -2.626 19.595 1.00 9.85 335 VAL A CA 1
ATOM 2559 C C . VAL A 1 335 ? -0.277 -2.191 20.536 1.00 9.09 335 VAL A C 1
ATOM 2560 O O . VAL A 1 335 ? -0.536 -1.852 21.693 1.00 11.15 335 VAL A O 1
ATOM 2564 N N . GLN A 1 336 ? 0.950 -2.143 20.075 1.00 10.26 336 GLN A N 1
ATOM 2565 C CA . GLN A 1 336 ? 2.068 -1.644 20.878 1.00 10.13 336 GLN A CA 1
ATOM 2566 C C . GLN A 1 336 ? 1.865 -0.184 21.269 1.00 10.61 336 GLN A C 1
ATOM 2567 O O . GLN A 1 336 ? 2.171 0.202 22.400 1.00 12.29 336 GLN A O 1
ATOM 2573 N N . ILE A 1 337 ? 1.346 0.635 20.359 1.00 10.26 337 ILE A N 1
ATOM 2574 C CA . ILE A 1 337 ? 0.980 2.006 20.696 1.00 10.19 337 ILE A CA 1
ATOM 2575 C C . ILE A 1 337 ? -0.078 2.004 21.818 1.00 11.17 337 ILE A C 1
ATOM 2576 O O . ILE A 1 337 ? 0.050 2.757 22.785 1.00 12.08 337 ILE A O 1
ATOM 2581 N N . ALA A 1 338 ? -1.126 1.207 21.653 1.00 11.13 338 ALA A N 1
ATOM 2582 C CA . ALA A 1 338 ? -2.141 1.108 22.699 1.00 10.93 338 ALA A CA 1
ATOM 2583 C C . ALA A 1 338 ? -1.574 0.687 24.053 1.00 10.23 338 ALA A C 1
ATOM 2584 O O . ALA A 1 338 ? -1.941 1.275 25.090 1.00 11.59 338 ALA A O 1
ATOM 2586 N N . GLU A 1 339 ? -0.697 -0.308 24.060 1.00 10.77 339 GLU A N 1
ATOM 2587 C CA . GLU A 1 339 ? -0.048 -0.740 25.309 1.00 11.96 339 GLU A CA 1
ATOM 2588 C C . GLU A 1 339 ? 0.762 0.417 25.896 1.00 12.01 339 GLU A C 1
ATOM 2589 O O . GLU A 1 339 ? 0.781 0.625 27.113 1.00 12.43 339 GLU A O 1
ATOM 2595 N N . THR A 1 340 ? 1.475 1.175 25.056 1.00 12.18 340 THR A N 1
ATOM 2596 C CA . THR A 1 340 ? 2.304 2.254 25.541 1.00 12.90 340 THR A CA 1
ATOM 2597 C C . THR A 1 340 ? 1.426 3.363 26.137 1.00 12.50 340 THR A C 1
ATOM 2598 O O . THR A 1 340 ? 1.737 3.922 27.196 1.00 12.68 340 THR A O 1
ATOM 2602 N N . LEU A 1 341 ? 0.288 3.637 25.497 1.00 11.36 341 LEU A N 1
ATOM 2603 C CA . LEU A 1 341 ? -0.661 4.626 26.029 1.00 12.18 341 LEU A CA 1
ATOM 2604 C C . LEU A 1 341 ? -1.145 4.185 27.420 1.00 12.66 341 LEU A C 1
ATOM 2605 O O . LEU A 1 341 ? -1.217 5.004 28.354 1.00 13.68 341 LEU A O 1
ATOM 2610 N N . HIS A 1 342 ? -1.530 2.924 27.536 1.00 11.51 342 HIS A N 1
ATOM 2611 C CA . HIS A 1 342 ? -1.963 2.379 28.845 1.00 11.64 342 HIS A CA 1
ATOM 2612 C C . HIS A 1 342 ? -0.869 2.533 29.880 1.00 12.41 342 HIS A C 1
ATOM 2613 O O . HIS A 1 342 ? -1.119 3.037 30.992 1.00 13.54 342 HIS A O 1
ATOM 2620 N N . GLU A 1 343 ? 0.340 2.135 29.551 1.00 12.01 343 GLU A N 1
ATOM 2621 C CA . GLU A 1 343 ? 1.474 2.139 30.478 1.00 15.10 343 GLU A CA 1
ATOM 2622 C C . GLU A 1 343 ? 1.858 3.539 30.954 1.00 14.49 343 GLU A C 1
ATOM 2623 O O . GLU A 1 343 ? 2.414 3.719 32.051 1.00 15.05 343 GLU A O 1
ATOM 2629 N N . ARG A 1 344 ? 1.614 4.529 30.107 1.00 14.80 344 ARG A N 1
ATOM 2630 C CA . ARG A 1 344 ? 1.987 5.889 30.401 1.00 15.68 344 ARG A CA 1
ATOM 2631 C C . ARG A 1 344 ? 0.818 6.733 30.842 1.00 14.56 344 ARG A C 1
ATOM 2632 O O . ARG A 1 344 ? 0.954 7.957 30.959 1.00 14.81 344 ARG A O 1
ATOM 2640 N N . GLY A 1 345 ? -0.318 6.101 31.141 1.00 14.60 345 GLY A N 1
ATOM 2641 C CA . GLY A 1 345 ? -1.425 6.860 31.722 1.00 14.63 345 GLY A CA 1
ATOM 2642 C C . GLY A 1 345 ? -2.108 7.829 30.777 1.00 14.32 345 GLY A C 1
ATOM 2643 O O . GLY A 1 345 ? -2.648 8.854 31.210 1.00 16.51 345 GLY A O 1
ATOM 2644 N N . LEU A 1 346 ? -2.067 7.480 29.472 1.00 13.62 346 LEU A N 1
ATOM 2645 C CA . LEU A 1 346 ? -2.539 8.375 28.433 1.00 12.76 346 LEU A CA 1
ATOM 2646 C C . LEU A 1 346 ? -3.885 7.989 27.824 1.00 12.31 346 LEU A C 1
ATOM 2647 O O . LEU A 1 346 ? -4.327 8.597 26.844 1.00 15.09 346 LEU A O 1
ATOM 2652 N N . VAL A 1 347 ? -4.534 6.963 28.384 1.00 14.23 347 VAL A N 1
ATOM 2653 C CA . VAL A 1 347 ? -5.861 6.575 27.893 1.00 15.02 347 VAL A CA 1
ATOM 2654 C C . VAL A 1 347 ? -6.914 7.363 28.682 1.00 16.49 347 VAL A C 1
ATOM 2655 O O . VAL A 1 347 ? -7.351 6.950 29.752 1.00 18.99 347 VAL A O 1
ATOM 2659 N N . ARG A 1 348 ? -7.243 8.539 28.160 1.00 19.00 348 ARG A N 1
ATOM 2660 C CA . ARG A 1 348 ? -8.151 9.479 28.799 1.00 23.13 348 ARG A CA 1
ATOM 2661 C C . ARG A 1 348 ? -8.876 10.252 27.717 1.00 23.60 348 ARG A C 1
ATOM 2662 O O . ARG A 1 348 ? -8.286 10.511 26.660 1.00 21.65 348 ARG A O 1
ATOM 2670 N N . PRO A 1 349 ? -10.170 10.576 27.948 1.00 24.66 349 PRO A N 1
ATOM 2671 C CA . PRO A 1 349 ? -10.860 11.436 26.998 1.00 23.76 349 PRO A CA 1
ATOM 2672 C C . PRO A 1 349 ? -10.127 12.761 26.772 1.00 26.44 349 PRO A C 1
ATOM 2673 O O . PRO A 1 349 ? -9.477 13.296 27.667 1.00 29.66 349 PRO A O 1
ATOM 2677 N N . THR A 1 350 ? -10.228 13.284 25.565 1.00 28.69 350 THR A N 1
ATOM 2678 C CA . THR A 1 350 ? -9.584 14.559 25.265 1.00 27.37 350 THR A CA 1
ATOM 2679 C C . THR A 1 350 ? -10.503 15.750 25.597 1.00 26.73 350 THR A C 1
ATOM 2680 O O . THR A 1 350 ? -11.707 15.669 25.448 1.00 30.95 350 THR A O 1
ATOM 2684 N N . ALA A 1 351 ? -9.899 16.840 26.059 1.00 27.61 351 ALA A N 1
ATOM 2685 C CA . ALA A 1 351 ? -10.630 18.014 26.543 1.00 30.32 351 ALA A CA 1
ATOM 2686 C C . ALA A 1 351 ? -11.225 18.855 25.423 1.00 30.60 351 ALA A C 1
ATOM 2687 O O . ALA A 1 351 ? -12.319 19.381 25.569 1.00 40.52 351 ALA A O 1
ATOM 2689 N N . GLU A 1 352 ? -10.501 18.970 24.311 1.00 24.86 352 GLU A N 1
ATOM 2690 C CA . GLU A 1 352 ? -10.905 19.824 23.198 1.00 24.53 352 GLU A CA 1
ATOM 2691 C C . GLU A 1 352 ? -10.853 19.053 21.898 1.00 21.97 352 GLU A C 1
ATOM 2692 O O . GLU A 1 352 ? -9.911 18.338 21.670 1.00 24.38 352 GLU A O 1
ATOM 2698 N N . LEU A 1 353 ? -11.871 19.217 21.063 1.00 21.66 353 LEU A N 1
ATOM 2699 C CA . LEU A 1 353 ? -11.880 18.584 19.750 1.00 20.14 353 LEU A CA 1
ATOM 2700 C C . LEU A 1 353 ? -11.055 19.376 18.747 1.00 20.16 353 LEU A C 1
ATOM 2701 O O . LEU A 1 353 ? -11.278 20.562 18.553 1.00 20.68 353 LEU A O 1
ATOM 2706 N N . LYS A 1 354 ? -10.120 18.694 18.094 1.00 17.44 354 LYS A N 1
ATOM 2707 C CA . LYS A 1 354 ? -9.216 19.338 17.158 1.00 17.70 354 LYS A CA 1
ATOM 2708 C C . LYS A 1 354 ? -9.354 18.814 15.750 1.00 16.90 354 LYS A C 1
ATOM 2709 O O . LYS A 1 354 ? -8.659 19.303 14.842 1.00 18.57 354 LYS A O 1
ATOM 2715 N N . PHE A 1 355 ? -10.312 17.908 15.539 1.00 16.21 355 PHE A N 1
ATOM 2716 C CA . PHE A 1 355 ? -10.477 17.253 14.242 1.00 17.39 355 PHE A CA 1
ATOM 2717 C C . PHE A 1 355 ? -11.827 17.503 13.623 1.00 18.33 355 PHE A C 1
ATOM 2718 O O . PHE A 1 355 ? -12.863 17.354 14.261 1.00 20.13 355 PHE A O 1
ATOM 2726 N N . GLU A 1 356 ? -11.775 17.881 12.351 1.00 21.31 356 GLU A N 1
ATOM 2727 C CA . GLU A 1 356 ? -12.915 18.186 11.560 1.00 22.42 356 GLU A CA 1
ATOM 2728 C C . GLU A 1 356 ? -13.935 17.060 11.552 1.00 20.49 356 GLU A C 1
ATOM 2729 O O . GLU A 1 356 ? -13.611 15.897 11.297 1.00 19.82 356 GLU A O 1
ATOM 2735 N N . LEU A 1 357 ? -15.180 17.408 11.827 1.00 25.21 357 LEU A N 1
ATOM 2736 C CA . LEU A 1 357 ? -16.301 16.487 11.705 1.00 24.67 357 LEU A CA 1
ATOM 2737 C C . LEU A 1 357 ? -16.839 16.531 10.273 1.00 28.69 357 LEU A C 1
ATOM 2738 O O . LEU A 1 357 ? -17.207 17.599 9.792 1.00 29.49 357 LEU A O 1
ATOM 2743 N N . LYS A 1 358 ? -16.877 15.380 9.596 1.00 24.89 358 LYS A N 1
ATOM 2744 C CA . LYS A 1 358 ? -17.311 15.299 8.179 1.00 26.83 358 LYS A CA 1
ATOM 2745 C C . LYS A 1 358 ? -18.819 15.049 8.038 1.00 34.30 358 LYS A C 1
ATOM 2746 O O . LYS A 1 358 ? -19.436 14.295 8.827 1.00 31.37 358 LYS A O 1
ATOM 2752 N N . GLY B 1 2 ? 29.672 -18.871 -45.642 1.00 28.78 2 GLY B N 1
ATOM 2753 C CA . GLY B 1 2 ? 29.253 -18.512 -44.270 1.00 27.23 2 GLY B CA 1
ATOM 2754 C C . GLY B 1 2 ? 30.150 -19.157 -43.237 1.00 26.10 2 GLY B C 1
ATOM 2755 O O . GLY B 1 2 ? 31.236 -19.612 -43.541 1.00 31.27 2 GLY B O 1
ATOM 2756 N N . TYR B 1 3 ? 29.659 -19.218 -41.999 1.00 19.86 3 TYR B N 1
ATOM 2757 C CA . TYR B 1 3 ? 30.454 -19.645 -40.859 1.00 18.81 3 TYR B CA 1
ATOM 2758 C C . TYR B 1 3 ? 30.017 -21.004 -40.306 1.00 19.65 3 TYR B C 1
ATOM 2759 O O . TYR B 1 3 ? 28.843 -21.388 -40.398 1.00 20.32 3 TYR B O 1
ATOM 2768 N N . THR B 1 4 ? 30.964 -21.692 -39.678 1.00 19.68 4 THR B N 1
ATOM 2769 C CA . THR B 1 4 ? 30.640 -22.781 -38.769 1.00 19.75 4 THR B CA 1
ATOM 2770 C C . THR B 1 4 ? 30.567 -22.202 -37.360 1.00 17.70 4 THR B C 1
ATOM 2771 O O . THR B 1 4 ? 31.531 -21.598 -36.894 1.00 19.18 4 THR B O 1
ATOM 2775 N N . VAL B 1 5 ? 29.420 -22.394 -36.706 1.00 17.65 5 VAL B N 1
ATOM 2776 C CA . VAL B 1 5 ? 29.167 -21.837 -35.385 1.00 17.04 5 VAL B CA 1
ATOM 2777 C C . VAL B 1 5 ? 28.928 -22.967 -34.391 1.00 18.85 5 VAL B C 1
ATOM 2778 O O . VAL B 1 5 ? 28.128 -23.858 -34.670 1.00 19.55 5 VAL B O 1
ATOM 2782 N N . ALA B 1 6 ? 29.635 -22.927 -33.254 1.00 17.78 6 ALA B N 1
ATOM 2783 C CA . ALA B 1 6 ? 29.397 -23.869 -32.142 1.00 19.57 6 ALA B CA 1
ATOM 2784 C C . ALA B 1 6 ? 28.729 -23.133 -30.998 1.00 19.32 6 ALA B C 1
ATOM 2785 O O . ALA B 1 6 ? 29.132 -22.017 -30.646 1.00 18.94 6 ALA B O 1
ATOM 2787 N N . VAL B 1 7 ? 27.720 -23.769 -30.417 1.00 16.85 7 VAL B N 1
ATOM 2788 C CA . VAL B 1 7 ? 27.112 -23.297 -29.179 1.00 16.92 7 VAL B CA 1
ATOM 2789 C C . VAL B 1 7 ? 27.536 -24.272 -28.084 1.00 18.48 7 VAL B C 1
ATOM 2790 O O . VAL B 1 7 ? 27.169 -25.447 -28.116 1.00 19.01 7 VAL B O 1
ATOM 2794 N N . VAL B 1 8 ? 28.343 -23.781 -27.146 1.00 16.06 8 VAL B N 1
ATOM 2795 C CA . VAL B 1 8 ? 28.805 -24.583 -26.018 1.00 16.54 8 VAL B CA 1
ATOM 2796 C C . VAL B 1 8 ? 27.895 -24.277 -24.829 1.00 16.76 8 VAL B C 1
ATOM 2797 O O . VAL B 1 8 ? 27.782 -23.133 -24.387 1.00 17.80 8 VAL B O 1
ATOM 2801 N N . GLY B 1 9 ? 27.212 -25.309 -24.341 1.00 16.61 9 GLY B N 1
ATOM 2802 C CA . GLY B 1 9 ? 26.130 -25.108 -23.377 1.00 16.42 9 GLY B CA 1
ATOM 2803 C C . GLY B 1 9 ? 24.772 -25.007 -24.059 1.00 16.62 9 GLY B C 1
ATOM 2804 O O . GLY B 1 9 ? 23.889 -24.336 -23.584 1.00 18.85 9 GLY B O 1
ATOM 2805 N N . ALA B 1 10 ? 24.600 -25.693 -25.188 1.00 17.93 10 ALA B N 1
ATOM 2806 C CA . ALA B 1 10 ? 23.389 -25.585 -26.015 1.00 18.11 10 ALA B CA 1
ATOM 2807 C C . ALA B 1 10 ? 22.111 -26.039 -25.329 1.00 18.67 10 ALA B C 1
ATOM 2808 O O . ALA B 1 10 ? 21.018 -25.645 -25.744 1.00 19.44 10 ALA B O 1
ATOM 2810 N N . THR B 1 11 ? 22.258 -26.911 -24.326 1.00 17.71 11 THR B N 1
ATOM 2811 C CA . THR B 1 11 ? 21.141 -27.588 -23.689 1.00 19.26 11 THR B CA 1
ATOM 2812 C C . THR B 1 11 ? 20.527 -26.838 -22.495 1.00 18.55 11 THR B C 1
ATOM 2813 O O . THR B 1 11 ? 19.455 -27.236 -22.023 1.00 22.99 11 THR B O 1
ATOM 2817 N N . GLY B 1 12 ? 21.192 -25.777 -22.020 1.00 17.44 12 GLY B N 1
ATOM 2818 C CA . GLY B 1 12 ? 20.740 -25.060 -20.831 1.00 18.51 12 GLY B CA 1
ATOM 2819 C C . GLY B 1 12 ? 19.802 -23.908 -21.146 1.00 18.51 12 GLY B C 1
ATOM 2820 O O . GLY B 1 12 ? 19.334 -23.753 -22.281 1.00 19.78 12 GLY B O 1
ATOM 2821 N N . ALA B 1 13 ? 19.522 -23.087 -20.133 1.00 16.68 13 ALA B N 1
ATOM 2822 C CA . ALA B 1 13 ? 18.574 -22.004 -20.274 1.00 15.54 13 ALA B CA 1
ATOM 2823 C C . ALA B 1 13 ? 19.060 -20.939 -21.266 1.00 15.53 13 ALA B C 1
ATOM 2824 O O . ALA B 1 13 ? 18.303 -20.500 -22.126 1.00 16.82 13 ALA B O 1
ATOM 2826 N N . VAL B 1 14 ? 20.301 -20.494 -21.117 1.00 15.90 14 VAL B N 1
ATOM 2827 C CA . VAL B 1 14 ? 20.870 -19.531 -22.062 1.00 15.21 14 VAL B CA 1
ATOM 2828 C C . VAL B 1 14 ? 21.054 -20.191 -23.433 1.00 15.84 14 VAL B C 1
ATOM 2829 O O . VAL B 1 14 ? 20.742 -19.587 -24.452 1.00 16.20 14 VAL B O 1
ATOM 2833 N N . GLY B 1 15 ? 21.550 -21.420 -23.454 1.00 16.25 15 GLY B N 1
ATOM 2834 C CA . GLY B 1 15 ? 21.788 -22.111 -24.720 1.00 17.49 15 GLY B CA 1
ATOM 2835 C C . GLY B 1 15 ? 20.542 -22.247 -25.578 1.00 16.13 15 GLY B C 1
ATOM 2836 O O . GLY B 1 15 ? 20.602 -22.075 -26.803 1.00 18.07 15 GLY B O 1
ATOM 2837 N N . ALA B 1 16 ? 19.401 -22.490 -24.956 1.00 15.89 16 ALA B N 1
ATOM 2838 C CA . ALA B 1 16 ? 18.135 -22.578 -25.687 1.00 16.35 16 ALA B CA 1
ATOM 2839 C C . ALA B 1 16 ? 17.811 -21.256 -26.377 1.00 17.03 16 ALA B C 1
ATOM 2840 O O . ALA B 1 16 ? 17.337 -21.240 -27.530 1.00 16.32 16 ALA B O 1
ATOM 2842 N N . GLN B 1 17 ? 18.115 -20.145 -25.709 1.00 15.74 17 GLN B N 1
ATOM 2843 C CA . GLN B 1 17 ? 17.898 -18.836 -26.299 1.00 13.90 17 GLN B CA 1
ATOM 2844 C C . GLN B 1 17 ? 18.995 -18.464 -27.293 1.00 14.13 17 GLN B C 1
ATOM 2845 O O . GLN B 1 17 ? 18.733 -17.733 -28.233 1.00 15.68 17 GLN B O 1
ATOM 2851 N N . MET B 1 18 ? 20.212 -18.968 -27.091 1.00 13.80 18 MET B N 1
ATOM 2852 C CA . MET B 1 18 ? 21.243 -18.781 -28.096 1.00 13.94 18 MET B CA 1
ATOM 2853 C C . MET B 1 18 ? 20.816 -19.437 -29.398 1.00 14.18 18 MET B C 1
ATOM 2854 O O . MET B 1 18 ? 20.982 -18.838 -30.463 1.00 15.29 18 MET B O 1
ATOM 2859 N N . ILE B 1 19 ? 20.244 -20.636 -29.318 1.00 14.77 19 ILE B N 1
ATOM 2860 C CA . ILE B 1 19 ? 19.707 -21.318 -30.514 1.00 15.51 19 ILE B CA 1
ATOM 2861 C C . ILE B 1 19 ? 18.637 -20.431 -31.173 1.00 14.57 19 ILE B C 1
ATOM 2862 O O . ILE B 1 19 ? 18.713 -20.168 -32.380 1.00 15.79 19 ILE B O 1
ATOM 2867 N N . LYS B 1 20 ? 17.702 -19.913 -30.388 1.00 14.08 20 LYS B N 1
ATOM 2868 C CA . LYS B 1 20 ? 16.636 -19.084 -30.947 1.00 15.04 20 LYS B CA 1
ATOM 2869 C C . LYS B 1 20 ? 17.186 -17.821 -31.580 1.00 15.08 20 LYS B C 1
ATOM 2870 O O . LYS B 1 20 ? 16.799 -17.433 -32.704 1.00 15.04 20 LYS B O 1
ATOM 2876 N N . MET B 1 21 ? 18.113 -17.168 -30.891 1.00 12.85 21 MET B N 1
ATOM 2877 C CA . MET B 1 21 ? 18.661 -15.920 -31.421 1.00 12.47 21 MET B CA 1
ATOM 2878 C C . MET B 1 21 ? 19.486 -16.212 -32.707 1.00 12.81 21 MET B C 1
ATOM 2879 O O . MET B 1 21 ? 19.500 -15.398 -33.621 1.00 14.34 21 MET B O 1
ATOM 2884 N N . LEU B 1 22 ? 20.214 -17.329 -32.764 1.00 13.04 22 LEU B N 1
ATOM 2885 C CA . LEU B 1 22 ? 20.943 -17.698 -33.981 1.00 13.67 22 LEU B CA 1
ATOM 2886 C C . LEU B 1 22 ? 20.010 -18.047 -35.117 1.00 14.99 22 LEU B C 1
ATOM 2887 O O . LEU B 1 22 ? 20.274 -17.665 -36.276 1.00 15.51 22 LEU B O 1
ATOM 2892 N N . GLU B 1 23 ? 18.919 -18.752 -34.835 1.00 15.14 23 GLU B N 1
ATOM 2893 C CA . GLU B 1 23 ? 17.916 -19.060 -35.862 1.00 15.45 23 GLU B CA 1
ATOM 2894 C C . GLU B 1 23 ? 17.347 -17.790 -36.492 1.00 16.39 23 GLU B C 1
ATOM 2895 O O . GLU B 1 23 ? 16.959 -17.781 -37.663 1.00 19.58 23 GLU B O 1
ATOM 2901 N N . GLU B 1 24 ? 17.270 -16.746 -35.689 1.00 13.84 24 GLU B N 1
ATOM 2902 C CA . GLU B 1 24 ? 16.694 -15.462 -36.086 1.00 14.07 24 GLU B CA 1
ATOM 2903 C C . GLU B 1 24 ? 17.757 -14.448 -36.525 1.00 14.62 24 GLU B C 1
ATOM 2904 O O . GLU B 1 24 ? 17.428 -13.290 -36.818 1.00 15.37 24 GLU B O 1
ATOM 2910 N N . SER B 1 25 ? 19.027 -14.865 -36.560 1.00 14.30 25 SER B N 1
ATOM 2911 C CA A SER B 1 25 ? 20.155 -13.953 -36.771 0.50 15.31 25 SER B CA 1
ATOM 2912 C CA B SER B 1 25 ? 20.134 -13.919 -36.780 0.50 13.99 25 SER B CA 1
ATOM 2913 C C . SER B 1 25 ? 20.396 -13.615 -38.247 1.00 14.50 25 SER B C 1
ATOM 2914 O O . SER B 1 25 ? 19.914 -14.304 -39.151 1.00 17.02 25 SER B O 1
ATOM 2919 N N . THR B 1 26 ? 21.161 -12.553 -38.453 1.00 14.09 26 THR B N 1
ATOM 2920 C CA . THR B 1 26 ? 21.638 -12.212 -39.787 1.00 13.80 26 THR B CA 1
ATOM 2921 C C . THR B 1 26 ? 23.044 -12.789 -40.066 1.00 15.24 26 THR B C 1
ATOM 2922 O O . THR B 1 26 ? 23.667 -12.491 -41.087 1.00 17.94 26 THR B O 1
ATOM 2926 N N . LEU B 1 27 ? 23.558 -13.611 -39.163 1.00 16.86 27 LEU B N 1
ATOM 2927 C CA . LEU B 1 27 ? 24.844 -14.271 -39.372 1.00 18.66 27 LEU B CA 1
ATOM 2928 C C . LEU B 1 27 ? 24.660 -15.331 -40.459 1.00 20.55 27 LEU B C 1
ATOM 2929 O O . LEU B 1 27 ? 23.708 -16.097 -40.407 1.00 24.27 27 LEU B O 1
ATOM 2934 N N . PRO B 1 28 ? 25.557 -15.379 -41.460 1.00 20.04 28 PRO B N 1
ATOM 2935 C CA . PRO B 1 28 ? 25.437 -16.452 -42.446 1.00 19.09 28 PRO B CA 1
ATOM 2936 C C . PRO B 1 28 ? 26.015 -17.757 -41.894 1.00 19.86 28 PRO B C 1
ATOM 2937 O O . PRO B 1 28 ? 27.219 -17.880 -41.745 1.00 23.53 28 PRO B O 1
ATOM 2941 N N . ILE B 1 29 ? 25.145 -18.692 -41.538 1.00 20.20 29 ILE B N 1
ATOM 2942 C CA . ILE B 1 29 ? 25.547 -19.914 -40.864 1.00 18.28 29 ILE B CA 1
ATOM 2943 C C . ILE B 1 29 ? 25.487 -21.088 -41.824 1.00 20.81 29 ILE B C 1
ATOM 2944 O O . ILE B 1 29 ? 24.401 -21.516 -42.256 1.00 24.35 29 ILE B O 1
ATOM 2949 N N . ASP B 1 30 ? 26.658 -21.600 -42.176 1.00 21.92 30 ASP B N 1
ATOM 2950 C CA . ASP B 1 30 ? 26.727 -22.776 -43.037 1.00 22.57 30 ASP B CA 1
ATOM 2951 C C . ASP B 1 30 ? 26.599 -24.086 -42.273 1.00 23.46 30 ASP B C 1
ATOM 2952 O O . ASP B 1 30 ? 26.111 -25.073 -42.818 1.00 28.61 30 ASP B O 1
ATOM 2957 N N . LYS B 1 31 ? 27.095 -24.110 -41.041 1.00 21.17 31 LYS B N 1
ATOM 2958 C CA . LYS B 1 31 ? 27.073 -25.322 -40.228 1.00 21.21 31 LYS B CA 1
ATOM 2959 C C . LYS B 1 31 ? 26.918 -24.901 -38.774 1.00 18.91 31 LYS B C 1
ATOM 2960 O O . LYS B 1 31 ? 27.572 -23.974 -38.336 1.00 19.26 31 LYS B O 1
ATOM 2966 N N . ILE B 1 32 ? 26.074 -25.623 -38.048 1.00 19.81 32 ILE B N 1
ATOM 2967 C CA . ILE B 1 32 ? 25.896 -25.399 -36.623 1.00 19.86 32 ILE B CA 1
ATOM 2968 C C . ILE B 1 32 ? 26.260 -26.674 -35.855 1.00 19.75 32 ILE B C 1
ATOM 2969 O O . ILE B 1 32 ? 25.948 -27.797 -36.290 1.00 21.87 32 ILE B O 1
ATOM 2974 N N . ARG B 1 33 ? 26.937 -26.493 -34.726 1.00 17.62 33 ARG B N 1
ATOM 2975 C CA . ARG B 1 33 ? 27.285 -27.585 -33.839 1.00 18.35 33 ARG B CA 1
ATOM 2976 C C . ARG B 1 33 ? 26.818 -27.216 -32.423 1.00 17.96 33 ARG B C 1
ATOM 2977 O O . ARG B 1 33 ? 26.979 -26.076 -31.989 1.00 18.69 33 ARG B O 1
ATOM 2985 N N . TYR B 1 34 ? 26.277 -28.212 -31.719 1.00 19.09 34 TYR B N 1
ATOM 2986 C CA . TYR B 1 34 ? 25.798 -28.064 -30.350 1.00 17.67 34 TYR B CA 1
ATOM 2987 C C . TYR B 1 34 ? 26.682 -28.903 -29.440 1.00 18.80 34 TYR B C 1
ATOM 2988 O O . TYR B 1 34 ? 26.799 -30.127 -29.627 1.00 21.75 34 TYR B O 1
ATOM 2997 N N . LEU B 1 35 ? 27.339 -28.229 -28.503 1.00 18.72 35 LEU B N 1
ATOM 2998 C CA . LEU B 1 35 ? 28.228 -28.852 -27.530 1.00 18.28 35 LEU B CA 1
ATOM 2999 C C . LEU B 1 35 ? 27.661 -28.699 -26.123 1.00 19.65 35 LEU B C 1
ATOM 3000 O O . LEU B 1 35 ? 27.059 -27.679 -25.794 1.00 20.75 35 LEU B O 1
ATOM 3005 N N . ALA B 1 36 ? 27.853 -29.733 -25.300 1.00 19.96 36 ALA B N 1
ATOM 3006 C CA . ALA B 1 36 ? 27.467 -29.679 -23.886 1.00 21.35 36 ALA B CA 1
ATOM 3007 C C . ALA B 1 36 ? 28.341 -30.664 -23.126 1.00 20.48 36 ALA B C 1
ATOM 3008 O O . ALA B 1 36 ? 29.475 -30.908 -23.532 1.00 22.12 36 ALA B O 1
ATOM 3010 N N . SER B 1 37 ? 27.856 -31.201 -22.015 1.00 20.89 37 SER B N 1
ATOM 3011 C CA . SER B 1 37 ? 28.641 -32.191 -21.256 1.00 22.44 37 SER B CA 1
ATOM 3012 C C . SER B 1 37 ? 28.457 -33.596 -21.814 1.00 26.98 37 SER B C 1
ATOM 3013 O O . SER B 1 37 ? 27.578 -33.832 -22.651 1.00 23.62 37 SER B O 1
ATOM 3016 N N . ALA B 1 38 ? 29.252 -34.535 -21.304 1.00 27.09 38 ALA B N 1
ATOM 3017 C CA . ALA B 1 38 ? 29.149 -35.929 -21.715 1.00 27.71 38 ALA B CA 1
ATOM 3018 C C . ALA B 1 38 ? 27.756 -36.498 -21.494 1.00 29.88 38 ALA B C 1
ATOM 3019 O O . ALA B 1 38 ? 27.345 -37.413 -22.186 1.00 34.70 38 ALA B O 1
ATOM 3021 N N . ARG B 1 39 ? 27.014 -35.966 -20.528 1.00 30.81 39 ARG B N 1
ATOM 3022 C CA . ARG B 1 39 ? 25.719 -36.571 -20.220 1.00 40.16 39 ARG B CA 1
ATOM 3023 C C . ARG B 1 39 ? 24.637 -36.199 -21.236 1.00 34.83 39 ARG B C 1
ATOM 3024 O O . ARG B 1 39 ? 23.657 -36.930 -21.388 1.00 37.65 39 ARG B O 1
ATOM 3032 N N . SER B 1 40 ? 24.836 -35.094 -21.954 1.00 32.80 40 SER B N 1
ATOM 3033 C CA . SER B 1 40 ? 23.933 -34.700 -23.037 1.00 31.48 40 SER B CA 1
ATOM 3034 C C . SER B 1 40 ? 24.379 -35.206 -24.415 1.00 31.84 40 SER B C 1
ATOM 3035 O O . SER B 1 40 ? 23.583 -35.206 -25.354 1.00 27.89 40 SER B O 1
ATOM 3038 N N . ALA B 1 41 ? 25.637 -35.635 -24.537 1.00 32.32 41 ALA B N 1
ATOM 3039 C CA . ALA B 1 41 ? 26.154 -36.075 -25.826 1.00 32.44 41 ALA B CA 1
ATOM 3040 C C . ALA B 1 41 ? 25.291 -37.220 -26.387 1.00 33.18 41 ALA B C 1
ATOM 3041 O O . ALA B 1 41 ? 24.881 -38.124 -25.646 1.00 36.46 41 ALA B O 1
ATOM 3043 N N . GLY B 1 42 ? 24.958 -37.119 -27.672 1.00 33.68 42 GLY B N 1
ATOM 3044 C CA . GLY B 1 42 ? 24.218 -38.156 -28.359 1.00 34.27 42 GLY B CA 1
ATOM 3045 C C . GLY B 1 42 ? 22.733 -37.881 -28.463 1.00 34.11 42 GLY B C 1
ATOM 3046 O O . GLY B 1 42 ? 22.046 -38.490 -29.280 1.00 38.35 42 GLY B O 1
ATOM 3047 N N . LYS B 1 43 ? 22.225 -36.980 -27.622 1.00 27.92 43 LYS B N 1
ATOM 3048 C CA . LYS B 1 43 ? 20.864 -36.492 -27.760 1.00 27.40 43 LYS B CA 1
ATOM 3049 C C . LYS B 1 43 ? 20.816 -35.505 -28.921 1.00 26.44 43 LYS B C 1
ATOM 3050 O O . LYS B 1 43 ? 21.856 -35.092 -29.441 1.00 27.57 43 LYS B O 1
ATOM 3056 N N . SER B 1 44 ? 19.598 -35.127 -29.293 1.00 29.26 44 SER B N 1
ATOM 3057 C CA . SER B 1 44 ? 19.338 -34.230 -30.409 1.00 30.06 44 SER B CA 1
ATOM 3058 C C . SER B 1 44 ? 18.582 -32.963 -29.986 1.00 25.21 44 SER B C 1
ATOM 3059 O O . SER B 1 44 ? 17.744 -32.994 -29.067 1.00 29.66 44 SER B O 1
ATOM 3062 N N . LEU B 1 45 ? 18.869 -31.862 -30.689 1.00 26.05 45 LEU B N 1
ATOM 3063 C CA . LEU B 1 45 ? 18.144 -30.590 -30.553 1.00 26.52 45 LEU B CA 1
ATOM 3064 C C . LEU B 1 45 ? 17.952 -30.022 -31.952 1.00 23.46 45 LEU B C 1
ATOM 3065 O O . LEU B 1 45 ? 18.753 -30.297 -32.816 1.00 29.05 45 LEU B O 1
ATOM 3070 N N . LYS B 1 46 ? 16.919 -29.215 -32.166 1.00 27.04 46 LYS B N 1
ATOM 3071 C CA . LYS B 1 46 ? 16.650 -28.638 -33.486 1.00 26.03 46 LYS B CA 1
ATOM 3072 C C . LYS B 1 46 ? 17.484 -27.380 -33.735 1.00 20.92 46 LYS B C 1
ATOM 3073 O O . LYS B 1 46 ? 17.814 -26.638 -32.800 1.00 23.72 46 LYS B O 1
ATOM 3079 N N . PHE B 1 47 ? 17.895 -27.199 -34.984 1.00 21.47 47 PHE B N 1
ATOM 3080 C CA . PHE B 1 47 ? 18.204 -25.880 -35.525 1.00 21.48 47 PHE B CA 1
ATOM 3081 C C . PHE B 1 47 ? 17.279 -25.699 -36.704 1.00 23.20 47 PHE B C 1
ATOM 3082 O O . PHE B 1 47 ? 17.421 -26.391 -37.709 1.00 26.17 47 PHE B O 1
ATOM 3090 N N . LYS B 1 48 ? 16.334 -24.775 -36.563 1.00 23.44 48 LYS B N 1
ATOM 3091 C CA . LYS B 1 48 ? 15.210 -24.636 -37.478 1.00 26.57 48 LYS B CA 1
ATOM 3092 C C . LYS B 1 48 ? 14.544 -26.016 -37.632 1.00 29.66 48 LYS B C 1
ATOM 3093 O O . LYS B 1 48 ? 14.106 -26.588 -36.624 1.00 35.17 48 LYS B O 1
ATOM 3099 N N . ASP B 1 49 ? 14.489 -26.569 -38.842 1.00 36.27 49 ASP B N 1
ATOM 3100 C CA . ASP B 1 49 ? 13.868 -27.879 -39.057 1.00 58.43 49 ASP B CA 1
ATOM 3101 C C . ASP B 1 49 ? 14.881 -29.026 -39.082 1.00 91.47 49 ASP B C 1
ATOM 3102 O O . ASP B 1 49 ? 14.525 -30.154 -39.447 1.00 85.57 49 ASP B O 1
ATOM 3107 N N . GLN B 1 50 ? 16.126 -28.755 -38.674 1.00 68.33 50 GLN B N 1
ATOM 3108 C CA . GLN B 1 50 ? 17.187 -29.773 -38.789 1.00 51.27 50 GLN B CA 1
ATOM 3109 C C . GLN B 1 50 ? 17.502 -30.327 -37.403 1.00 34.05 50 GLN B C 1
ATOM 3110 O O . GLN B 1 50 ? 17.584 -29.577 -36.433 1.00 32.57 50 GLN B O 1
ATOM 3116 N N . ASP B 1 51 ? 17.670 -31.641 -37.306 1.00 32.55 51 ASP B N 1
ATOM 3117 C CA . ASP B 1 51 ? 18.064 -32.261 -36.036 1.00 32.88 51 ASP B CA 1
ATOM 3118 C C . ASP B 1 51 ? 19.582 -32.217 -35.897 1.00 30.92 51 ASP B C 1
ATOM 3119 O O . ASP B 1 51 ? 20.296 -32.658 -36.794 1.00 33.48 51 ASP B O 1
ATOM 3124 N N . ILE B 1 52 ? 20.061 -31.717 -34.767 1.00 27.83 52 ILE B N 1
ATOM 3125 C CA . ILE B 1 52 ? 21.493 -31.548 -34.515 1.00 24.65 52 ILE B CA 1
ATOM 3126 C C . ILE B 1 52 ? 21.879 -32.434 -33.330 1.00 23.95 52 ILE B C 1
ATOM 3127 O O . ILE B 1 52 ? 21.309 -32.316 -32.244 1.00 27.72 52 ILE B O 1
ATOM 3132 N N . THR B 1 53 ? 22.853 -33.309 -33.536 1.00 23.63 53 THR B N 1
ATOM 3133 C CA . THR B 1 53 ? 23.335 -34.178 -32.481 1.00 25.98 53 THR B CA 1
ATOM 3134 C C . THR B 1 53 ? 24.245 -33.402 -31.537 1.00 24.48 53 THR B C 1
ATOM 3135 O O . THR B 1 53 ? 25.203 -32.758 -31.979 1.00 26.15 53 THR B O 1
ATOM 3139 N N . ILE B 1 54 ? 23.952 -33.471 -30.239 1.00 22.63 54 ILE B N 1
ATOM 3140 C CA . ILE B 1 54 ? 24.783 -32.824 -29.248 1.00 22.22 54 ILE B CA 1
ATOM 3141 C C . ILE B 1 54 ? 26.090 -33.596 -29.057 1.00 22.78 54 ILE B C 1
ATOM 3142 O O . ILE B 1 54 ? 26.104 -34.830 -29.009 1.00 24.87 54 ILE B O 1
ATOM 3147 N N . GLU B 1 55 ? 27.188 -32.842 -28.980 1.00 23.32 55 GLU B N 1
ATOM 3148 C CA . GLU B 1 55 ? 28.524 -33.383 -28.848 1.00 25.22 55 GLU B CA 1
ATOM 3149 C C . GLU B 1 55 ? 29.092 -33.051 -27.486 1.00 25.47 55 GLU B C 1
ATOM 3150 O O . GLU B 1 55 ? 28.776 -32.003 -26.906 1.00 23.76 55 GLU B O 1
ATOM 3156 N N . GLU B 1 56 ? 29.949 -33.933 -26.979 1.00 24.63 56 GLU B N 1
ATOM 3157 C CA . GLU B 1 56 ? 30.689 -33.640 -25.766 1.00 20.74 56 GLU B CA 1
ATOM 3158 C C . GLU B 1 56 ? 31.742 -32.561 -26.057 1.00 22.68 56 GLU B C 1
ATOM 3159 O O . GLU B 1 56 ? 32.418 -32.590 -27.078 1.00 28.90 56 GLU B O 1
ATOM 3165 N N . THR B 1 57 ? 31.831 -31.588 -25.154 1.00 23.15 57 THR B N 1
ATOM 3166 C CA . THR B 1 57 ? 32.863 -30.563 -25.217 1.00 24.13 57 THR B CA 1
ATOM 3167 C C . THR B 1 57 ? 34.208 -31.142 -24.778 1.00 28.42 57 THR B C 1
ATOM 3168 O O . THR B 1 57 ? 34.340 -31.673 -23.677 1.00 29.91 57 THR B O 1
ATOM 3172 N N . THR B 1 58 ? 35.205 -31.034 -25.653 1.00 28.04 58 THR B N 1
ATOM 3173 C CA . THR B 1 58 ? 36.551 -31.569 -25.389 1.00 32.33 58 THR B CA 1
ATOM 3174 C C . THR B 1 58 ? 37.587 -30.575 -25.899 1.00 40.65 58 THR B C 1
ATOM 3175 O O . THR B 1 58 ? 37.257 -29.642 -26.620 1.00 34.17 58 THR B O 1
ATOM 3179 N N . GLU B 1 59 ? 38.842 -30.813 -25.522 1.00 52.23 59 GLU B N 1
ATOM 3180 C CA . GLU B 1 59 ? 39.950 -29.943 -25.919 1.00 36.34 59 GLU B CA 1
ATOM 3181 C C . GLU B 1 59 ? 40.181 -29.994 -27.426 1.00 36.11 59 GLU B C 1
ATOM 3182 O O . GLU B 1 59 ? 40.786 -29.083 -27.984 1.00 40.41 59 GLU B O 1
ATOM 3188 N N . THR B 1 60 ? 39.686 -31.048 -28.074 1.00 37.38 60 THR B N 1
ATOM 3189 C CA . THR B 1 60 ? 39.878 -31.258 -29.516 1.00 36.37 60 THR B CA 1
ATOM 3190 C C . THR B 1 60 ? 38.596 -31.114 -30.339 1.00 33.03 60 THR B C 1
ATOM 3191 O O . THR B 1 60 ? 38.539 -31.475 -31.509 1.00 44.06 60 THR B O 1
ATOM 3195 N N . ALA B 1 61 ? 37.578 -30.535 -29.741 1.00 32.51 61 ALA B N 1
ATOM 3196 C CA . ALA B 1 61 ? 36.241 -30.475 -30.354 1.00 30.87 61 ALA B CA 1
ATOM 3197 C C . ALA B 1 61 ? 36.029 -29.279 -31.298 1.00 27.36 61 ALA B C 1
ATOM 3198 O O . ALA B 1 61 ? 35.009 -29.198 -31.975 1.00 30.77 61 ALA B O 1
ATOM 3200 N N . PHE B 1 62 ? 36.992 -28.367 -31.361 1.00 29.14 62 PHE B N 1
ATOM 3201 C CA . PHE B 1 62 ? 36.774 -27.094 -32.027 1.00 27.31 62 PHE B CA 1
ATOM 3202 C C . PHE B 1 62 ? 37.415 -26.955 -33.397 1.00 28.01 62 PHE B C 1
ATOM 3203 O O . PHE B 1 62 ? 37.428 -25.866 -33.952 1.00 30.20 62 PHE B O 1
ATOM 3211 N N . GLU B 1 63 ? 37.921 -28.052 -33.943 1.00 30.88 63 GLU B N 1
ATOM 3212 C CA . GLU B 1 63 ? 38.497 -28.015 -35.275 1.00 35.61 63 GLU B CA 1
ATOM 3213 C C . GLU B 1 63 ? 37.378 -27.659 -36.248 1.00 33.03 63 GLU B C 1
ATOM 3214 O O . GLU B 1 63 ? 36.278 -28.192 -36.162 1.00 33.82 63 GLU B O 1
ATOM 3220 N N . GLY B 1 64 ? 37.648 -26.714 -37.137 1.00 32.04 64 GLY B N 1
ATOM 3221 C CA . GLY B 1 64 ? 36.688 -26.327 -38.169 1.00 33.47 64 GLY B CA 1
ATOM 3222 C C . GLY B 1 64 ? 35.705 -25.247 -37.766 1.00 30.19 64 GLY B C 1
ATOM 3223 O O . GLY B 1 64 ? 34.943 -24.766 -38.604 1.00 32.98 64 GLY B O 1
ATOM 3224 N N . VAL B 1 65 ? 35.691 -24.887 -36.484 1.00 24.66 65 VAL B N 1
ATOM 3225 C CA . VAL B 1 65 ? 34.741 -23.902 -35.993 1.00 22.55 65 VAL B CA 1
ATOM 3226 C C . VAL B 1 65 ? 35.275 -22.490 -36.211 1.00 20.81 65 VAL B C 1
ATOM 3227 O O . VAL B 1 65 ? 36.418 -22.194 -35.904 1.00 23.60 65 VAL B O 1
ATOM 3231 N N . ASP B 1 66 ? 34.420 -21.610 -36.728 1.00 19.92 66 ASP B N 1
ATOM 3232 C CA . ASP B 1 66 ? 34.777 -20.193 -36.895 1.00 19.57 66 ASP B CA 1
ATOM 3233 C C . ASP B 1 66 ? 34.465 -19.350 -35.656 1.00 19.22 66 ASP B C 1
ATOM 3234 O O . ASP B 1 66 ? 35.282 -18.531 -35.249 1.00 19.55 66 ASP B O 1
ATOM 3239 N N . ILE B 1 67 ? 33.272 -19.551 -35.093 1.00 16.70 67 ILE B N 1
ATOM 3240 C CA . ILE B 1 67 ? 32.759 -18.758 -33.954 1.00 17.26 67 ILE B CA 1
ATOM 3241 C C . ILE B 1 67 ? 32.202 -19.755 -32.950 1.00 17.35 67 ILE B C 1
ATOM 3242 O O . ILE B 1 67 ? 31.381 -20.595 -33.314 1.00 18.48 67 ILE B O 1
ATOM 3247 N N . ALA B 1 68 ? 32.611 -19.631 -31.682 1.00 16.99 68 ALA B N 1
ATOM 3248 C CA . ALA B 1 68 ? 32.048 -20.444 -30.599 1.00 16.73 68 ALA B CA 1
ATOM 3249 C C . ALA B 1 68 ? 31.449 -19.511 -29.567 1.00 15.80 68 ALA B C 1
ATOM 3250 O O . ALA B 1 68 ? 32.126 -18.587 -29.066 1.00 18.00 68 ALA B O 1
ATOM 3252 N N . LEU B 1 69 ? 30.175 -19.745 -29.276 1.00 15.36 69 LEU B N 1
ATOM 3253 C CA . LEU B 1 69 ? 29.464 -19.015 -28.221 1.00 14.07 69 LEU B CA 1
ATOM 3254 C C . LEU B 1 69 ? 29.426 -19.919 -26.977 1.00 15.25 69 LEU B C 1
ATOM 3255 O O . LEU B 1 69 ? 28.855 -21.002 -27.021 1.00 18.23 69 LEU B O 1
ATOM 3260 N N . PHE B 1 70 ? 30.112 -19.490 -25.919 1.00 16.29 70 PHE B N 1
ATOM 3261 C CA . PHE B 1 70 ? 30.212 -20.263 -24.679 1.00 16.81 70 PHE B CA 1
ATOM 3262 C C . PHE B 1 70 ? 29.174 -19.777 -23.665 1.00 17.85 70 PHE B C 1
ATOM 3263 O O . PHE B 1 70 ? 29.169 -18.603 -23.274 1.00 19.07 70 PHE B O 1
ATOM 3271 N N . SER B 1 71 ? 28.306 -20.690 -23.236 1.00 18.57 71 SER B N 1
ATOM 3272 C CA . SER B 1 71 ? 27.396 -20.420 -22.125 1.00 18.63 71 SER B CA 1
ATOM 3273 C C . SER B 1 71 ? 27.204 -21.677 -21.288 1.00 17.94 71 SER B C 1
ATOM 3274 O O . SER B 1 71 ? 26.072 -22.134 -21.090 1.00 21.17 71 SER B O 1
ATOM 3277 N N . ALA B 1 72 ? 28.317 -22.196 -20.781 1.00 20.11 72 ALA B N 1
ATOM 3278 C CA . ALA B 1 72 ? 28.338 -23.456 -20.026 1.00 22.66 72 ALA B CA 1
ATOM 3279 C C . ALA B 1 72 ? 28.991 -23.335 -18.648 1.00 22.71 72 ALA B C 1
ATOM 3280 O O . ALA B 1 72 ? 29.419 -24.338 -18.076 1.00 28.03 72 ALA B O 1
ATOM 3282 N N . GLY B 1 73 ? 29.073 -22.114 -18.132 1.00 24.51 73 GLY B N 1
ATOM 3283 C CA . GLY B 1 73 ? 29.664 -21.859 -16.811 1.00 26.65 73 GLY B CA 1
ATOM 3284 C C . GLY B 1 73 ? 31.122 -21.471 -16.926 1.00 27.00 73 GLY B C 1
ATOM 3285 O O . GLY B 1 73 ? 31.829 -21.927 -17.838 1.00 23.72 73 GLY B O 1
ATOM 3286 N N . SER B 1 74 ? 31.573 -20.647 -15.986 1.00 24.79 74 SER B N 1
ATOM 3287 C CA . SER B 1 74 ? 32.947 -20.162 -15.989 1.00 24.85 74 SER B CA 1
ATOM 3288 C C . SER B 1 74 ? 34.011 -21.276 -16.025 1.00 26.16 74 SER B C 1
ATOM 3289 O O . SER B 1 74 ? 35.035 -21.112 -16.684 1.00 26.08 74 SER B O 1
ATOM 3292 N N . SER B 1 75 ? 33.742 -22.400 -15.357 1.00 31.05 75 SER B N 1
ATOM 3293 C CA . SER B 1 75 ? 34.629 -23.567 -15.349 1.00 32.32 75 SER B CA 1
ATOM 3294 C C . SER B 1 75 ? 34.887 -24.112 -16.767 1.00 27.11 75 SER B C 1
ATOM 3295 O O . SER B 1 75 ? 36.025 -24.357 -17.158 1.00 30.04 75 SER B O 1
ATOM 3298 N N . THR B 1 76 ? 33.815 -24.264 -17.534 1.00 26.49 76 THR B N 1
ATOM 3299 C CA . THR B 1 76 ? 33.889 -24.805 -18.885 1.00 27.90 76 THR B CA 1
ATOM 3300 C C . THR B 1 76 ? 34.635 -23.851 -19.819 1.00 24.20 76 THR B C 1
ATOM 3301 O O . THR B 1 76 ? 35.437 -24.288 -20.655 1.00 27.44 76 THR B O 1
ATOM 3305 N N . SER B 1 77 ? 34.398 -22.547 -19.672 1.00 22.09 77 SER B N 1
ATOM 3306 C CA . SER B 1 77 ? 35.130 -21.570 -20.478 1.00 21.56 77 SER B CA 1
ATOM 3307 C C . SER B 1 77 ? 36.620 -21.548 -20.117 1.00 23.45 77 SER B C 1
ATOM 3308 O O . SER B 1 77 ? 37.487 -21.491 -21.001 1.00 24.09 77 SER B O 1
ATOM 3311 N N . ALA B 1 78 ? 36.928 -21.573 -18.824 1.00 25.78 78 ALA B N 1
ATOM 3312 C CA . ALA B 1 78 ? 38.319 -21.600 -18.389 1.00 26.07 78 ALA B CA 1
ATOM 3313 C C . ALA B 1 78 ? 39.045 -22.785 -19.002 1.00 28.12 78 ALA B C 1
ATOM 3314 O O . ALA B 1 78 ? 40.190 -22.656 -19.460 1.00 32.42 78 ALA B O 1
ATOM 3316 N N . LYS B 1 79 ? 38.374 -23.938 -19.003 1.00 31.71 79 LYS B N 1
ATOM 3317 C CA . LYS B 1 79 ? 38.993 -25.198 -19.435 1.00 32.44 79 LYS B CA 1
ATOM 3318 C C . LYS B 1 79 ? 39.170 -25.250 -20.947 1.00 32.95 79 LYS B C 1
ATOM 3319 O O . LYS B 1 79 ? 40.244 -25.581 -21.417 1.00 32.30 79 LYS B O 1
ATOM 3325 N N . TYR B 1 80 ? 38.122 -24.890 -21.696 1.00 29.77 80 TYR B N 1
ATOM 3326 C CA . TYR B 1 80 ? 38.070 -25.192 -23.147 1.00 28.88 80 TYR B CA 1
ATOM 3327 C C . TYR B 1 80 ? 38.235 -23.978 -24.063 1.00 26.15 80 TYR B C 1
ATOM 3328 O O . TYR B 1 80 ? 38.630 -24.137 -25.211 1.00 32.03 80 TYR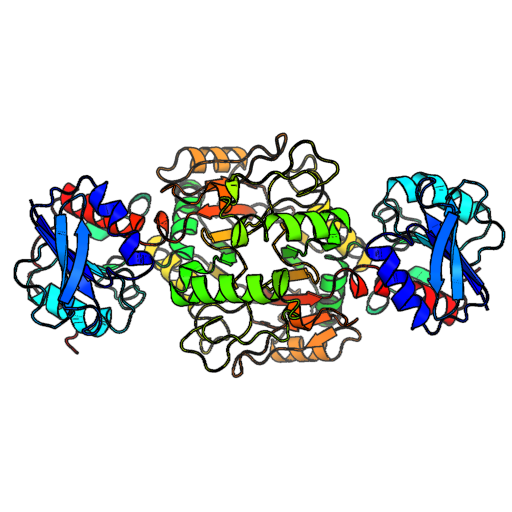 B O 1
ATOM 3337 N N . ALA B 1 81 ? 37.908 -22.776 -23.597 1.00 22.99 81 ALA B N 1
ATOM 3338 C CA . ALA B 1 81 ? 38.029 -21.607 -24.480 1.00 25.02 81 ALA B CA 1
ATOM 3339 C C . ALA B 1 81 ? 39.476 -21.349 -24.966 1.00 29.82 81 ALA B C 1
ATOM 3340 O O . ALA B 1 81 ? 39.668 -20.978 -26.133 1.00 28.84 81 ALA B O 1
ATOM 3342 N N . PRO B 1 82 ? 40.493 -21.556 -24.097 1.00 28.59 82 PRO B N 1
ATOM 3343 C CA . PRO B 1 82 ? 41.853 -21.386 -24.605 1.00 28.31 82 PRO B CA 1
ATOM 3344 C C . PRO B 1 82 ? 42.190 -22.342 -25.761 1.00 29.18 82 PRO B C 1
ATOM 3345 O O . PRO B 1 82 ? 42.902 -21.944 -26.696 1.00 31.65 82 PRO B O 1
ATOM 3349 N N . TYR B 1 83 ? 41.689 -23.580 -25.705 1.00 27.93 83 TYR B N 1
ATOM 3350 C CA . TYR B 1 83 ? 41.942 -24.547 -26.791 1.00 30.54 83 TYR B CA 1
ATOM 3351 C C . TYR B 1 83 ? 41.264 -24.112 -28.087 1.00 29.57 83 TYR B C 1
ATOM 3352 O O . TYR B 1 83 ? 41.829 -24.222 -29.171 1.00 31.67 83 TYR B O 1
ATOM 3361 N N . ALA B 1 84 ? 40.050 -23.605 -27.963 1.00 24.96 84 ALA B N 1
ATOM 3362 C CA . ALA B 1 84 ? 39.332 -23.071 -29.114 1.00 25.64 84 ALA B CA 1
ATOM 3363 C C . ALA B 1 84 ? 40.116 -21.911 -29.742 1.00 23.07 84 ALA B C 1
ATOM 3364 O O . ALA B 1 84 ? 40.272 -21.855 -30.952 1.00 27.09 84 ALA B O 1
ATOM 3366 N N . VAL B 1 85 ? 40.616 -21.000 -28.918 1.00 24.50 85 VAL B N 1
ATOM 3367 C CA . VAL B 1 85 ? 41.372 -19.856 -29.415 1.00 25.27 85 VAL B CA 1
ATOM 3368 C C . VAL B 1 85 ? 42.651 -20.319 -30.126 1.00 28.77 85 VAL B C 1
ATOM 3369 O O . VAL B 1 85 ? 42.979 -19.818 -31.197 1.00 30.14 85 VAL B O 1
ATOM 3373 N N . LYS B 1 86 ? 43.346 -21.307 -29.562 1.00 34.46 86 LYS B N 1
ATOM 3374 C CA . LYS B 1 86 ? 44.564 -21.831 -30.197 1.00 38.49 86 LYS B CA 1
ATOM 3375 C C . LYS B 1 86 ? 44.263 -22.497 -31.544 1.00 35.93 86 LYS B C 1
ATOM 3376 O O . LYS B 1 86 ? 45.102 -22.506 -32.442 1.00 40.88 86 LYS B O 1
ATOM 3382 N N . ALA B 1 87 ? 43.059 -23.043 -31.682 1.00 33.95 87 ALA B N 1
ATOM 3383 C CA . ALA B 1 87 ? 42.627 -23.667 -32.940 1.00 33.54 87 ALA B CA 1
ATOM 3384 C C . ALA B 1 87 ? 42.143 -22.639 -33.966 1.00 34.34 87 ALA B C 1
ATOM 3385 O O . ALA B 1 87 ? 41.756 -23.018 -35.049 1.00 37.98 87 ALA B O 1
ATOM 3387 N N . GLY B 1 88 ? 42.125 -21.355 -33.603 1.00 33.95 88 GLY B N 1
ATOM 3388 C CA . GLY B 1 88 ? 41.752 -20.276 -34.522 1.00 30.04 88 GLY B CA 1
ATOM 3389 C C . GLY B 1 88 ? 40.296 -19.870 -34.484 1.00 26.26 88 GLY B C 1
ATOM 3390 O O . GLY B 1 88 ? 39.828 -19.131 -35.345 1.00 30.73 88 GLY B O 1
ATOM 3391 N N . VAL B 1 89 ? 39.591 -20.327 -33.457 1.00 22.06 89 VAL B N 1
ATOM 3392 C CA . VAL B 1 89 ? 38.183 -19.984 -33.270 1.00 22.10 89 VAL B CA 1
ATOM 3393 C C . VAL B 1 89 ? 38.074 -18.618 -32.590 1.00 21.22 89 VAL B C 1
ATOM 3394 O O . VAL B 1 89 ? 38.865 -18.297 -31.693 1.00 20.90 89 VAL B O 1
ATOM 3398 N N . VAL B 1 90 ? 37.082 -17.821 -32.987 1.00 18.63 90 VAL B N 1
ATOM 3399 C CA . VAL B 1 90 ? 36.745 -16.605 -32.238 1.00 17.75 90 VAL B CA 1
ATOM 3400 C C . VAL B 1 90 ? 35.672 -16.986 -31.217 1.00 17.62 90 VAL B C 1
ATOM 3401 O O . VAL B 1 90 ? 34.617 -17.504 -31.581 1.00 18.48 90 VAL B O 1
ATOM 3405 N N . VAL B 1 91 ? 35.975 -16.738 -29.946 1.00 17.54 91 VAL B N 1
ATOM 3406 C CA . VAL B 1 91 ? 35.120 -17.131 -28.841 1.00 16.93 91 VAL B CA 1
ATOM 3407 C C . VAL B 1 91 ? 34.365 -15.902 -28.341 1.00 15.19 91 VAL B C 1
ATOM 3408 O O . VAL B 1 91 ? 34.986 -14.867 -28.072 1.00 16.70 91 VAL B O 1
ATOM 3412 N N . VAL B 1 92 ? 33.039 -16.018 -28.252 1.00 15.34 92 VAL B N 1
ATOM 3413 C CA . VAL B 1 92 ? 32.212 -15.048 -27.527 1.00 14.30 92 VAL B CA 1
ATOM 3414 C C . VAL B 1 92 ? 31.761 -15.763 -26.245 1.00 15.31 92 VAL B C 1
ATOM 3415 O O . VAL B 1 92 ? 31.028 -16.762 -26.288 1.00 16.22 92 VAL B O 1
ATOM 3419 N N . ASP B 1 93 ? 32.257 -15.259 -25.118 1.00 16.43 93 ASP B N 1
ATOM 3420 C CA . ASP B 1 93 ? 32.057 -15.930 -23.839 1.00 16.66 93 ASP B CA 1
ATOM 3421 C C . ASP B 1 93 ? 31.071 -15.207 -22.971 1.00 15.35 93 ASP B C 1
ATOM 3422 O O . ASP B 1 93 ? 31.282 -14.038 -22.632 1.00 17.85 93 ASP B O 1
ATOM 3427 N N . ASN B 1 94 ? 30.009 -15.925 -22.605 1.00 17.21 94 ASN B N 1
ATOM 3428 C CA . ASN B 1 94 ? 28.949 -15.351 -21.751 1.00 18.36 94 ASN B CA 1
ATOM 3429 C C . ASN B 1 94 ? 29.293 -15.319 -20.266 1.00 22.78 94 ASN B C 1
ATOM 3430 O O . ASN B 1 94 ? 28.606 -14.643 -19.478 1.00 27.37 94 ASN B O 1
ATOM 3435 N N . THR B 1 95 ? 30.385 -15.978 -19.895 1.00 18.65 95 THR B N 1
ATOM 3436 C CA . THR B 1 95 ? 30.687 -16.245 -18.484 1.00 18.83 95 THR B CA 1
ATOM 3437 C C . THR B 1 95 ? 31.526 -15.111 -17.912 1.00 19.60 95 THR B C 1
ATOM 3438 O O . THR B 1 95 ? 31.968 -14.213 -18.629 1.00 19.08 95 THR B O 1
ATOM 3442 N N . SER B 1 96 ? 31.755 -15.165 -16.608 1.00 20.03 96 SER B N 1
ATOM 3443 C CA . SER B 1 96 ? 32.542 -14.141 -15.927 1.00 19.64 96 SER B CA 1
ATOM 3444 C C . SER B 1 96 ? 34.030 -14.351 -16.061 1.00 19.34 96 SER B C 1
ATOM 3445 O O . SER B 1 96 ? 34.791 -13.464 -15.709 1.00 20.08 96 SER B O 1
ATOM 3448 N N . TYR B 1 97 ? 34.457 -15.503 -16.581 1.00 18.02 97 TYR B N 1
ATOM 3449 C CA . TYR B 1 97 ? 35.851 -15.914 -16.390 1.00 19.93 97 TYR B CA 1
ATOM 3450 C C . TYR B 1 97 ? 36.883 -14.924 -16.964 1.00 19.18 97 TYR B C 1
ATOM 3451 O O . TYR B 1 97 ? 37.898 -14.636 -16.317 1.00 21.27 97 TYR B O 1
ATOM 3460 N N . PHE B 1 98 ? 36.626 -14.431 -18.176 1.00 18.48 98 PHE B N 1
ATOM 3461 C CA . PHE B 1 98 ? 37.599 -13.591 -18.884 1.00 19.28 98 PHE B CA 1
ATOM 3462 C C . PHE B 1 98 ? 37.278 -12.112 -18.825 1.00 18.16 98 PHE B C 1
ATOM 3463 O O . PHE B 1 98 ? 37.984 -11.311 -19.423 1.00 21.30 98 PHE B O 1
ATOM 3471 N N . ARG B 1 99 ? 36.223 -11.725 -18.098 1.00 18.62 99 ARG B N 1
ATOM 3472 C CA . ARG B 1 99 ? 35.686 -10.364 -18.224 1.00 19.63 99 ARG B CA 1
ATOM 3473 C C . ARG B 1 99 ? 36.627 -9.255 -17.788 1.00 21.38 99 ARG B C 1
ATOM 3474 O O . ARG B 1 99 ? 36.577 -8.143 -18.336 1.00 20.32 99 ARG B O 1
ATOM 3482 N N . GLN B 1 100 ? 37.452 -9.546 -16.783 1.00 21.23 100 GLN B N 1
ATOM 3483 C CA . GLN B 1 100 ? 38.400 -8.565 -16.251 1.00 21.52 100 GLN B CA 1
ATOM 3484 C C . GLN B 1 100 ? 39.824 -8.796 -16.744 1.00 21.20 100 GLN B C 1
ATOM 3485 O O . GLN B 1 100 ? 40.762 -8.205 -16.218 1.00 25.27 100 GLN B O 1
ATOM 3491 N N . ASN B 1 101 ? 39.971 -9.598 -17.795 1.00 22.01 101 ASN B N 1
ATOM 3492 C CA . ASN B 1 101 ? 41.262 -9.784 -18.447 1.00 22.99 101 ASN B CA 1
ATOM 3493 C C . ASN B 1 101 ? 41.515 -8.581 -19.354 1.00 21.85 101 ASN B C 1
ATOM 3494 O O . ASN B 1 101 ? 40.667 -8.268 -20.185 1.00 22.64 101 ASN B O 1
ATOM 3499 N N . PRO B 1 102 ? 42.659 -7.882 -19.176 1.00 23.15 102 PRO B N 1
ATOM 3500 C CA . PRO B 1 102 ? 42.920 -6.645 -19.946 1.00 25.05 102 PRO B CA 1
ATOM 3501 C C . PRO B 1 102 ? 43.072 -6.842 -21.455 1.00 25.46 102 PRO B C 1
ATOM 3502 O O . PRO B 1 102 ? 42.982 -5.865 -22.207 1.00 29.34 102 PRO B O 1
ATOM 3506 N N . ASP B 1 103 ? 43.290 -8.084 -21.890 1.00 23.91 103 ASP B N 1
ATOM 3507 C CA . ASP B 1 103 ? 43.385 -8.407 -23.319 1.00 22.97 103 ASP B CA 1
ATOM 3508 C C . ASP B 1 103 ? 42.049 -8.886 -23.897 1.00 22.05 103 ASP B C 1
ATOM 3509 O O . ASP B 1 103 ? 41.994 -9.312 -25.052 1.00 23.65 103 ASP B O 1
ATOM 3514 N N . VAL B 1 104 ? 40.971 -8.812 -23.102 1.00 19.49 104 VAL B N 1
ATOM 3515 C CA . VAL B 1 104 ? 39.661 -9.295 -23.536 1.00 17.65 104 VAL B CA 1
ATOM 3516 C C . VAL B 1 104 ? 38.623 -8.152 -23.510 1.00 17.75 104 VAL B C 1
ATOM 3517 O O . VAL B 1 104 ? 38.281 -7.617 -22.432 1.00 18.97 104 VAL B O 1
ATOM 3521 N N . PRO B 1 105 ? 38.096 -7.784 -24.679 1.00 17.95 105 PRO B N 1
ATOM 3522 C CA . PRO B 1 105 ? 37.039 -6.800 -24.710 1.00 17.96 105 PRO B CA 1
ATOM 3523 C C . PRO B 1 105 ? 35.789 -7.309 -23.990 1.00 17.24 105 PRO B C 1
ATOM 3524 O O . PRO B 1 105 ? 35.427 -8.477 -24.134 1.00 17.61 105 PRO B O 1
ATOM 3528 N N . LEU B 1 106 ? 35.151 -6.408 -23.251 1.00 15.64 106 LEU B N 1
ATOM 3529 C CA . LEU B 1 106 ? 33.932 -6.698 -22.505 1.00 14.38 106 LEU B CA 1
ATOM 3530 C C . LEU B 1 106 ? 32.867 -5.789 -23.102 1.00 14.64 106 LEU B C 1
ATOM 3531 O O . LEU B 1 106 ? 32.881 -4.591 -22.839 1.00 15.55 106 LEU B O 1
ATOM 3536 N N . VAL B 1 107 ? 31.976 -6.354 -23.915 1.00 13.82 107 VAL B N 1
ATOM 3537 C CA . VAL B 1 107 ? 31.232 -5.558 -24.881 1.00 12.19 107 VAL B CA 1
ATOM 3538 C C . VAL B 1 107 ? 29.700 -5.618 -24.774 1.00 12.62 107 VAL B C 1
ATOM 3539 O O . VAL B 1 107 ? 29.092 -6.711 -24.686 1.00 14.02 107 VAL B O 1
ATOM 3543 N N . VAL B 1 108 ? 29.106 -4.418 -24.790 1.00 12.90 108 VAL B N 1
ATOM 3544 C CA . VAL B 1 108 ? 27.689 -4.216 -25.105 1.00 13.15 108 VAL B CA 1
ATOM 3545 C C . VAL B 1 108 ? 27.691 -3.434 -26.420 1.00 13.59 108 VAL B C 1
ATOM 3546 O O . VAL B 1 108 ? 28.145 -2.273 -26.445 1.00 14.66 108 VAL B O 1
ATOM 3550 N N . PRO B 1 109 ? 27.219 -4.054 -27.515 1.00 13.68 109 PRO B N 1
ATOM 3551 C CA . PRO B 1 109 ? 27.509 -3.406 -28.811 1.00 14.17 109 PRO B CA 1
ATOM 3552 C C . PRO B 1 109 ? 27.040 -1.959 -28.977 1.00 14.45 109 PRO B C 1
ATOM 3553 O O . PRO B 1 109 ? 27.719 -1.179 -29.639 1.00 18.02 109 PRO B O 1
ATOM 3557 N N . GLU B 1 110 ? 25.931 -1.584 -28.352 1.00 14.36 110 GLU B N 1
ATOM 3558 C CA . GLU B 1 110 ? 25.460 -0.193 -28.447 1.00 14.68 110 GLU B CA 1
ATOM 3559 C C . GLU B 1 110 ? 26.322 0.817 -27.721 1.00 15.85 110 GLU B C 1
ATOM 3560 O O . GLU B 1 110 ? 26.217 2.005 -28.000 1.00 17.60 110 GLU B O 1
ATOM 3566 N N . VAL B 1 111 ? 27.142 0.343 -26.786 1.00 14.78 111 VAL B N 1
ATOM 3567 C CA . VAL B 1 111 ? 27.900 1.184 -25.882 1.00 16.81 111 VAL B CA 1
ATOM 3568 C C . VAL B 1 111 ? 29.373 1.224 -26.284 1.00 17.45 111 VAL B C 1
ATOM 3569 O O . VAL B 1 111 ? 29.940 2.302 -26.409 1.00 18.95 111 VAL B O 1
ATOM 3573 N N . ASN B 1 112 ? 29.981 0.063 -26.531 1.00 15.80 112 ASN B N 1
ATOM 3574 C CA . ASN B 1 112 ? 31.420 0.015 -26.784 1.00 14.90 112 ASN B CA 1
ATOM 3575 C C . ASN B 1 112 ? 31.846 -0.997 -27.853 1.00 16.78 112 ASN B C 1
ATOM 3576 O O . ASN B 1 112 ? 32.861 -1.668 -27.704 1.00 19.10 112 ASN B O 1
ATOM 3581 N N . ALA B 1 113 ? 31.096 -1.066 -28.950 1.00 18.37 113 ALA B N 1
ATOM 3582 C CA . ALA B 1 113 ? 31.464 -1.936 -30.062 1.00 18.63 113 ALA B CA 1
ATOM 3583 C C . ALA B 1 113 ? 32.899 -1.723 -30.545 1.00 18.08 113 ALA B C 1
ATOM 3584 O O . ALA B 1 113 ? 33.521 -2.677 -30.995 1.00 19.68 113 ALA B O 1
ATOM 3586 N N . HIS B 1 114 ? 33.419 -0.499 -30.461 1.00 17.57 114 HIS B N 1
ATOM 3587 C CA . HIS B 1 114 ? 34.802 -0.222 -30.889 1.00 22.32 114 HIS B CA 1
ATOM 3588 C C . HIS B 1 114 ? 35.832 -1.111 -30.187 1.00 20.43 114 HIS B C 1
ATOM 3589 O O . HIS B 1 114 ? 36.900 -1.435 -30.739 1.00 22.43 114 HIS B O 1
ATOM 3596 N N . ALA B 1 115 ? 35.520 -1.522 -28.960 1.00 19.52 115 ALA B N 1
ATOM 3597 C CA . ALA B 1 115 ? 36.434 -2.364 -28.203 1.00 19.92 115 ALA B CA 1
ATOM 3598 C C . ALA B 1 115 ? 36.684 -3.738 -28.871 1.00 19.23 115 ALA B C 1
ATOM 3599 O O . ALA B 1 115 ? 37.709 -4.359 -28.633 1.00 22.34 115 ALA B O 1
ATOM 3601 N N . LEU B 1 116 ? 35.769 -4.175 -29.735 1.00 18.56 116 LEU B N 1
ATOM 3602 C CA . LEU B 1 116 ? 35.899 -5.448 -30.469 1.00 20.08 116 LEU B CA 1
ATOM 3603 C C . LEU B 1 116 ? 37.090 -5.437 -31.405 1.00 20.27 116 LEU B C 1
ATOM 3604 O O . LEU B 1 116 ? 37.610 -6.501 -31.745 1.00 20.33 116 LEU B O 1
ATOM 3609 N N . ASP B 1 117 ? 37.493 -4.240 -31.836 1.00 19.64 117 ASP B N 1
ATOM 3610 C CA . ASP B 1 117 ? 38.561 -4.106 -32.830 1.00 22.15 117 ASP B CA 1
ATOM 3611 C C . ASP B 1 117 ? 39.877 -4.627 -32.253 1.00 24.42 117 ASP B C 1
ATOM 3612 O O . ASP B 1 117 ? 40.776 -5.057 -32.996 1.00 33.16 117 ASP B O 1
ATOM 3617 N N . ALA B 1 118 ? 39.964 -4.611 -30.925 1.00 27.71 118 ALA B N 1
ATOM 3618 C CA . ALA B 1 118 ? 41.170 -4.988 -30.184 1.00 34.03 118 ALA B CA 1
ATOM 3619 C C . ALA B 1 118 ? 41.208 -6.454 -29.740 1.00 28.80 118 ALA B C 1
ATOM 3620 O O . ALA B 1 118 ? 42.102 -6.835 -28.994 1.00 34.76 118 ALA B O 1
ATOM 3622 N N . HIS B 1 119 ? 40.260 -7.273 -30.186 1.00 24.21 119 HIS B N 1
ATOM 3623 C CA . HIS B 1 119 ? 40.185 -8.636 -29.699 1.00 21.80 119 HIS B CA 1
ATOM 3624 C C . HIS B 1 119 ? 41.371 -9.498 -30.160 1.00 22.24 119 HIS B C 1
ATOM 3625 O O . HIS B 1 119 ? 41.973 -9.269 -31.227 1.00 26.60 119 HIS B O 1
ATOM 3632 N N . ASN B 1 120 ? 41.707 -10.454 -29.298 1.00 23.60 120 ASN B N 1
ATOM 3633 C CA . ASN B 1 120 ? 42.786 -11.406 -29.501 1.00 27.04 120 ASN B CA 1
ATOM 3634 C C . ASN B 1 120 ? 42.224 -12.825 -29.445 1.00 22.59 120 ASN B C 1
ATOM 3635 O O . ASN B 1 120 ? 42.876 -13.724 -28.935 1.00 29.85 120 ASN B O 1
ATOM 3640 N N . GLY B 1 121 ? 40.995 -13.002 -29.936 1.00 19.34 121 GLY B N 1
ATOM 3641 C CA . GLY B 1 121 ? 40.332 -14.319 -30.048 1.00 19.33 121 GLY B CA 1
ATOM 3642 C C . GLY B 1 121 ? 39.191 -14.565 -29.058 1.00 18.78 121 GLY B C 1
ATOM 3643 O O . GLY B 1 121 ? 38.417 -15.487 -29.252 1.00 19.87 121 GLY B O 1
ATOM 3644 N N . ILE B 1 122 ? 39.104 -13.740 -28.013 1.00 19.26 122 ILE B N 1
ATOM 3645 C CA . ILE B 1 122 ? 38.021 -13.843 -27.030 1.00 20.80 122 ILE B CA 1
ATOM 3646 C C . ILE B 1 122 ? 37.369 -12.492 -26.790 1.00 18.35 122 ILE B C 1
ATOM 3647 O O . ILE B 1 122 ? 38.043 -11.489 -26.553 1.00 20.62 122 ILE B O 1
ATOM 3652 N N . ILE B 1 123 ? 36.038 -12.500 -26.809 1.00 15.87 123 ILE B N 1
ATOM 3653 C CA . ILE B 1 123 ? 35.240 -11.336 -26.481 1.00 15.99 123 ILE B CA 1
ATOM 3654 C C . ILE B 1 123 ? 34.300 -11.813 -25.389 1.00 16.91 123 ILE B C 1
ATOM 3655 O O . ILE B 1 123 ? 33.653 -12.842 -25.521 1.00 18.11 123 ILE B O 1
ATOM 3660 N N . ALA B 1 124 ? 34.227 -11.045 -24.313 1.00 15.20 124 ALA B N 1
ATOM 3661 C CA . ALA B 1 124 ? 33.325 -11.381 -23.192 1.00 15.29 124 ALA B CA 1
ATOM 3662 C C . ALA B 1 124 ? 31.997 -10.604 -23.243 1.00 14.96 124 ALA B C 1
ATOM 3663 O O . ALA B 1 124 ? 31.982 -9.401 -23.492 1.00 16.69 124 ALA B O 1
ATOM 3665 N N . CYS B 1 125 ? 30.892 -11.317 -23.016 1.00 16.06 125 CYS B N 1
ATOM 3666 C CA . CYS B 1 125 ? 29.598 -10.710 -22.779 1.00 17.07 125 CYS B CA 1
ATOM 3667 C C . CYS B 1 125 ? 29.529 -10.406 -21.249 1.00 15.92 125 CYS B C 1
ATOM 3668 O O . CYS B 1 125 ? 29.917 -11.251 -20.453 1.00 17.64 125 CYS B O 1
ATOM 3671 N N . PRO B 1 126 ? 29.108 -9.178 -20.841 1.00 14.92 126 PRO B N 1
ATOM 3672 C CA . PRO B 1 126 ? 28.941 -8.871 -19.397 1.00 15.60 126 PRO B CA 1
ATOM 3673 C C . PRO B 1 126 ? 27.811 -9.649 -18.752 1.00 15.15 126 PRO B C 1
ATOM 3674 O O . PRO B 1 126 ? 27.026 -10.337 -19.419 1.00 14.18 126 PRO B O 1
ATOM 3678 N N . ASN B 1 127 ? 27.718 -9.488 -17.439 1.00 15.10 127 ASN B N 1
ATOM 3679 C CA . ASN B 1 127 ? 26.584 -10.028 -16.698 1.00 15.17 127 ASN B CA 1
ATOM 3680 C C . ASN B 1 127 ? 25.295 -9.356 -17.134 1.00 13.97 127 ASN B C 1
ATOM 3681 O O . ASN B 1 127 ? 25.269 -8.163 -17.446 1.00 14.48 127 ASN B O 1
ATOM 3686 N N . CYS B 1 128 ? 24.214 -10.122 -17.124 1.00 14.87 128 CYS B N 1
ATOM 3687 C CA . CYS B 1 128 ? 22.909 -9.639 -17.513 1.00 14.52 128 CYS B CA 1
ATOM 3688 C C . CYS B 1 128 ? 22.462 -8.333 -16.838 1.00 13.74 128 CYS B C 1
ATOM 3689 O O . CYS B 1 128 ? 21.953 -7.431 -17.508 1.00 15.26 128 CYS B O 1
ATOM 3692 N N . SER B 1 129 ? 22.600 -8.244 -15.510 1.00 13.70 129 SER B N 1
ATOM 3693 C CA A SER B 1 129 ? 22.187 -7.043 -14.806 0.50 12.84 129 SER B CA 1
ATOM 3694 C CA B SER B 1 129 ? 22.182 -7.060 -14.793 0.50 14.16 129 SER B CA 1
ATOM 3695 C C . SER B 1 129 ? 22.976 -5.837 -15.263 1.00 13.78 129 SER B C 1
ATOM 3696 O O . SER B 1 129 ? 22.429 -4.739 -15.373 1.00 14.97 129 SER B O 1
ATOM 3701 N N . THR B 1 130 ? 24.274 -6.040 -15.523 1.00 12.55 130 THR B N 1
ATOM 3702 C CA . THR B 1 130 ? 25.114 -4.948 -16.025 1.00 13.49 130 THR B CA 1
ATOM 3703 C C . THR B 1 130 ? 24.661 -4.487 -17.391 1.00 13.09 130 THR B C 1
ATOM 3704 O O . THR B 1 130 ? 24.596 -3.292 -17.642 1.00 13.41 130 THR B O 1
ATOM 3708 N N . ILE B 1 131 ? 24.387 -5.431 -18.293 1.00 12.54 131 ILE B N 1
ATOM 3709 C CA . ILE B 1 131 ? 24.111 -5.075 -19.675 1.00 12.39 131 ILE B CA 1
ATOM 3710 C C . ILE B 1 131 ? 22.910 -4.147 -19.753 1.00 11.52 131 ILE B C 1
ATOM 3711 O O . ILE B 1 131 ? 22.986 -3.090 -20.364 1.00 12.32 131 ILE B O 1
ATOM 3716 N N . GLN B 1 132 ? 21.803 -4.505 -19.107 1.00 12.78 132 GLN B N 1
ATOM 3717 C CA . GLN B 1 132 ? 20.626 -3.673 -19.232 1.00 12.57 132 GLN B CA 1
ATOM 3718 C C . GLN B 1 132 ? 20.831 -2.290 -18.602 1.00 12.59 132 GLN B C 1
ATOM 3719 O O . GLN B 1 132 ? 20.321 -1.298 -19.116 1.00 12.68 132 GLN B O 1
ATOM 3725 N N . MET B 1 133 ? 21.600 -2.229 -17.512 1.00 11.86 133 MET B N 1
ATOM 3726 C CA . MET B 1 133 ? 21.904 -0.948 -16.884 1.00 13.41 133 MET B CA 1
ATOM 3727 C C . MET B 1 133 ? 22.741 -0.066 -17.829 1.00 12.48 133 MET B C 1
ATOM 3728 O O . MET B 1 133 ? 22.548 1.143 -17.884 1.00 13.29 133 MET B O 1
ATOM 3733 N N . MET B 1 134 ? 23.690 -0.686 -18.543 1.00 11.44 134 MET B N 1
ATOM 3734 C CA . MET B 1 134 ? 24.532 0.080 -19.480 1.00 13.07 134 MET B CA 1
ATOM 3735 C C . MET B 1 134 ? 23.747 0.639 -20.668 1.00 12.47 134 MET B C 1
ATOM 3736 O O . MET B 1 134 ? 23.998 1.773 -21.107 1.00 12.90 134 MET B O 1
ATOM 3741 N N . VAL B 1 135 ? 22.778 -0.114 -21.169 1.00 12.52 135 VAL B N 1
ATOM 3742 C CA . VAL B 1 135 ? 21.927 0.367 -22.260 1.00 12.27 135 VAL B CA 1
ATOM 3743 C C . VAL B 1 135 ? 21.100 1.587 -21.806 1.00 12.95 135 VAL B C 1
ATOM 3744 O O . VAL B 1 135 ? 20.970 2.569 -22.541 1.00 14.60 135 VAL B O 1
ATOM 3748 N N . ALA B 1 136 ? 20.585 1.545 -20.564 1.00 11.99 136 ALA B N 1
ATOM 3749 C CA . ALA B 1 136 ? 19.789 2.650 -20.056 1.00 12.34 136 ALA B CA 1
ATOM 3750 C C . ALA B 1 136 ? 20.654 3.880 -19.778 1.00 13.07 136 ALA B C 1
ATOM 3751 O O . ALA B 1 136 ? 20.209 4.987 -20.007 1.00 14.18 136 ALA B O 1
ATOM 3753 N N . LEU B 1 137 ? 21.882 3.676 -19.271 1.00 12.10 137 LEU B N 1
ATOM 3754 C CA . LEU B 1 137 ? 22.655 4.794 -18.736 1.00 13.39 137 LEU B CA 1
ATOM 3755 C C . LEU B 1 137 ? 23.654 5.431 -19.689 1.00 13.76 137 LEU B C 1
ATOM 3756 O O . LEU B 1 137 ? 23.967 6.601 -19.546 1.00 14.00 137 LEU B O 1
ATOM 3761 N N . GLU B 1 138 ? 24.115 4.679 -20.675 1.00 13.54 138 GLU B N 1
ATOM 3762 C CA . GLU B 1 138 ? 25.075 5.259 -21.611 1.00 14.06 138 GLU B CA 1
ATOM 3763 C C . GLU B 1 138 ? 24.592 6.543 -22.293 1.00 13.56 138 GLU B C 1
ATOM 3764 O O . GLU B 1 138 ? 25.369 7.493 -22.369 1.00 15.33 138 GLU B O 1
ATOM 3770 N N . PRO B 1 139 ? 23.311 6.608 -22.742 1.00 13.18 139 PRO B N 1
ATOM 3771 C CA . PRO B 1 139 ? 22.888 7.876 -23.347 1.00 14.39 139 PRO B CA 1
ATOM 3772 C C . PRO B 1 139 ? 22.929 9.054 -22.384 1.00 15.21 139 PRO B C 1
ATOM 3773 O O . PRO B 1 139 ? 23.131 10.188 -22.799 1.00 16.64 139 PRO B O 1
ATOM 3777 N N . VAL B 1 140 ? 22.750 8.789 -21.097 1.00 14.15 140 VAL B N 1
ATOM 3778 C CA . VAL B 1 140 ? 22.825 9.848 -20.105 1.00 14.24 140 VAL B CA 1
ATOM 3779 C C . VAL B 1 140 ? 24.294 10.226 -19.896 1.00 14.27 140 VAL B C 1
ATOM 3780 O O . VAL B 1 140 ? 24.632 11.416 -19.825 1.00 16.18 140 VAL B O 1
ATOM 3784 N N . ARG B 1 141 ? 25.160 9.224 -19.761 1.00 14.43 141 ARG B N 1
ATOM 3785 C CA . ARG B 1 141 ? 26.588 9.479 -19.562 1.00 15.54 141 ARG B CA 1
ATOM 3786 C C . ARG B 1 141 ? 27.154 10.355 -20.668 1.00 17.66 141 ARG B C 1
ATOM 3787 O O . ARG B 1 141 ? 27.963 11.256 -20.403 1.00 17.93 141 ARG B O 1
ATOM 3795 N N . GLN B 1 142 ? 26.772 10.035 -21.903 1.00 17.33 142 GLN B N 1
ATOM 3796 C CA . GLN B 1 142 ? 27.276 10.760 -23.067 1.00 19.51 142 GLN B CA 1
ATOM 3797 C C . GLN B 1 142 ? 27.014 12.258 -23.006 1.00 21.01 142 GLN B C 1
ATOM 3798 O O . GLN B 1 142 ? 27.819 13.050 -23.517 1.00 23.87 142 GLN B O 1
ATOM 3804 N N . LYS B 1 143 ? 25.861 12.631 -22.462 1.00 18.75 143 LYS B N 1
ATOM 3805 C CA . LYS B 1 143 ? 25.453 14.033 -22.494 1.00 18.96 143 LYS B CA 1
ATOM 3806 C C . LYS B 1 143 ? 25.719 14.786 -21.208 1.00 18.33 143 LYS B C 1
ATOM 3807 O O . LYS B 1 143 ? 26.070 15.971 -21.275 1.00 21.94 143 LYS B O 1
ATOM 3813 N N . TRP B 1 144 ? 25.547 14.123 -20.052 1.00 17.48 144 TRP B N 1
ATOM 3814 C CA . TRP B 1 144 ? 25.686 14.810 -18.758 1.00 17.05 144 TRP B CA 1
ATOM 3815 C C . TRP B 1 144 ? 26.702 14.193 -17.800 1.00 16.14 144 TRP B C 1
ATOM 3816 O O . TRP B 1 144 ? 26.890 14.711 -16.680 1.00 17.99 144 TRP B O 1
ATOM 3827 N N . GLY B 1 145 ? 27.358 13.105 -18.214 1.00 16.20 145 GLY B N 1
ATOM 3828 C CA . GLY B 1 145 ? 28.317 12.414 -17.370 1.00 17.61 145 GLY B CA 1
ATOM 3829 C C . GLY B 1 145 ? 27.647 11.584 -16.287 1.00 16.50 145 GLY B C 1
ATOM 3830 O O . GLY B 1 145 ? 26.457 11.727 -16.026 1.00 17.45 145 GLY B O 1
ATOM 3831 N N . LEU B 1 146 ? 28.428 10.699 -15.686 1.00 16.27 146 LEU B N 1
ATOM 3832 C CA . LEU B 1 146 ? 27.983 9.895 -14.554 1.00 15.88 146 LEU B CA 1
ATOM 3833 C C . LEU B 1 146 ? 29.023 9.991 -13.470 1.00 17.58 146 LEU B C 1
ATOM 3834 O O . LEU B 1 146 ? 30.180 9.655 -13.687 1.00 18.82 146 LEU B O 1
ATOM 3839 N N . ASP B 1 147 ? 28.598 10.440 -12.286 1.00 17.04 147 ASP B N 1
ATOM 3840 C CA . ASP B 1 147 ? 29.480 10.501 -11.133 1.00 16.30 147 ASP B CA 1
ATOM 3841 C C . ASP B 1 147 ? 29.348 9.222 -10.296 1.00 13.96 147 ASP B C 1
ATOM 3842 O O . ASP B 1 147 ? 30.361 8.647 -9.870 1.00 17.05 147 ASP B O 1
ATOM 3847 N N . ARG B 1 148 ? 28.112 8.768 -10.085 1.00 14.38 148 ARG B N 1
ATOM 3848 C CA . ARG B 1 148 ? 27.878 7.538 -9.306 1.00 14.09 148 ARG B CA 1
ATOM 3849 C C . ARG B 1 148 ? 26.580 6.858 -9.688 1.00 13.03 148 ARG B C 1
ATOM 3850 O O . ARG B 1 148 ? 25.676 7.487 -10.245 1.00 13.84 148 ARG B O 1
ATOM 3858 N N . ILE B 1 149 ? 26.507 5.572 -9.324 1.00 13.51 149 ILE B N 1
ATOM 3859 C CA . ILE B 1 149 ? 25.349 4.727 -9.529 1.00 13.06 149 ILE B CA 1
ATOM 3860 C C . ILE B 1 149 ? 25.115 3.947 -8.230 1.00 13.12 149 ILE B C 1
ATOM 3861 O O . ILE B 1 149 ? 26.060 3.413 -7.671 1.00 12.57 149 ILE B O 1
ATOM 3866 N N . ILE B 1 150 ? 23.865 3.887 -7.779 1.00 11.57 150 ILE B N 1
ATOM 3867 C CA . ILE B 1 150 ? 23.452 2.978 -6.704 1.00 12.60 150 ILE B CA 1
ATOM 3868 C C . ILE B 1 150 ? 22.293 2.192 -7.285 1.00 12.19 150 ILE B C 1
ATOM 3869 O O . ILE B 1 150 ? 21.358 2.781 -7.817 1.00 13.38 150 ILE B O 1
ATOM 3874 N N . VAL B 1 151 ? 22.365 0.867 -7.233 1.00 11.76 151 VAL B N 1
ATOM 3875 C CA . VAL B 1 151 ? 21.340 0.062 -7.869 1.00 10.85 151 VAL B CA 1
ATOM 3876 C C . VAL B 1 151 ? 20.885 -1.065 -6.955 1.00 9.60 151 VAL B C 1
ATOM 3877 O O . VAL B 1 151 ? 21.718 -1.689 -6.296 1.00 12.09 151 VAL B O 1
ATOM 3881 N N . SER B 1 152 ? 19.562 -1.305 -6.958 1.00 9.35 152 SER B N 1
ATOM 3882 C CA . SER B 1 152 ? 18.972 -2.470 -6.279 1.00 9.77 152 SER B CA 1
ATOM 3883 C C . SER B 1 152 ? 18.258 -3.257 -7.376 1.00 10.25 152 SER B C 1
ATOM 3884 O O . SER B 1 152 ? 17.412 -2.714 -8.101 1.00 11.11 152 SER B O 1
ATOM 3887 N N . THR B 1 153 ? 18.570 -4.548 -7.459 1.00 9.70 153 THR B N 1
ATOM 3888 C CA . THR B 1 153 ? 18.023 -5.367 -8.528 1.00 9.68 153 THR B CA 1
ATOM 3889 C C . THR B 1 153 ? 16.938 -6.306 -8.037 1.00 9.84 153 THR B C 1
ATOM 3890 O O . THR B 1 153 ? 16.835 -6.615 -6.831 1.00 11.06 153 THR B O 1
ATOM 3894 N N . TYR B 1 154 ? 16.108 -6.726 -8.989 1.00 9.46 154 TYR B N 1
ATOM 3895 C CA . TYR B 1 154 ? 14.946 -7.586 -8.776 1.00 9.52 154 TYR B CA 1
ATOM 3896 C C . TYR B 1 154 ? 15.052 -8.670 -9.849 1.00 9.45 154 TYR B C 1
ATOM 3897 O O . TYR B 1 154 ? 14.501 -8.522 -10.963 1.00 10.11 154 TYR B O 1
ATOM 3906 N N . GLN B 1 155 ? 15.868 -9.674 -9.557 1.00 9.50 155 GLN B N 1
ATOM 3907 C CA . GLN B 1 155 ? 16.319 -10.614 -10.594 1.00 9.53 155 GLN B CA 1
ATOM 3908 C C . GLN B 1 155 ? 15.485 -11.870 -10.656 1.00 10.01 155 GLN B C 1
ATOM 3909 O O . GLN B 1 155 ? 15.135 -12.498 -9.653 1.00 10.92 155 GLN B O 1
ATOM 3915 N N . ALA B 1 156 ? 15.177 -12.257 -11.887 1.00 11.48 156 ALA B N 1
ATOM 3916 C CA . ALA B 1 156 ? 14.454 -13.471 -12.233 1.00 12.33 156 ALA B CA 1
ATOM 3917 C C . ALA B 1 156 ? 15.310 -14.718 -12.054 1.00 12.35 156 ALA B C 1
ATOM 3918 O O . ALA B 1 156 ? 16.538 -14.669 -12.161 1.00 12.75 156 ALA B O 1
ATOM 3920 N N . VAL B 1 157 ? 14.635 -15.835 -11.758 1.00 12.22 157 VAL B N 1
ATOM 3921 C CA . VAL B 1 157 ? 15.326 -17.084 -11.451 1.00 13.62 157 VAL B CA 1
ATOM 3922 C C . VAL B 1 157 ? 15.982 -17.756 -12.667 1.00 14.86 157 VAL 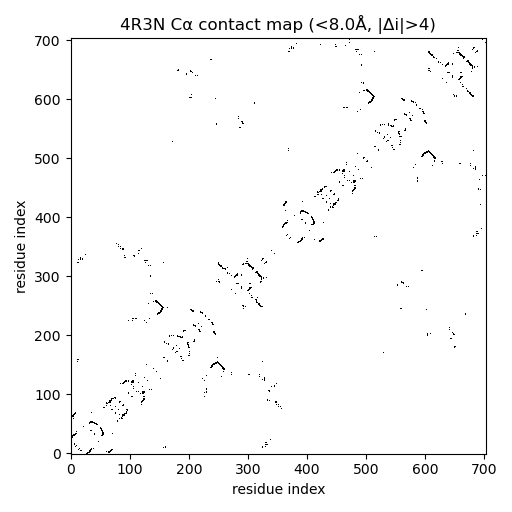B C 1
ATOM 3923 O O . VAL B 1 157 ? 16.917 -18.526 -12.496 1.00 15.44 157 VAL B O 1
ATOM 3927 N N . SER B 1 158 ? 15.570 -17.417 -13.882 1.00 14.85 158 SER B N 1
ATOM 3928 C CA . SER B 1 158 ? 16.202 -18.058 -15.068 1.00 13.80 158 SER B CA 1
ATOM 3929 C C . SER B 1 158 ? 17.681 -17.696 -15.178 1.00 15.54 158 SER B C 1
ATOM 3930 O O . SER B 1 158 ? 18.453 -18.419 -15.794 1.00 16.72 158 SER B O 1
ATOM 3933 N N . GLY B 1 159 ? 18.075 -16.577 -14.563 1.00 15.64 159 GLY B N 1
ATOM 3934 C CA . GLY B 1 159 ? 19.486 -16.203 -14.479 1.00 17.61 159 GLY B CA 1
ATOM 3935 C C . GLY B 1 159 ? 20.368 -17.230 -13.796 1.00 16.73 159 GLY B C 1
ATOM 3936 O O . GLY B 1 159 ? 21.576 -17.275 -14.012 1.00 19.46 159 GLY B O 1
ATOM 3937 N N . ALA B 1 160 ? 19.748 -18.054 -12.945 1.00 15.97 160 ALA B N 1
ATOM 3938 C CA . ALA B 1 160 ? 20.445 -19.124 -12.236 1.00 17.00 160 ALA B CA 1
ATOM 3939 C C . ALA B 1 160 ? 20.366 -20.503 -12.919 1.00 18.47 160 ALA B C 1
ATOM 3940 O O . ALA B 1 160 ? 20.837 -21.499 -12.370 1.00 23.18 160 ALA B O 1
ATOM 3942 N N . GLY B 1 161 ? 19.774 -20.564 -14.110 1.00 15.94 161 GLY B N 1
ATOM 3943 C CA . GLY B 1 161 ? 19.767 -21.798 -14.885 1.00 16.08 161 GLY B CA 1
ATOM 3944 C C . GLY B 1 161 ? 18.437 -22.490 -14.926 1.00 15.69 161 GLY B C 1
ATOM 3945 O O . GLY B 1 161 ? 17.518 -22.162 -14.180 1.00 16.37 161 GLY B O 1
ATOM 3946 N N . MET B 1 162 ? 18.362 -23.494 -15.783 1.00 16.73 162 MET B N 1
ATOM 3947 C CA . MET B 1 162 ? 17.175 -24.273 -15.948 1.00 18.22 162 MET B CA 1
ATOM 3948 C C . MET B 1 162 ? 16.741 -24.901 -14.630 1.00 17.11 162 MET B C 1
ATOM 3949 O O . MET B 1 162 ? 15.564 -24.903 -14.331 1.00 18.29 162 MET B O 1
ATOM 3954 N N . GLY B 1 163 ? 17.678 -25.435 -13.863 1.00 17.42 163 GLY B N 1
ATOM 3955 C CA . GLY B 1 163 ? 17.300 -26.087 -12.603 1.00 18.47 163 GLY B CA 1
ATOM 3956 C C . GLY B 1 163 ? 16.566 -25.122 -11.669 1.00 16.67 163 GLY B C 1
ATOM 3957 O O . GLY B 1 163 ? 15.588 -25.482 -10.997 1.00 18.79 163 GLY B O 1
ATOM 3958 N N . ALA B 1 164 ? 17.043 -23.884 -11.622 1.00 15.88 164 ALA B N 1
ATOM 3959 C CA . ALA B 1 164 ? 16.455 -22.882 -10.733 1.00 15.99 164 ALA B CA 1
ATOM 3960 C C . ALA B 1 164 ? 15.031 -22.516 -11.170 1.00 16.49 164 ALA B C 1
ATOM 3961 O O . ALA B 1 164 ? 14.149 -22.291 -10.364 1.00 16.63 164 ALA B O 1
ATOM 3963 N N . ILE B 1 165 ? 14.792 -22.451 -12.474 1.00 15.84 165 ILE B N 1
ATOM 3964 C CA . ILE B 1 165 ? 13.438 -22.239 -12.985 1.00 14.48 165 ILE B CA 1
ATOM 3965 C C . ILE B 1 165 ? 12.491 -23.333 -12.457 1.00 14.42 165 ILE B C 1
ATOM 3966 O O . ILE B 1 165 ? 11.410 -23.071 -11.922 1.00 15.76 165 ILE B O 1
ATOM 3971 N N . LEU B 1 166 ? 12.914 -24.569 -12.638 1.00 14.42 166 LEU B N 1
ATOM 3972 C CA . LEU B 1 166 ? 12.101 -25.718 -12.272 1.00 14.41 166 LEU B CA 1
ATOM 3973 C C . LEU B 1 166 ? 11.887 -25.811 -10.750 1.00 15.73 166 LEU B C 1
ATOM 3974 O O . LEU B 1 166 ? 10.785 -26.128 -10.303 1.00 17.37 166 LEU B O 1
ATOM 3979 N N . GLU B 1 167 ? 12.935 -25.525 -9.980 1.00 14.97 167 GLU B N 1
ATOM 3980 C CA . GLU B 1 167 ? 12.819 -25.497 -8.506 1.00 15.49 167 GLU B CA 1
ATOM 3981 C C . GLU B 1 167 ? 11.781 -24.457 -8.090 1.00 14.65 167 GLU B C 1
ATOM 3982 O O . GLU B 1 167 ? 10.963 -24.695 -7.192 1.00 14.94 167 GLU B O 1
ATOM 3988 N N . THR B 1 168 ? 11.789 -23.297 -8.745 1.00 14.89 168 THR B N 1
ATOM 3989 C CA . THR B 1 168 ? 10.861 -22.199 -8.397 1.00 14.55 168 THR B CA 1
ATOM 3990 C C . THR B 1 168 ? 9.419 -22.613 -8.663 1.00 13.53 168 THR B C 1
ATOM 3991 O O . THR B 1 168 ? 8.531 -22.450 -7.810 1.00 16.31 168 THR B O 1
ATOM 3995 N N . GLN B 1 169 ? 9.196 -23.236 -9.818 1.00 15.67 169 GLN B N 1
ATOM 3996 C CA . GLN B 1 169 ? 7.851 -23.680 -10.182 1.00 16.25 169 GLN B CA 1
ATOM 3997 C C . GLN B 1 169 ? 7.326 -24.744 -9.214 1.00 16.38 169 GLN B C 1
ATOM 3998 O O . GLN B 1 169 ? 6.178 -24.679 -8.781 1.00 17.30 169 GLN B O 1
ATOM 4004 N N . ARG B 1 170 ? 8.168 -25.725 -8.899 1.00 15.64 170 ARG B N 1
ATOM 4005 C CA . ARG B 1 170 ? 7.800 -26.805 -7.970 1.00 15.48 170 ARG B CA 1
ATOM 4006 C C . ARG B 1 170 ? 7.443 -26.228 -6.587 1.00 14.60 170 ARG B C 1
ATOM 4007 O O . ARG B 1 170 ? 6.415 -26.576 -5.986 1.00 14.84 170 ARG B O 1
ATOM 4015 N N . GLU B 1 171 ? 8.294 -25.334 -6.092 1.00 12.79 171 GLU B N 1
ATOM 4016 C CA . GLU B 1 171 ? 8.060 -24.731 -4.780 1.00 13.61 171 GLU B CA 1
ATOM 4017 C C . GLU B 1 171 ? 6.734 -23.987 -4.762 1.00 13.93 171 GLU B C 1
ATOM 4018 O O . GLU B 1 171 ? 5.955 -24.111 -3.803 1.00 14.16 171 GLU B O 1
ATOM 4024 N N . LEU B 1 172 ? 6.487 -23.171 -5.776 1.00 13.42 172 LEU B N 1
ATOM 4025 C CA . LEU B 1 172 ? 5.232 -22.447 -5.827 1.00 13.94 172 LEU B CA 1
ATOM 4026 C C . LEU B 1 172 ? 4.019 -23.361 -5.841 1.00 14.43 172 LEU B C 1
ATOM 4027 O O . LEU B 1 172 ? 3.030 -23.097 -5.129 1.00 15.24 172 LEU B O 1
ATOM 4032 N N . ARG B 1 173 ? 4.093 -24.455 -6.606 1.00 14.69 173 ARG B N 1
ATOM 4033 C CA A ARG B 1 173 ? 2.980 -25.415 -6.629 0.50 14.56 173 ARG B CA 1
ATOM 4034 C CA B ARG B 1 173 ? 2.981 -25.410 -6.610 0.50 14.65 173 ARG B CA 1
ATOM 4035 C C . ARG B 1 173 ? 2.776 -26.074 -5.256 1.00 14.93 173 ARG B C 1
ATOM 4036 O O . ARG B 1 173 ? 1.660 -26.331 -4.871 1.00 16.48 173 ARG B O 1
ATOM 4051 N N . GLU B 1 174 ? 3.857 -26.360 -4.553 1.00 15.08 174 GLU B N 1
ATOM 4052 C CA . GLU B 1 174 ? 3.720 -26.957 -3.222 1.00 17.11 174 GLU B CA 1
ATOM 4053 C C . GLU B 1 174 ? 2.978 -26.042 -2.269 1.00 16.33 174 GLU B C 1
ATOM 4054 O O . GLU B 1 174 ? 2.154 -26.501 -1.481 1.00 17.81 174 GLU B O 1
ATOM 4060 N N . VAL B 1 175 ? 3.280 -24.757 -2.331 1.00 14.07 175 VAL B N 1
ATOM 4061 C CA . VAL B 1 175 ? 2.602 -23.797 -1.439 1.00 15.24 175 VAL B CA 1
ATOM 4062 C C . VAL B 1 175 ? 1.135 -23.677 -1.846 1.00 16.33 175 VAL B C 1
ATOM 4063 O O . VAL B 1 175 ? 0.239 -23.786 -1.029 1.00 19.05 175 VAL B O 1
ATOM 4067 N N . LEU B 1 176 ? 0.888 -23.460 -3.130 1.00 15.65 176 LEU B N 1
ATOM 4068 C CA . LEU B 1 176 ? -0.457 -23.135 -3.606 1.00 18.24 176 LEU B CA 1
ATOM 4069 C C . LEU B 1 176 ? -1.412 -24.319 -3.658 1.00 20.20 176 LEU B C 1
ATOM 4070 O O . LEU B 1 176 ? -2.631 -24.154 -3.431 1.00 22.72 176 LEU B O 1
ATOM 4075 N N . ASN B 1 177 ? -0.875 -25.490 -3.991 1.00 16.90 177 ASN B N 1
ATOM 4076 C CA . ASN B 1 177 ? -1.679 -26.670 -4.203 1.00 19.11 177 ASN B CA 1
ATOM 4077 C C . ASN B 1 177 ? -1.698 -27.587 -2.982 1.00 20.52 177 ASN B C 1
ATOM 4078 O O . ASN B 1 177 ? -2.700 -28.222 -2.728 1.00 25.37 177 ASN B O 1
ATOM 4083 N N . ASP B 1 178 ? -0.594 -27.641 -2.242 1.00 18.50 178 ASP B N 1
ATOM 4084 C CA . ASP B 1 178 ? -0.490 -28.549 -1.089 1.00 22.53 178 ASP B CA 1
ATOM 4085 C C . ASP B 1 178 ? -0.548 -27.833 0.253 1.00 20.49 178 ASP B C 1
ATOM 4086 O O . ASP B 1 178 ? -0.677 -28.486 1.294 1.00 25.58 178 ASP B O 1
ATOM 4091 N N . GLY B 1 179 ? -0.435 -26.508 0.241 1.00 20.60 179 GLY B N 1
ATOM 4092 C CA . GLY B 1 179 ? -0.523 -25.707 1.479 1.00 22.47 179 GLY B CA 1
ATOM 4093 C C . GLY B 1 179 ? 0.732 -25.731 2.321 1.00 20.65 179 GLY B C 1
ATOM 4094 O O . GLY B 1 179 ? 0.684 -25.431 3.515 1.00 24.54 179 GLY B O 1
ATOM 4095 N N . VAL B 1 180 ? 1.869 -26.041 1.704 1.00 20.28 180 VAL B N 1
ATOM 4096 C CA . VAL B 1 180 ? 3.147 -25.991 2.397 1.00 19.12 180 VAL B CA 1
ATOM 4097 C C . VAL B 1 180 ? 3.493 -24.549 2.714 1.00 19.48 180 VAL B C 1
ATOM 4098 O O . VAL B 1 180 ? 3.367 -23.683 1.862 1.00 20.20 180 VAL B O 1
ATOM 4102 N N . LYS B 1 181 ? 3.896 -24.281 3.953 1.00 18.41 181 LYS B N 1
ATOM 4103 C CA . LYS B 1 181 ? 4.368 -22.945 4.300 1.00 18.82 181 LYS B CA 1
ATOM 4104 C C . LYS B 1 181 ? 5.683 -22.687 3.548 1.00 16.01 181 LYS B C 1
ATOM 4105 O O . LYS B 1 181 ? 6.548 -23.571 3.522 1.00 18.94 181 LYS B O 1
ATOM 4111 N N . PRO B 1 182 ? 5.863 -21.480 2.982 1.00 16.93 182 PRO B N 1
ATOM 4112 C CA . PRO B 1 182 ? 7.125 -21.235 2.258 1.00 15.98 182 PRO B CA 1
ATOM 4113 C C . PRO B 1 182 ? 8.374 -21.533 3.067 1.00 16.68 182 PRO B C 1
ATOM 4114 O O . PRO B 1 182 ? 9.322 -22.103 2.547 1.00 16.35 182 PRO B O 1
ATOM 4118 N N . CYS B 1 183 ? 8.388 -21.188 4.354 1.00 18.09 183 CYS B N 1
ATOM 4119 C CA . CYS B 1 183 ? 9.588 -21.402 5.168 1.00 19.71 183 CYS B CA 1
ATOM 4120 C C . CYS B 1 183 ? 9.900 -22.919 5.370 1.00 18.82 183 CYS B C 1
ATOM 4121 O O . CYS B 1 183 ? 11.032 -23.289 5.748 1.00 23.12 183 CYS B O 1
ATOM 4124 N N . ASP B 1 184 ? 8.911 -23.792 5.095 1.00 17.53 184 ASP B N 1
ATOM 4125 C CA . ASP B 1 184 ? 9.070 -25.251 5.197 1.00 20.60 184 ASP B CA 1
ATOM 4126 C C . ASP B 1 184 ? 9.507 -25.955 3.895 1.00 18.51 184 ASP B C 1
ATOM 4127 O O . ASP B 1 184 ? 9.701 -27.172 3.872 1.00 21.06 184 ASP B O 1
ATOM 4132 N N . LEU B 1 185 ? 9.653 -25.195 2.813 1.00 17.19 185 LEU B N 1
ATOM 4133 C CA . LEU B 1 185 ? 10.008 -25.791 1.510 1.00 17.41 185 LEU B CA 1
ATOM 4134 C C . LEU B 1 185 ? 11.439 -26.304 1.470 1.00 18.12 185 LEU B C 1
ATOM 4135 O O . LEU B 1 185 ? 12.336 -25.717 2.083 1.00 20.43 185 LEU B O 1
ATOM 4140 N N . HIS B 1 186 ? 11.631 -27.383 0.714 1.00 19.01 186 HIS B N 1
ATOM 4141 C CA . HIS B 1 186 ? 12.954 -27.928 0.435 1.00 21.05 186 HIS B CA 1
ATOM 4142 C C . HIS B 1 186 ? 13.509 -27.241 -0.801 1.00 18.81 186 HIS B C 1
ATOM 4143 O O . HIS B 1 186 ? 12.817 -27.122 -1.802 1.00 20.58 186 HIS B O 1
ATOM 4150 N N . ALA B 1 187 ? 14.737 -26.752 -0.698 1.00 18.78 187 ALA B N 1
ATOM 4151 C CA . ALA B 1 187 ? 15.426 -26.118 -1.815 1.00 18.05 187 ALA B CA 1
ATOM 4152 C C . ALA B 1 187 ? 16.795 -26.753 -1.993 1.00 19.54 187 ALA B C 1
ATOM 4153 O O . ALA B 1 187 ? 17.418 -27.146 -1.010 1.00 20.65 187 ALA B O 1
ATOM 4155 N N . GLU B 1 188 ? 17.278 -26.800 -3.243 1.00 19.76 188 GLU B N 1
ATOM 4156 C CA . GLU B 1 188 ? 18.585 -27.405 -3.540 1.00 21.09 188 GLU B CA 1
ATOM 4157 C C . GLU B 1 188 ? 19.533 -26.520 -4.365 1.00 20.54 188 GLU B C 1
ATOM 4158 O O . GLU B 1 188 ? 20.739 -26.801 -4.410 1.00 20.48 188 GLU B O 1
ATOM 4164 N N . ILE B 1 189 ? 19.007 -25.458 -4.982 1.00 17.51 189 ILE B N 1
ATOM 4165 C CA . ILE B 1 189 ? 19.783 -24.661 -5.934 1.00 18.87 189 ILE B CA 1
ATOM 4166 C C . ILE B 1 189 ? 19.925 -23.231 -5.459 1.00 15.55 189 ILE B C 1
ATOM 4167 O O . ILE B 1 189 ? 21.022 -22.783 -5.171 1.00 18.90 189 ILE B O 1
ATOM 4172 N N . LEU B 1 190 ? 18.817 -22.518 -5.353 1.00 15.28 190 LEU B N 1
ATOM 4173 C CA . LEU B 1 190 ? 18.902 -21.120 -4.986 1.00 14.41 190 LEU B CA 1
ATOM 4174 C C . LEU B 1 190 ? 19.266 -20.958 -3.509 1.00 14.54 190 LEU B C 1
ATOM 4175 O O . LEU B 1 190 ? 18.935 -21.827 -2.706 1.00 15.31 190 LEU B O 1
ATOM 4180 N N . PRO B 1 191 ? 19.906 -19.829 -3.150 1.00 13.64 191 PRO B N 1
ATOM 4181 C CA . PRO B 1 191 ? 20.239 -18.684 -3.999 1.00 14.44 191 PRO B CA 1
ATOM 4182 C C . PRO B 1 191 ? 21.391 -18.930 -4.976 1.00 16.21 191 PRO B C 1
ATOM 4183 O O . PRO B 1 191 ? 21.413 -18.296 -6.008 1.00 16.21 191 PRO B O 1
ATOM 4187 N N . SER B 1 192 ? 22.323 -19.818 -4.645 1.00 15.81 192 SER B N 1
ATOM 4188 C CA . SER B 1 192 ? 23.506 -20.071 -5.470 1.00 17.12 192 SER B CA 1
ATOM 4189 C C . SER B 1 192 ? 23.851 -21.554 -5.459 1.00 19.78 192 SER B C 1
ATOM 4190 O O . SER B 1 192 ? 24.104 -22.152 -4.388 1.00 19.32 192 SER B O 1
ATOM 4193 N N . GLY B 1 193 ? 23.916 -22.154 -6.641 1.00 21.54 193 GLY B N 1
ATOM 4194 C CA . GLY B 1 193 ? 24.231 -23.577 -6.730 1.00 24.04 193 GLY B CA 1
ATOM 4195 C C . GLY B 1 193 ? 25.581 -23.897 -6.120 1.00 27.67 193 GLY B C 1
ATOM 4196 O O . GLY B 1 193 ? 25.783 -24.980 -5.577 1.00 41.12 193 GLY B O 1
ATOM 4197 N N . GLY B 1 194 ? 26.498 -22.933 -6.190 1.00 27.48 194 GLY B N 1
ATOM 4198 C CA . GLY B 1 194 ? 27.855 -23.106 -5.685 1.00 35.79 194 GLY B CA 1
ATOM 4199 C C . GLY B 1 194 ? 28.083 -22.791 -4.214 1.00 31.06 194 GLY B C 1
ATOM 4200 O O . GLY B 1 194 ? 29.217 -22.882 -3.737 1.00 44.00 194 GLY B O 1
ATOM 4201 N N . ASP B 1 195 ? 27.033 -22.421 -3.486 1.00 24.59 195 ASP B N 1
ATOM 4202 C CA . ASP B 1 195 ? 27.161 -22.186 -2.057 1.00 21.87 195 ASP B CA 1
ATOM 4203 C C . ASP B 1 195 ? 26.567 -23.349 -1.245 1.00 21.03 195 ASP B C 1
ATOM 4204 O O . ASP B 1 195 ? 25.921 -24.231 -1.782 1.00 27.24 195 ASP B O 1
ATOM 4209 N N . LYS B 1 196 ? 26.791 -23.296 0.062 1.00 23.78 196 LYS B N 1
ATOM 4210 C CA . LYS B 1 196 ? 26.557 -24.414 0.969 1.00 23.54 196 LYS B CA 1
ATOM 4211 C C . LYS B 1 196 ? 25.092 -24.591 1.360 1.00 22.92 196 LYS B C 1
ATOM 4212 O O . LYS B 1 196 ? 24.615 -25.719 1.506 1.00 29.02 196 LYS B O 1
ATOM 4218 N N . LYS B 1 197 ? 24.393 -23.478 1.574 1.00 19.10 197 LYS B N 1
ATOM 4219 C CA . LYS B 1 197 ? 23.001 -23.503 2.060 1.00 18.75 197 LYS B CA 1
ATOM 4220 C C . LYS B 1 197 ? 22.081 -23.061 0.952 1.00 16.74 197 LYS B C 1
ATOM 4221 O O . LYS B 1 197 ? 22.420 -22.134 0.196 1.00 18.13 197 LYS B O 1
ATOM 4227 N N . HIS B 1 198 ? 20.906 -23.684 0.885 1.00 17.07 198 HIS B N 1
ATOM 4228 C CA . HIS B 1 198 ? 19.897 -23.377 -0.120 1.00 16.22 198 HIS B CA 1
ATOM 4229 C C . HIS B 1 198 ? 18.604 -22.983 0.564 1.00 15.57 198 HIS B C 1
ATOM 4230 O O . HIS B 1 198 ? 18.262 -23.547 1.585 1.00 17.72 198 HIS B O 1
ATOM 4237 N N . TYR B 1 199 ? 17.939 -21.977 0.004 1.00 13.79 199 TYR B N 1
ATOM 4238 C CA . TYR B 1 199 ? 16.740 -21.404 0.573 1.00 12.44 199 TYR B CA 1
ATOM 4239 C C . TYR B 1 199 ? 15.619 -21.356 -0.446 1.00 11.74 199 TYR B C 1
ATOM 4240 O O . TYR B 1 199 ? 15.888 -21.191 -1.655 1.00 13.69 199 TYR B O 1
ATOM 4249 N N . PRO B 1 200 ? 14.366 -21.465 -0.004 1.00 12.55 200 PRO B N 1
ATOM 4250 C CA . PRO B 1 200 ? 13.245 -21.247 -0.902 1.00 12.78 200 PRO B CA 1
ATOM 4251 C C . PRO B 1 200 ? 13.193 -19.844 -1.498 1.00 12.13 200 PRO B C 1
ATOM 4252 O O . PRO B 1 200 ? 13.514 -18.870 -0.837 1.00 12.48 200 PRO B O 1
ATOM 4256 N N . ILE B 1 201 ? 12.771 -19.789 -2.764 1.00 12.45 201 ILE B N 1
ATOM 4257 C CA . ILE B 1 201 ? 12.481 -18.527 -3.435 1.00 11.88 201 ILE B CA 1
ATOM 4258 C C . ILE B 1 201 ? 10.971 -18.224 -3.524 1.00 11.97 201 ILE B C 1
ATOM 4259 O O . ILE B 1 201 ? 10.578 -17.075 -3.635 1.00 13.14 201 ILE B O 1
ATOM 4264 N N . ALA B 1 202 ? 10.134 -19.243 -3.411 1.00 12.58 202 ALA B N 1
ATOM 4265 C CA . ALA B 1 202 ? 8.696 -19.050 -3.516 1.00 12.58 202 ALA B CA 1
ATOM 4266 C C . ALA B 1 202 ? 8.248 -18.055 -2.466 1.00 12.77 202 ALA B C 1
ATOM 4267 O O . ALA B 1 202 ? 8.549 -18.226 -1.275 1.00 14.70 202 ALA B O 1
ATOM 4269 N N . PHE B 1 203 ? 7.544 -17.013 -2.902 1.00 12.85 203 PHE B N 1
ATOM 4270 C CA . PHE B 1 203 ? 6.995 -16.007 -1.957 1.00 11.84 203 PHE B CA 1
ATOM 4271 C C . PHE B 1 203 ? 8.083 -15.368 -1.093 1.00 12.33 203 PHE B C 1
ATOM 4272 O O . PHE B 1 203 ? 7.828 -14.928 0.023 1.00 12.89 203 PHE B O 1
ATOM 4280 N N . ASN B 1 204 ? 9.288 -15.268 -1.645 1.00 11.24 204 ASN B N 1
ATOM 4281 C CA . ASN B 1 204 ? 10.453 -14.784 -0.931 1.00 11.15 204 ASN B CA 1
ATOM 4282 C C . ASN B 1 204 ? 11.219 -13.760 -1.746 1.00 11.05 204 ASN B C 1
ATOM 4283 O O . ASN B 1 204 ? 11.002 -13.617 -2.952 1.00 12.56 204 ASN B O 1
ATOM 4288 N N . ALA B 1 205 ? 12.153 -13.076 -1.084 1.00 9.99 205 ALA B N 1
ATOM 4289 C CA . ALA B 1 205 ? 13.120 -12.201 -1.759 1.00 11.05 205 ALA B CA 1
ATOM 4290 C C . ALA B 1 205 ? 14.464 -12.489 -1.126 1.00 11.09 205 ALA B C 1
ATOM 4291 O O . ALA B 1 205 ? 14.641 -12.277 0.080 1.00 12.48 205 ALA B O 1
ATOM 4293 N N . LEU B 1 206 ? 15.383 -13.067 -1.920 1.00 9.87 206 LEU B N 1
ATOM 4294 C CA . LEU B 1 206 ? 16.685 -13.518 -1.412 1.00 11.15 206 LEU B CA 1
ATOM 4295 C C . LEU B 1 206 ? 17.781 -12.531 -1.760 1.00 10.48 206 LEU B C 1
ATOM 4296 O O . LEU B 1 206 ? 18.095 -12.423 -2.948 1.00 11.00 206 LEU B O 1
ATOM 4301 N N . PRO B 1 207 ? 18.374 -11.826 -0.782 1.00 10.91 207 PRO B N 1
ATOM 4302 C CA . PRO B 1 207 ? 19.387 -10.817 -1.071 1.00 12.45 207 PRO B CA 1
ATOM 4303 C C . PRO B 1 207 ? 20.764 -11.451 -1.244 1.00 11.57 207 PRO B C 1
ATOM 4304 O O . PRO B 1 207 ? 21.736 -11.035 -0.618 1.00 12.81 207 PRO B O 1
ATOM 4308 N N . GLN B 1 208 ? 20.814 -12.479 -2.095 1.00 11.83 208 GLN B N 1
ATOM 4309 C CA . GLN B 1 208 ? 22.082 -13.123 -2.436 1.00 11.76 208 GLN B CA 1
ATOM 4310 C C . GLN B 1 208 ? 21.987 -13.687 -3.837 1.00 12.04 208 GLN B C 1
ATOM 4311 O O . GLN B 1 208 ? 21.123 -14.497 -4.126 1.00 12.79 208 GLN B O 1
ATOM 4317 N N . ILE B 1 209 ? 22.872 -13.214 -4.709 1.00 12.21 209 ILE B N 1
ATOM 4318 C CA . ILE B 1 209 ? 23.100 -13.756 -6.041 1.00 12.56 209 ILE B CA 1
ATOM 4319 C C . ILE B 1 209 ? 24.609 -13.964 -6.148 1.00 12.59 209 ILE B C 1
ATOM 4320 O O . ILE B 1 209 ? 25.408 -13.079 -5.836 1.00 13.19 209 ILE B O 1
ATOM 4325 N N . ASP B 1 210 ? 24.966 -15.178 -6.551 1.00 13.83 210 ASP B N 1
ATOM 4326 C CA . ASP B 1 210 ? 26.359 -15.660 -6.510 1.00 14.75 210 ASP B CA 1
ATOM 4327 C C . ASP B 1 210 ? 26.812 -15.799 -5.062 1.00 14.27 210 ASP B C 1
ATOM 4328 O O . ASP B 1 210 ? 26.025 -15.640 -4.132 1.00 16.96 210 ASP B O 1
ATOM 4333 N N . VAL B 1 211 ? 28.089 -16.073 -4.867 1.00 14.97 211 VAL B N 1
ATOM 4334 C CA . VAL B 1 211 ? 28.654 -16.244 -3.539 1.00 14.95 211 VAL B CA 1
ATOM 4335 C C . VAL B 1 211 ? 29.197 -14.908 -3.014 1.00 16.50 211 VAL B C 1
ATOM 4336 O O . VAL B 1 211 ? 29.337 -13.941 -3.774 1.00 15.95 211 VAL B O 1
ATOM 4340 N N . PHE B 1 212 ? 29.459 -14.849 -1.709 1.00 16.43 212 PHE B N 1
ATOM 4341 C CA . PHE B 1 212 ? 29.984 -13.640 -1.100 1.00 15.88 212 PHE B CA 1
ATOM 4342 C C . PHE B 1 212 ? 31.482 -13.480 -1.324 1.00 17.71 212 PHE B C 1
ATOM 4343 O O . PHE B 1 212 ? 32.222 -14.469 -1.369 1.00 19.02 212 PHE B O 1
ATOM 4351 N N . THR B 1 213 ? 31.896 -12.232 -1.516 1.00 16.98 213 THR B N 1
ATOM 4352 C CA . THR B 1 213 ? 33.307 -11.859 -1.513 1.00 18.80 213 THR B CA 1
ATOM 4353 C C . THR B 1 213 ? 33.725 -11.356 -0.132 1.00 18.70 213 THR B C 1
ATOM 4354 O O . THR B 1 213 ? 32.879 -11.156 0.759 1.00 20.33 213 THR B O 1
ATOM 4358 N N . ASP B 1 214 ? 35.019 -11.119 0.030 1.00 21.71 214 ASP B N 1
ATOM 4359 C CA . ASP B 1 214 ? 35.573 -10.703 1.311 1.00 23.29 214 ASP B CA 1
ATOM 4360 C C . ASP B 1 214 ? 35.129 -9.320 1.778 1.00 22.74 214 ASP B C 1
ATOM 4361 O O . ASP B 1 214 ? 35.374 -8.987 2.948 1.00 24.47 214 ASP B O 1
ATOM 4366 N N . ASN B 1 215 ? 34.513 -8.510 0.903 1.00 18.65 215 ASN B N 1
ATOM 4367 C CA . ASN B 1 215 ? 34.037 -7.204 1.326 1.00 17.77 215 ASN B CA 1
ATOM 4368 C C . ASN B 1 215 ? 32.535 -7.193 1.662 1.00 15.95 215 ASN B C 1
ATOM 4369 O O . ASN B 1 215 ? 31.968 -6.138 1.887 1.00 15.89 215 ASN B O 1
ATOM 4374 N N . ASP B 1 216 ? 31.940 -8.386 1.695 1.00 15.35 216 ASP B N 1
ATOM 4375 C CA . ASP B 1 216 ? 30.544 -8.626 2.074 1.00 15.05 216 ASP B CA 1
ATOM 4376 C C . ASP B 1 216 ? 29.520 -8.221 1.031 1.00 13.82 216 ASP B C 1
ATOM 4377 O O . ASP B 1 216 ? 28.314 -8.384 1.229 1.00 14.81 216 ASP B O 1
ATOM 4382 N N . TYR B 1 217 ? 30.001 -7.723 -0.114 1.00 14.39 217 TYR B N 1
ATOM 4383 C CA . TYR B 1 217 ? 29.199 -7.721 -1.335 1.00 13.86 217 TYR B CA 1
ATOM 4384 C C . TYR B 1 217 ? 29.323 -9.086 -1.993 1.00 12.02 217 TYR B C 1
ATOM 4385 O O . TYR B 1 217 ? 30.360 -9.746 -1.866 1.00 15.19 217 TYR B O 1
ATOM 4394 N N . THR B 1 218 ? 28.290 -9.511 -2.694 1.00 11.97 218 THR B N 1
ATOM 4395 C CA . THR B 1 218 ? 28.382 -10.742 -3.459 1.00 12.19 218 THR B CA 1
ATOM 4396 C C . THR B 1 218 ? 29.165 -10.526 -4.750 1.00 13.09 218 THR B C 1
ATOM 4397 O O . THR B 1 218 ? 29.390 -9.400 -5.191 1.00 13.36 218 THR B O 1
ATOM 4401 N N . TYR B 1 219 ? 29.573 -11.635 -5.352 1.00 13.90 219 TYR B N 1
ATOM 4402 C CA . TYR B 1 219 ? 30.259 -11.550 -6.644 1.00 15.31 219 TYR B CA 1
ATOM 4403 C C . TYR B 1 219 ? 29.361 -10.891 -7.680 1.00 14.03 219 TYR B C 1
ATOM 4404 O O . TYR B 1 219 ? 29.851 -10.163 -8.536 1.00 15.64 219 TYR B O 1
ATOM 4413 N N . GLU B 1 220 ? 28.043 -11.098 -7.610 1.00 13.90 220 GLU B N 1
ATOM 4414 C CA . GLU B 1 220 ? 27.140 -10.444 -8.580 1.00 13.51 220 GLU B CA 1
ATOM 4415 C C . GLU B 1 220 ? 27.192 -8.923 -8.452 1.00 12.00 220 GLU B C 1
ATOM 4416 O O . GLU B 1 220 ? 27.256 -8.209 -9.452 1.00 14.02 220 GLU B O 1
ATOM 4422 N N . GLU B 1 221 ? 27.117 -8.431 -7.218 1.00 12.01 221 GLU B N 1
ATOM 4423 C CA . GLU B 1 221 ? 27.206 -7.022 -6.945 1.00 11.54 221 GLU B CA 1
ATOM 4424 C C . GLU B 1 221 ? 28.535 -6.448 -7.435 1.00 12.87 221 GLU B C 1
ATOM 4425 O O . GLU B 1 221 ? 28.587 -5.363 -8.062 1.00 14.13 221 GLU B O 1
ATOM 4431 N N . MET B 1 222 ? 29.619 -7.159 -7.164 1.00 13.85 222 MET B N 1
ATOM 4432 C CA . MET B 1 222 ? 30.920 -6.690 -7.591 1.00 13.97 222 MET B CA 1
ATOM 4433 C C . MET B 1 222 ? 31.135 -6.744 -9.106 1.00 14.99 222 MET B C 1
ATOM 4434 O O . MET B 1 222 ? 31.866 -5.909 -9.643 1.00 15.87 222 MET B O 1
ATOM 4439 N N . LYS B 1 223 ? 30.504 -7.712 -9.760 1.00 13.72 223 LYS B N 1
ATOM 4440 C CA . LYS B 1 223 ? 30.512 -7.764 -11.216 1.00 15.98 223 LYS B CA 1
ATOM 4441 C C . LYS B 1 223 ? 29.854 -6.498 -11.761 1.00 14.87 223 LYS B C 1
ATOM 4442 O O . LYS B 1 223 ? 30.395 -5.865 -12.674 1.00 15.64 223 LYS B O 1
ATOM 4448 N N . MET B 1 224 ? 28.701 -6.098 -11.203 1.00 14.16 224 MET B N 1
ATOM 4449 C CA . MET B 1 224 ? 28.071 -4.850 -11.681 1.00 14.32 224 MET B CA 1
ATOM 4450 C C . MET B 1 224 ? 29.016 -3.650 -11.546 1.00 15.54 224 MET B C 1
ATOM 4451 O O . MET B 1 224 ? 29.144 -2.830 -12.466 1.00 15.18 224 MET B O 1
ATOM 4456 N N . THR B 1 225 ? 29.716 -3.566 -10.417 1.00 14.10 225 THR B N 1
ATOM 4457 C CA . THR B 1 225 ? 30.643 -2.474 -10.163 1.00 14.04 225 THR B CA 1
ATOM 4458 C C . THR B 1 225 ? 31.798 -2.496 -11.165 1.00 14.58 225 THR B C 1
ATOM 4459 O O . THR B 1 225 ? 32.070 -1.498 -11.832 1.00 16.09 225 THR B O 1
ATOM 4463 N N . LYS B 1 226 ? 32.473 -3.628 -11.263 1.00 14.46 226 LYS B N 1
ATOM 4464 C CA . LYS B 1 226 ? 33.704 -3.686 -12.061 1.00 15.87 226 LYS B CA 1
ATOM 4465 C C . LYS B 1 226 ? 33.429 -3.689 -13.563 1.00 14.89 226 LYS B C 1
ATOM 4466 O O . LYS B 1 226 ? 34.190 -3.084 -14.336 1.00 16.36 226 LYS B O 1
ATOM 4472 N N . GLU B 1 227 ? 32.342 -4.338 -13.964 1.00 14.61 227 GLU B N 1
ATOM 4473 C CA . GLU B 1 227 ? 32.002 -4.402 -15.401 1.00 14.77 227 GLU B CA 1
ATOM 4474 C C . GLU B 1 227 ? 31.554 -3.033 -15.909 1.00 14.71 227 GLU B C 1
ATOM 4475 O O . GLU B 1 227 ? 31.912 -2.641 -17.024 1.00 16.30 227 GLU B O 1
ATOM 4481 N N . THR B 1 228 ? 30.825 -2.285 -15.089 1.00 14.42 228 THR B N 1
ATOM 4482 C CA . THR B 1 228 ? 30.415 -0.940 -15.451 1.00 13.73 228 THR B CA 1
ATOM 4483 C C . THR B 1 228 ? 31.626 -0.072 -15.757 1.00 13.54 228 THR B C 1
ATOM 4484 O O . THR B 1 228 ? 31.692 0.584 -16.810 1.00 15.68 228 THR B O 1
ATOM 4488 N N . LYS B 1 229 ? 32.613 -0.112 -14.880 1.00 15.15 229 LYS B N 1
ATOM 4489 C CA . LYS B 1 229 ? 33.814 0.698 -15.050 1.00 16.39 229 LYS B CA 1
ATOM 4490 C C . LYS B 1 229 ? 34.550 0.345 -16.356 1.00 14.84 229 LYS B C 1
ATOM 4491 O O . LYS B 1 229 ? 35.078 1.226 -17.058 1.00 18.10 229 LYS B O 1
ATOM 4497 N N . LYS B 1 230 ? 34.598 -0.942 -16.661 1.00 16.69 230 LYS B N 1
ATOM 4498 C CA . LYS B 1 230 ? 35.329 -1.382 -17.854 1.00 16.54 230 LYS B CA 1
ATOM 4499 C C . LYS B 1 230 ? 34.574 -1.043 -19.136 1.00 15.45 230 LYS B C 1
ATOM 4500 O O . LYS B 1 230 ? 35.177 -0.571 -20.105 1.00 18.47 230 LYS B O 1
ATOM 4506 N N . ILE B 1 231 ? 33.272 -1.265 -19.155 1.00 15.64 231 ILE B N 1
ATOM 4507 C CA . ILE B 1 231 ? 32.449 -1.010 -20.343 1.00 16.33 231 ILE B CA 1
ATOM 4508 C C . ILE B 1 231 ? 32.420 0.478 -20.677 1.00 15.97 231 ILE B C 1
ATOM 4509 O O . ILE B 1 231 ? 32.598 0.889 -21.834 1.00 18.61 231 ILE B O 1
ATOM 4514 N N . MET B 1 232 ? 32.221 1.304 -19.660 1.00 16.98 232 MET B N 1
ATOM 4515 C CA . MET B 1 232 ? 32.170 2.750 -19.838 1.00 17.58 232 MET B CA 1
ATOM 4516 C C . MET B 1 232 ? 33.567 3.391 -19.851 1.00 19.01 232 MET B C 1
ATOM 4517 O O . MET B 1 232 ? 33.698 4.608 -20.063 1.00 23.02 232 MET B O 1
ATOM 4522 N N . GLU B 1 233 ? 34.602 2.570 -19.679 1.00 18.36 233 GLU B N 1
ATOM 4523 C CA . GLU B 1 233 ? 36.007 3.013 -19.736 1.00 19.76 233 GLU B CA 1
ATOM 4524 C C . GLU B 1 233 ? 36.278 4.201 -18.808 1.00 19.33 233 GLU B C 1
ATOM 4525 O O . GLU B 1 233 ? 36.888 5.211 -19.187 1.00 22.77 233 GLU B O 1
ATOM 4531 N N . ASP B 1 234 ? 35.805 4.053 -17.572 1.00 20.42 234 ASP B N 1
ATOM 4532 C CA . ASP B 1 234 ? 35.913 5.112 -16.578 1.00 21.99 234 ASP B CA 1
ATOM 4533 C C . ASP B 1 234 ? 35.832 4.544 -15.170 1.00 19.57 234 ASP B C 1
ATOM 4534 O O . ASP B 1 234 ? 34.758 4.289 -14.647 1.00 21.87 234 ASP B O 1
ATOM 4539 N N . ASP B 1 235 ? 36.999 4.404 -14.561 1.00 21.09 235 ASP B N 1
ATOM 4540 C CA . ASP B 1 235 ? 37.122 3.838 -13.231 1.00 24.86 235 ASP B CA 1
ATOM 4541 C C . ASP B 1 235 ? 36.669 4.848 -12.171 1.00 24.18 235 ASP B C 1
ATOM 4542 O O . ASP B 1 235 ? 36.554 4.488 -11.000 1.00 24.60 235 ASP B O 1
ATOM 4547 N N . SER B 1 236 ? 36.423 6.101 -12.561 1.00 23.50 236 SER B N 1
ATOM 4548 C CA . SER B 1 236 ? 35.979 7.127 -11.607 1.00 22.05 236 SER B CA 1
ATOM 4549 C C . SER B 1 236 ? 34.484 7.031 -11.304 1.00 18.77 236 SER B C 1
ATOM 4550 O O . SER B 1 236 ? 34.001 7.673 -10.371 1.00 22.15 236 SER B O 1
ATOM 4553 N N . ILE B 1 237 ? 33.732 6.235 -12.062 1.00 18.50 237 ILE B N 1
ATOM 4554 C CA . ILE B 1 237 ? 32.302 6.111 -11.790 1.00 18.54 237 ILE B CA 1
ATOM 4555 C C . ILE B 1 237 ? 32.146 5.209 -10.556 1.00 17.80 237 ILE B C 1
ATOM 4556 O O . ILE B 1 237 ? 32.518 4.033 -10.581 1.00 19.86 237 ILE B O 1
ATOM 4561 N N . ALA B 1 238 ? 31.578 5.766 -9.482 1.00 16.22 238 ALA B N 1
ATOM 4562 C CA . ALA B 1 238 ? 31.313 5.010 -8.266 1.00 15.94 238 ALA B CA 1
ATOM 4563 C C . ALA B 1 238 ? 30.074 4.171 -8.492 1.00 15.47 238 ALA B C 1
ATOM 4564 O O . ALA B 1 238 ? 29.039 4.707 -8.933 1.00 17.08 238 ALA B O 1
ATOM 4566 N N . VAL B 1 239 ? 30.169 2.875 -8.198 1.00 14.01 239 VAL B N 1
ATOM 4567 C CA . VAL B 1 239 ? 29.029 1.960 -8.393 1.00 14.60 239 VAL B CA 1
ATOM 4568 C C . VAL B 1 239 ? 28.922 1.022 -7.197 1.00 14.85 239 VAL B C 1
ATOM 4569 O O . VAL B 1 239 ? 29.860 0.300 -6.907 1.00 14.36 239 VAL B O 1
ATOM 4573 N N . SER B 1 240 ? 27.756 1.023 -6.537 1.00 12.71 240 SER B N 1
ATOM 4574 C CA . SER B 1 240 ? 27.482 0.050 -5.487 1.00 12.59 240 SER B CA 1
ATOM 4575 C C . SER B 1 240 ? 26.107 -0.551 -5.731 1.00 12.13 240 SER B C 1
ATOM 4576 O O . SER B 1 240 ? 25.165 0.162 -6.076 1.00 14.47 240 SER B O 1
ATOM 4579 N N . ALA B 1 241 ? 26.023 -1.874 -5.537 1.00 12.24 241 ALA B N 1
ATOM 4580 C CA . ALA B 1 241 ? 24.838 -2.643 -5.904 1.00 11.94 241 ALA B CA 1
ATOM 4581 C C . ALA B 1 241 ? 24.356 -3.523 -4.746 1.00 10.87 241 ALA B C 1
ATOM 4582 O O . ALA B 1 241 ? 25.174 -4.009 -3.947 1.00 11.85 241 ALA B O 1
ATOM 4584 N N . THR B 1 242 ? 23.040 -3.758 -4.758 1.00 10.62 242 THR B N 1
ATOM 4585 C CA . THR B 1 242 ? 22.397 -4.814 -3.969 1.00 10.95 242 THR B CA 1
ATOM 4586 C C . THR B 1 242 ? 21.624 -5.671 -4.957 1.00 10.42 242 THR B C 1
ATOM 4587 O O . THR B 1 242 ? 20.728 -5.156 -5.654 1.00 12.24 242 THR B O 1
ATOM 4591 N N . CYS B 1 243 ? 21.935 -6.969 -4.995 1.00 10.64 243 CYS B N 1
ATOM 4592 C CA . CYS B 1 243 ? 21.351 -7.844 -6.009 1.00 11.83 243 CYS B CA 1
ATOM 4593 C C . CYS B 1 243 ? 20.452 -8.873 -5.314 1.00 10.62 243 CYS B C 1
ATOM 4594 O O . CYS B 1 243 ? 20.886 -9.643 -4.459 1.00 13.41 243 CYS B O 1
ATOM 4597 N N . VAL B 1 244 ? 19.183 -8.885 -5.714 1.00 9.88 244 VAL B N 1
ATOM 4598 C CA . VAL B 1 244 ? 18.163 -9.662 -4.996 1.00 10.35 244 VAL B CA 1
ATOM 4599 C C . VAL B 1 244 ? 17.425 -10.554 -5.981 1.00 10.23 244 VAL B C 1
ATOM 4600 O O . VAL B 1 244 ? 17.024 -10.077 -7.055 1.00 11.01 244 VAL B O 1
ATOM 4604 N N . ARG B 1 245 ? 17.241 -11.832 -5.618 1.00 9.84 245 ARG B N 1
ATOM 4605 C CA . ARG B 1 245 ? 16.423 -12.735 -6.402 1.00 10.67 245 ARG B CA 1
ATOM 4606 C C . ARG B 1 245 ? 14.985 -12.653 -5.957 1.00 9.24 245 ARG B C 1
ATOM 4607 O O . ARG B 1 245 ? 14.710 -12.679 -4.723 1.00 10.79 245 ARG B O 1
ATOM 4615 N N . ILE B 1 246 ? 14.045 -12.584 -6.890 1.00 10.03 246 ILE B N 1
ATOM 4616 C CA . ILE B 1 246 ? 12.612 -12.542 -6.594 1.00 11.18 246 ILE B CA 1
ATOM 4617 C C . ILE B 1 246 ? 11.886 -13.614 -7.406 1.00 11.07 246 ILE B C 1
ATOM 4618 O O . ILE B 1 246 ? 12.477 -14.173 -8.339 1.00 11.47 246 ILE B O 1
ATOM 4623 N N . PRO B 1 247 ? 10.618 -13.913 -7.074 1.00 11.14 247 PRO B N 1
ATOM 4624 C CA . PRO B 1 247 ? 9.912 -15.002 -7.767 1.00 12.42 247 PRO B CA 1
ATOM 4625 C C . PRO B 1 247 ? 9.339 -14.576 -9.134 1.00 12.73 247 PRO B C 1
ATOM 4626 O O . PRO B 1 247 ? 8.121 -14.500 -9.347 1.00 13.36 247 PRO B O 1
ATOM 4630 N N . VAL B 1 248 ? 10.265 -14.301 -10.058 1.00 12.17 248 VAL B N 1
ATOM 4631 C CA . VAL B 1 248 ? 9.963 -13.967 -11.438 1.00 12.68 248 VAL B CA 1
ATOM 4632 C C . VAL B 1 248 ? 10.751 -15.015 -12.258 1.00 12.74 248 VAL B C 1
ATOM 4633 O O . VAL B 1 248 ? 11.882 -15.338 -11.899 1.00 13.72 248 VAL B O 1
ATOM 4637 N N . LEU B 1 249 ? 10.162 -15.577 -13.325 1.00 15.21 249 LEU B N 1
ATOM 4638 C CA . LEU B 1 249 ? 10.910 -16.608 -14.083 1.00 18.44 249 LEU B CA 1
ATOM 4639 C C . LEU B 1 249 ? 11.929 -15.986 -15.018 1.00 14.12 249 LEU B C 1
ATOM 4640 O O . LEU B 1 249 ? 13.089 -16.424 -15.046 1.00 15.80 249 LEU B O 1
ATOM 4645 N N . SER B 1 250 ? 11.498 -14.973 -15.776 1.00 14.72 250 SER B N 1
ATOM 4646 C CA . SER B 1 250 ? 12.391 -14.248 -16.691 1.00 14.16 250 SER B CA 1
ATOM 4647 C C . SER B 1 250 ? 12.081 -12.760 -16.651 1.00 13.17 250 SER B C 1
ATOM 4648 O O . SER B 1 250 ? 10.933 -12.336 -16.457 1.00 14.79 250 SER B O 1
ATOM 4651 N N . ALA B 1 251 ? 13.147 -12.022 -16.915 1.00 10.98 251 ALA B N 1
ATOM 4652 C CA . ALA B 1 251 ? 13.263 -10.578 -17.009 1.00 11.16 251 ALA B CA 1
ATOM 4653 C C . ALA B 1 251 ? 13.684 -9.986 -15.676 1.00 11.11 251 ALA B C 1
ATOM 4654 O O . ALA B 1 251 ? 13.020 -10.189 -14.656 1.00 12.33 251 ALA B O 1
ATOM 4656 N N . HIS B 1 252 ? 14.819 -9.291 -15.670 1.00 10.35 252 HIS B N 1
ATOM 4657 C CA . HIS B 1 252 ? 15.329 -8.583 -14.519 1.00 10.76 252 HIS B CA 1
ATOM 4658 C C . HIS B 1 252 ? 14.836 -7.157 -14.516 1.00 10.81 252 HIS B C 1
ATOM 4659 O O . HIS B 1 252 ? 14.742 -6.513 -15.546 1.00 11.67 252 HIS B O 1
ATOM 4666 N N . SER B 1 253 ? 14.515 -6.669 -13.314 1.00 9.94 253 SER B N 1
ATOM 4667 C CA . SER B 1 253 ? 14.179 -5.284 -13.093 1.00 10.13 253 SER B CA 1
ATOM 4668 C C . SER B 1 253 ? 15.199 -4.648 -12.161 1.00 9.73 253 SER B C 1
ATOM 4669 O O . SER B 1 253 ? 15.761 -5.324 -11.295 1.00 11.41 253 SER B O 1
ATOM 4672 N N . GLU B 1 254 ? 15.429 -3.356 -12.323 1.00 9.35 254 GLU B N 1
ATOM 4673 C CA . GLU B 1 254 ? 16.428 -2.648 -11.523 1.00 10.72 254 GLU B CA 1
ATOM 4674 C C . GLU B 1 254 ? 15.918 -1.262 -11.169 1.00 10.36 254 GLU B C 1
ATOM 4675 O O . GLU B 1 254 ? 15.450 -0.500 -12.023 1.00 11.21 254 GLU B O 1
ATOM 4681 N N . SER B 1 255 ? 16.006 -0.950 -9.876 1.00 9.71 255 SER B N 1
ATOM 4682 C CA . SER B 1 255 ? 15.822 0.409 -9.366 1.00 9.71 255 SER B CA 1
ATOM 4683 C C . SER B 1 255 ? 17.176 1.082 -9.352 1.00 9.99 255 SER B C 1
ATOM 4684 O O . SER B 1 255 ? 18.087 0.662 -8.623 1.00 11.53 255 SER B O 1
ATOM 4687 N N . VAL B 1 256 ? 17.332 2.041 -10.287 1.00 10.93 256 VAL B N 1
ATOM 4688 C CA . VAL B 1 256 ? 18.626 2.653 -10.573 1.00 11.62 256 VAL B CA 1
ATOM 4689 C C . VAL B 1 256 ? 18.596 4.104 -10.137 1.00 11.80 256 VAL B C 1
ATOM 4690 O O . VAL B 1 256 ? 17.711 4.851 -10.534 1.00 13.98 256 VAL B O 1
ATOM 4694 N N . TYR B 1 257 ? 19.597 4.470 -9.324 1.00 10.93 257 TYR B N 1
ATOM 4695 C CA . TYR B 1 257 ? 19.840 5.847 -8.939 1.00 11.36 257 TYR B CA 1
ATOM 4696 C C . TYR B 1 257 ? 21.183 6.276 -9.490 1.00 12.10 257 TYR B C 1
ATOM 4697 O O . TYR B 1 257 ? 22.188 5.562 -9.348 1.00 12.45 257 TYR B O 1
ATOM 4706 N N . ILE B 1 258 ? 21.203 7.447 -10.112 1.00 12.31 258 ILE B N 1
ATOM 4707 C CA . ILE B 1 258 ? 22.450 8.015 -10.579 1.00 12.87 258 ILE B CA 1
ATOM 4708 C C . ILE B 1 258 ? 22.593 9.449 -10.100 1.00 13.07 258 ILE B C 1
ATOM 4709 O O . ILE B 1 258 ? 21.612 10.123 -9.832 1.00 13.50 258 ILE B O 1
ATOM 4714 N N . GLU B 1 259 ? 23.834 9.908 -10.053 1.00 12.70 259 GLU B N 1
ATOM 4715 C CA . GLU B 1 259 ? 24.118 11.331 -10.028 1.00 13.14 259 GLU B CA 1
ATOM 4716 C C . GLU B 1 259 ? 24.987 11.620 -11.245 1.00 14.67 259 GLU B C 1
ATOM 4717 O O . GLU B 1 259 ? 26.006 10.978 -11.460 1.00 15.81 259 GLU B O 1
ATOM 4723 N N . THR B 1 260 ? 24.542 12.581 -12.039 1.00 13.41 260 THR B N 1
ATOM 4724 C CA . THR B 1 260 ? 25.253 12.992 -13.245 1.00 14.55 260 THR B CA 1
ATOM 4725 C C . THR B 1 260 ? 26.326 14.037 -12.862 1.00 16.03 260 THR B C 1
ATOM 4726 O O . THR B 1 260 ? 26.402 14.490 -11.724 1.00 18.20 260 THR B O 1
ATOM 4730 N N . LYS B 1 261 ? 27.178 14.400 -13.824 1.00 17.71 261 LYS B N 1
ATOM 4731 C CA . LYS B 1 261 ? 28.180 15.455 -13.601 1.00 19.80 261 LYS B CA 1
ATOM 4732 C C . LYS B 1 261 ? 27.590 16.839 -13.792 1.00 19.40 261 LYS B C 1
ATOM 4733 O O . LYS B 1 261 ? 27.992 17.785 -13.114 1.00 23.68 261 LYS B O 1
ATOM 4739 N N . GLU B 1 262 ? 26.636 16.956 -14.714 1.00 19.37 262 GLU B N 1
ATOM 4740 C CA . GLU B 1 262 ? 25.935 18.208 -14.940 1.00 22.55 262 GLU B CA 1
ATOM 4741 C C . GLU B 1 262 ? 24.466 17.931 -14.747 1.00 19.76 262 GLU B C 1
ATOM 4742 O O . GLU B 1 262 ? 24.034 16.821 -15.017 1.00 21.48 262 GLU B O 1
ATOM 4748 N N . VAL B 1 263 ? 23.695 18.925 -14.306 1.00 19.67 263 VAL B N 1
ATOM 4749 C CA . VAL B 1 263 ? 22.248 18.720 -14.131 1.00 20.25 263 VAL B CA 1
ATOM 4750 C C . VAL B 1 263 ? 21.619 18.374 -15.478 1.00 19.29 263 VAL B C 1
ATOM 4751 O O . VAL B 1 263 ? 21.843 19.062 -16.489 1.00 20.93 263 VAL B O 1
ATOM 4755 N N . ALA B 1 264 ? 20.871 17.286 -15.490 1.00 17.91 264 ALA B N 1
ATOM 4756 C CA . ALA B 1 264 ? 20.275 16.749 -16.698 1.00 19.15 264 ALA B CA 1
ATOM 4757 C C . ALA B 1 264 ? 18.754 16.909 -16.615 1.00 20.50 264 ALA B C 1
ATOM 4758 O O . ALA B 1 264 ? 18.094 16.159 -15.878 1.00 20.02 264 ALA B O 1
ATOM 4760 N N . PRO B 1 265 ? 18.177 17.868 -17.356 1.00 18.92 265 PRO B N 1
ATOM 4761 C CA . PRO B 1 265 ? 16.727 18.060 -17.321 1.00 20.53 265 PRO B CA 1
ATOM 4762 C C . PRO B 1 265 ? 15.977 16.775 -17.633 1.00 16.82 265 PRO B C 1
ATOM 4763 O O . PRO B 1 265 ? 16.318 16.075 -18.584 1.00 18.03 265 PRO B O 1
ATOM 4767 N N . ILE B 1 266 ? 14.967 16.450 -16.831 1.00 16.77 266 ILE B N 1
ATOM 4768 C CA . ILE B 1 266 ? 14.327 15.152 -16.938 1.00 18.16 266 ILE B CA 1
ATOM 4769 C C . ILE B 1 266 ? 13.726 14.911 -18.301 1.00 17.39 266 ILE B C 1
ATOM 4770 O O . ILE B 1 266 ? 13.852 13.812 -18.827 1.00 16.46 266 ILE B O 1
ATOM 4775 N N . GLU B 1 267 ? 13.107 15.920 -18.906 1.00 17.84 267 GLU B N 1
ATOM 4776 C CA . GLU B 1 267 ? 12.506 15.680 -20.207 1.00 18.91 267 GLU B CA 1
ATOM 4777 C C . GLU B 1 267 ? 13.588 15.367 -21.267 1.00 17.06 267 GLU B C 1
ATOM 4778 O O . GLU B 1 267 ? 13.361 14.571 -22.188 1.00 17.85 267 GLU B O 1
ATOM 4784 N N . GLU B 1 268 ? 14.767 15.965 -21.100 1.00 16.33 268 GLU B N 1
ATOM 4785 C CA . GLU B 1 268 ? 15.888 15.682 -21.991 1.00 16.74 268 GLU B CA 1
ATOM 4786 C C . GLU B 1 268 ? 16.482 14.295 -21.739 1.00 15.75 268 GLU B C 1
ATOM 4787 O O . GLU B 1 268 ? 16.878 13.604 -22.667 1.00 16.43 268 GLU B O 1
ATOM 4793 N N . VAL B 1 269 ? 16.533 13.873 -20.479 1.00 14.59 269 VAL B N 1
ATOM 4794 C CA . VAL B 1 269 ? 16.966 12.521 -20.154 1.00 15.60 269 VAL B CA 1
ATOM 4795 C C . VAL B 1 269 ? 16.049 11.478 -20.797 1.00 13.82 269 VAL B C 1
ATOM 4796 O O . VAL B 1 269 ? 16.515 10.510 -21.428 1.00 15.26 269 VAL B O 1
ATOM 4800 N N . LYS B 1 270 ? 14.747 11.678 -20.656 1.00 13.81 270 LYS B N 1
ATOM 4801 C CA . LYS B 1 270 ? 13.766 10.812 -21.296 1.00 14.63 270 LYS B CA 1
ATOM 4802 C C . LYS B 1 270 ? 13.985 10.744 -22.816 1.00 14.30 270 LYS B C 1
ATOM 4803 O O . LYS B 1 270 ? 13.994 9.657 -23.396 1.00 15.41 270 LYS B O 1
ATOM 4809 N N . ALA B 1 271 ? 14.216 11.900 -23.443 1.00 14.87 271 ALA B N 1
ATOM 4810 C CA . ALA B 1 271 ? 14.419 11.938 -24.893 1.00 15.09 271 ALA B CA 1
ATOM 4811 C C . ALA B 1 271 ? 15.717 11.230 -25.280 1.00 14.46 271 ALA B C 1
ATOM 4812 O O . ALA B 1 271 ? 15.774 10.512 -26.294 1.00 16.82 271 ALA B O 1
ATOM 4814 N N . ALA B 1 272 ? 16.773 11.428 -24.495 1.00 13.65 272 ALA B N 1
ATOM 4815 C CA . ALA B 1 272 ? 18.077 10.803 -24.787 1.00 14.65 272 ALA B CA 1
ATOM 4816 C C . ALA B 1 272 ? 18.013 9.290 -24.700 1.00 13.43 272 ALA B C 1
ATOM 4817 O O . ALA B 1 272 ? 18.591 8.585 -25.514 1.00 15.03 272 ALA B O 1
ATOM 4819 N N . ILE B 1 273 ? 17.287 8.781 -23.716 1.00 13.57 273 ILE B N 1
ATOM 4820 C CA . ILE B 1 273 ? 17.065 7.335 -23.579 1.00 12.59 273 ILE B CA 1
ATOM 4821 C C . ILE B 1 273 ? 16.220 6.815 -24.755 1.00 12.94 273 ILE B C 1
ATOM 4822 O O . ILE B 1 273 ? 16.566 5.788 -25.380 1.00 14.00 273 ILE B O 1
ATOM 4827 N N . ALA B 1 274 ? 15.115 7.487 -25.060 1.00 14.05 274 ALA B N 1
ATOM 4828 C CA . ALA B 1 274 ? 14.285 7.081 -26.190 1.00 14.33 274 ALA B CA 1
ATOM 4829 C C . ALA B 1 274 ? 15.116 7.032 -27.470 1.00 14.96 274 ALA B C 1
ATOM 4830 O O . ALA B 1 274 ? 14.942 6.115 -28.273 1.00 15.88 274 ALA B O 1
ATOM 4832 N N . ALA B 1 275 ? 16.035 7.981 -27.634 1.00 14.14 275 ALA B N 1
ATOM 4833 C CA . ALA B 1 275 ? 16.866 8.045 -28.840 1.00 13.58 275 ALA B CA 1
ATOM 4834 C C . ALA B 1 275 ? 17.966 7.002 -28.956 1.00 13.53 275 ALA B C 1
ATOM 4835 O O . ALA B 1 275 ? 18.536 6.825 -30.035 1.00 15.60 275 ALA B O 1
ATOM 4837 N N . PHE B 1 276 ? 18.274 6.318 -27.867 1.00 14.47 276 PHE B N 1
ATOM 4838 C CA . PHE B 1 276 ? 19.406 5.412 -27.797 1.00 13.27 276 PHE B CA 1
ATOM 4839 C C . PHE B 1 276 ? 19.037 4.025 -28.301 1.00 13.95 276 PHE B C 1
ATOM 4840 O O . PHE B 1 276 ? 18.077 3.419 -27.846 1.00 12.55 276 PHE B O 1
ATOM 4848 N N . PRO B 1 277 ? 19.766 3.513 -29.285 1.00 15.05 277 PRO B N 1
ATOM 4849 C CA . PRO B 1 277 ? 19.434 2.179 -29.806 1.00 13.78 277 PRO B CA 1
ATOM 4850 C C . PRO B 1 277 ? 19.505 1.077 -28.768 1.00 14.05 277 PRO B C 1
ATOM 4851 O O . PRO B 1 277 ? 20.445 1.040 -27.978 1.00 15.44 277 PRO B O 1
ATOM 4855 N N . GLY B 1 278 ? 18.477 0.240 -28.738 1.00 14.03 278 GLY B N 1
ATOM 4856 C CA . GLY B 1 278 ? 18.374 -0.831 -27.736 1.00 14.15 278 GLY B CA 1
ATOM 4857 C C . GLY B 1 278 ? 17.598 -0.476 -26.485 1.00 11.92 278 GLY B C 1
ATOM 4858 O O . GLY B 1 278 ? 17.206 -1.358 -25.724 1.00 12.94 278 GLY B O 1
ATOM 4859 N N . ALA B 1 279 ? 17.381 0.812 -26.283 1.00 12.13 279 ALA B N 1
ATOM 4860 C CA . ALA B 1 279 ? 16.574 1.334 -25.162 1.00 12.48 279 ALA B CA 1
ATOM 4861 C C . ALA B 1 279 ? 15.224 1.832 -25.647 1.00 12.63 279 ALA B C 1
ATOM 4862 O O . ALA B 1 279 ? 15.144 2.495 -26.678 1.00 14.98 279 ALA B O 1
ATOM 4864 N N . VAL B 1 280 ? 14.162 1.493 -24.927 1.00 11.57 280 VAL B N 1
ATOM 4865 C CA . VAL B 1 280 ? 12.819 1.918 -25.216 1.00 11.99 280 VAL B CA 1
ATOM 4866 C C . VAL B 1 280 ? 12.283 2.646 -24.004 1.00 11.80 280 VAL B C 1
ATOM 4867 O O . VAL B 1 280 ? 12.237 2.086 -22.908 1.00 13.56 280 VAL B O 1
ATOM 4871 N N . LEU B 1 281 ? 11.879 3.887 -24.209 1.00 12.32 281 LEU B N 1
ATOM 4872 C CA . LEU B 1 281 ? 11.231 4.660 -23.156 1.00 12.98 281 LEU B CA 1
ATOM 4873 C C . LEU B 1 281 ? 9.793 4.233 -22.990 1.00 13.30 281 LEU B C 1
ATOM 4874 O O . LEU B 1 281 ? 9.013 4.298 -23.939 1.00 15.17 281 LEU B O 1
ATOM 4879 N N . GLU B 1 282 ? 9.443 3.815 -21.756 1.00 12.57 282 GLU B N 1
ATOM 4880 C CA . GLU B 1 282 ? 8.081 3.452 -21.429 1.00 14.18 282 GLU B CA 1
ATOM 4881 C C . GLU B 1 282 ? 7.766 4.185 -20.135 1.00 13.49 282 GLU B C 1
ATOM 4882 O O . GLU B 1 282 ? 8.039 3.691 -19.027 1.00 13.25 282 GLU B O 1
ATOM 4888 N N . ASP B 1 283 ? 7.245 5.397 -20.278 1.00 14.29 283 ASP B N 1
ATOM 4889 C CA . ASP B 1 283 ? 7.168 6.291 -19.113 1.00 14.03 283 ASP B CA 1
ATOM 4890 C C . ASP B 1 283 ? 6.033 7.291 -19.303 1.00 14.29 283 ASP B C 1
ATOM 4891 O O . ASP B 1 283 ? 6.196 8.333 -19.932 1.00 16.35 283 ASP B O 1
ATOM 4896 N N . ASP B 1 284 ? 4.872 6.953 -18.750 1.00 14.08 284 ASP B N 1
ATOM 4897 C CA . ASP B 1 284 ? 3.706 7.821 -18.781 1.00 14.68 284 ASP B CA 1
ATOM 4898 C C . ASP B 1 284 ? 2.875 7.489 -17.557 1.00 13.61 284 ASP B C 1
ATOM 4899 O O . ASP B 1 284 ? 1.909 6.716 -17.611 1.00 14.94 284 ASP B O 1
ATOM 4904 N N . VAL B 1 285 ? 3.275 8.076 -16.436 1.00 14.65 285 VAL B N 1
ATOM 4905 C CA . VAL B 1 285 ? 2.672 7.689 -15.165 1.00 15.03 285 VAL B CA 1
ATOM 4906 C C . VAL B 1 285 ? 1.223 8.110 -15.090 1.00 14.09 285 VAL B C 1
ATOM 4907 O O . VAL B 1 285 ? 0.451 7.464 -14.369 1.00 15.94 285 VAL B O 1
ATOM 4911 N N . ALA B 1 286 ? 0.828 9.148 -15.834 1.00 15.85 286 ALA B N 1
ATOM 4912 C CA . ALA B 1 286 ? -0.590 9.525 -15.896 1.00 18.42 286 ALA B CA 1
ATOM 4913 C C . ALA B 1 286 ? -1.496 8.392 -16.404 1.00 16.51 286 ALA B C 1
ATOM 4914 O O . ALA B 1 286 ? -2.705 8.390 -16.127 1.00 19.28 286 ALA B O 1
ATOM 4916 N N . HIS B 1 287 ? -0.924 7.446 -17.162 1.00 16.08 287 HIS B N 1
ATOM 4917 C CA . HIS B 1 287 ? -1.656 6.265 -17.636 1.00 16.22 287 HIS B CA 1
ATOM 4918 C C . HIS B 1 287 ? -1.018 4.982 -17.102 1.00 13.90 287 HIS B C 1
ATOM 4919 O O . HIS B 1 287 ? -1.179 3.898 -17.676 1.00 14.49 287 HIS B O 1
ATOM 4926 N N . GLN B 1 288 ? -0.284 5.106 -15.991 1.00 14.26 288 GLN B N 1
ATOM 4927 C CA . GLN B 1 288 ? 0.317 3.951 -15.318 1.00 13.66 288 GLN B CA 1
ATOM 4928 C C . GLN B 1 288 ? 1.189 3.130 -16.262 1.00 12.13 288 GLN B C 1
ATOM 4929 O O . GLN B 1 288 ? 1.147 1.910 -16.227 1.00 13.43 288 GLN B O 1
ATOM 4935 N N . ILE B 1 289 ? 1.962 3.831 -17.108 1.00 12.18 289 ILE B N 1
ATOM 4936 C CA . ILE B 1 289 ? 2.886 3.187 -18.035 1.00 12.68 289 ILE B CA 1
ATOM 4937 C C . ILE B 1 289 ? 4.313 3.210 -17.470 1.00 11.77 289 ILE B C 1
ATOM 4938 O O . ILE B 1 289 ? 4.893 4.269 -17.226 1.00 13.07 289 ILE B O 1
ATOM 4943 N N . TYR B 1 290 ? 4.865 2.022 -17.277 1.00 11.78 290 TYR B N 1
ATOM 4944 C CA . TYR B 1 290 ? 6.231 1.828 -16.813 1.00 10.97 290 TYR B CA 1
ATOM 4945 C C . TYR B 1 290 ? 6.648 0.434 -17.262 1.00 10.68 290 TYR B C 1
ATOM 4946 O O . TYR B 1 290 ? 5.798 -0.419 -17.524 1.00 12.39 290 TYR B O 1
ATOM 4955 N N . PRO B 1 291 ? 7.960 0.183 -17.304 1.00 11.04 291 PRO B N 1
ATOM 4956 C CA . PRO B 1 291 ? 8.398 -1.172 -17.690 1.00 10.66 291 PRO B CA 1
ATOM 4957 C C . PRO B 1 291 ? 7.922 -2.236 -16.693 1.00 10.99 291 PRO B C 1
ATOM 4958 O O . PRO B 1 291 ? 7.907 -1.988 -15.476 1.00 11.22 291 PRO B O 1
ATOM 4962 N N . GLN B 1 292 ? 7.533 -3.405 -17.217 1.00 11.26 292 GLN B N 1
ATOM 4963 C CA . GLN B 1 292 ? 7.151 -4.569 -16.413 1.00 10.58 292 GLN B CA 1
ATOM 4964 C C . GLN B 1 292 ? 7.797 -5.829 -16.938 1.00 9.94 292 GLN B C 1
ATOM 4965 O O . GLN B 1 292 ? 7.745 -6.113 -18.151 1.00 12.08 292 GLN B O 1
ATOM 4971 N N . ALA B 1 293 ? 8.402 -6.593 -16.030 1.00 10.41 293 ALA B N 1
ATOM 4972 C CA . ALA B 1 293 ? 9.005 -7.882 -16.368 1.00 10.82 293 ALA B CA 1
ATOM 4973 C C . ALA B 1 293 ? 8.134 -8.732 -17.269 1.00 10.63 293 ALA B C 1
ATOM 4974 O O . ALA B 1 293 ? 8.624 -9.250 -18.280 1.00 11.67 293 ALA B O 1
ATOM 4976 N N . ILE B 1 294 ? 6.848 -8.879 -16.971 1.00 11.10 294 ILE B N 1
ATOM 4977 C CA . ILE B 1 294 ? 6.013 -9.817 -17.734 1.00 12.50 294 ILE B CA 1
ATOM 4978 C C . ILE B 1 294 ? 5.848 -9.377 -19.190 1.00 12.76 294 ILE B C 1
ATOM 4979 O O . ILE B 1 294 ? 5.658 -10.227 -20.045 1.00 16.67 294 ILE B O 1
ATOM 4984 N N . ASN B 1 295 ? 5.939 -8.078 -19.456 1.00 12.56 295 ASN B N 1
ATOM 4985 C CA . ASN B 1 295 ? 5.790 -7.577 -20.824 1.00 13.21 295 ASN B CA 1
ATOM 4986 C C . ASN B 1 295 ? 7.094 -7.568 -21.594 1.00 12.18 295 ASN B C 1
ATOM 4987 O O . ASN B 1 295 ? 7.071 -7.478 -22.831 1.00 15.43 295 ASN B O 1
ATOM 4992 N N . ALA B 1 296 ? 8.216 -7.612 -20.891 1.00 12.31 296 ALA B N 1
ATOM 4993 C CA . ALA B 1 296 ? 9.539 -7.552 -21.523 1.00 12.51 296 ALA B CA 1
ATOM 4994 C C . ALA B 1 296 ? 10.027 -8.891 -22.028 1.00 12.37 296 ALA B C 1
ATOM 4995 O O . ALA B 1 296 ? 10.928 -8.960 -22.884 1.00 13.66 296 ALA B O 1
ATOM 4997 N N . VAL B 1 297 ? 9.502 -9.964 -21.470 1.00 13.41 297 VAL B N 1
ATOM 4998 C CA . VAL B 1 297 ? 9.920 -11.295 -21.864 1.00 13.12 297 VAL B CA 1
ATOM 4999 C C . VAL B 1 297 ? 9.736 -11.504 -23.375 1.00 13.31 297 VAL B C 1
ATOM 5000 O O . VAL B 1 297 ? 8.664 -11.213 -23.933 1.00 15.76 297 VAL B O 1
ATOM 5004 N N . GLY B 1 298 ? 10.788 -11.977 -24.028 1.00 14.33 298 GLY B N 1
ATOM 5005 C CA . GLY B 1 298 ? 10.745 -12.280 -25.462 1.00 14.73 298 GLY B CA 1
ATOM 5006 C C . GLY B 1 298 ? 11.200 -11.151 -26.367 1.00 14.02 298 GLY B C 1
ATOM 5007 O O . GLY B 1 298 ? 11.294 -11.347 -27.592 1.00 17.64 298 GLY B O 1
ATOM 5008 N N . SER B 1 299 ? 11.491 -9.987 -25.790 1.00 13.05 299 SER B N 1
ATOM 5009 C CA . SER B 1 299 ? 11.954 -8.804 -26.541 1.00 12.35 299 SER B CA 1
ATOM 5010 C C . SER B 1 299 ? 13.417 -8.591 -26.283 1.00 12.92 299 SER B C 1
ATOM 5011 O O . SER B 1 299 ? 13.874 -8.748 -25.149 1.00 13.31 299 SER B O 1
ATOM 5014 N N . ARG B 1 300 ? 14.143 -8.208 -27.353 1.00 12.77 300 ARG B N 1
ATOM 5015 C CA . ARG B 1 300 ? 15.548 -7.831 -27.253 1.00 11.61 300 ARG B CA 1
ATOM 5016 C C . ARG B 1 300 ? 15.784 -6.421 -26.679 1.00 10.68 300 ARG B C 1
ATOM 5017 O O . ARG B 1 300 ? 16.930 -6.073 -26.386 1.00 12.14 300 ARG B O 1
ATOM 5025 N N . ASP B 1 301 ? 14.736 -5.611 -26.596 1.00 11.82 301 ASP B N 1
ATOM 5026 C CA . ASP B 1 301 ? 14.865 -4.236 -26.109 1.00 12.31 301 ASP B CA 1
ATOM 5027 C C . ASP B 1 301 ? 15.020 -4.179 -24.568 1.00 11.90 301 ASP B C 1
ATOM 5028 O O . ASP B 1 301 ? 14.712 -5.153 -23.850 1.00 13.12 301 ASP B O 1
ATOM 5033 N N . THR B 1 302 ? 15.594 -3.069 -24.113 1.00 12.13 302 THR B N 1
ATOM 5034 C CA . THR B 1 302 ? 15.691 -2.736 -22.692 1.00 11.07 302 THR B CA 1
ATOM 5035 C C . THR B 1 302 ? 14.701 -1.589 -22.473 1.00 11.05 302 THR B C 1
ATOM 5036 O O . THR B 1 302 ? 14.727 -0.601 -23.211 1.00 14.33 302 THR B O 1
ATOM 5040 N N . PHE B 1 303 ? 13.852 -1.716 -21.437 1.00 11.57 303 PHE B N 1
ATOM 5041 C CA . PHE B 1 303 ? 12.758 -0.771 -21.220 1.00 12.00 303 PHE B CA 1
ATOM 5042 C C . PHE B 1 303 ? 13.039 0.076 -19.998 1.00 11.29 303 PHE B C 1
ATOM 5043 O O . PHE B 1 303 ? 13.454 -0.452 -18.955 1.00 12.32 303 PHE B O 1
ATOM 5051 N N . VAL B 1 304 ? 12.834 1.386 -20.134 1.00 10.42 304 VAL B N 1
ATOM 5052 C CA . VAL B 1 304 ? 13.194 2.330 -19.074 1.00 11.61 304 VAL B CA 1
ATOM 5053 C C . VAL B 1 304 ? 12.022 3.263 -18.774 1.00 11.60 304 VAL B C 1
ATOM 5054 O O . VAL B 1 304 ? 11.402 3.816 -19.670 1.00 12.20 304 VAL B O 1
ATOM 5058 N N . GLY B 1 305 ? 11.707 3.410 -17.474 1.00 11.41 305 GLY B N 1
ATOM 5059 C CA . GLY B 1 305 ? 10.715 4.385 -17.070 1.00 11.28 305 GLY B CA 1
ATOM 5060 C C . GLY B 1 305 ? 10.859 4.730 -15.594 1.00 10.99 305 GLY B C 1
ATOM 5061 O O . GLY B 1 305 ? 11.949 4.622 -15.024 1.00 10.95 305 GLY B O 1
ATOM 5062 N N . ARG B 1 306 ? 9.763 5.208 -15.016 1.00 11.87 306 ARG B N 1
ATOM 5063 C CA . ARG B 1 306 ? 9.773 5.841 -13.669 1.00 11.88 306 ARG B CA 1
ATOM 5064 C C . ARG B 1 306 ? 10.900 6.899 -13.533 1.00 11.50 306 ARG B C 1
ATOM 5065 O O . ARG B 1 306 ? 11.457 7.094 -12.457 1.00 12.76 306 ARG B O 1
ATOM 5073 N N . ILE B 1 307 ? 11.238 7.574 -14.640 1.00 12.34 307 ILE B N 1
ATOM 5074 C CA . ILE B 1 307 ? 12.362 8.512 -14.600 1.00 12.06 307 ILE B CA 1
ATOM 5075 C C . ILE B 1 307 ? 11.956 9.807 -13.892 1.00 11.94 307 ILE B C 1
ATOM 5076 O O . ILE B 1 307 ? 10.953 10.436 -14.250 1.00 13.70 307 ILE B O 1
ATOM 5081 N N . ARG B 1 308 ? 12.706 10.170 -12.856 1.00 12.55 308 ARG B N 1
ATOM 5082 C CA . ARG B 1 308 ? 12.354 11.337 -12.042 1.00 13.57 308 ARG B CA 1
ATOM 5083 C C . ARG B 1 308 ? 13.555 11.860 -11.269 1.00 12.77 308 ARG B C 1
ATOM 5084 O O . ARG B 1 308 ? 14.494 11.118 -10.960 1.00 12.68 308 ARG B O 1
ATOM 5092 N N . LYS B 1 309 ? 13.541 13.159 -10.990 1.00 12.52 309 LYS B N 1
ATOM 5093 C CA . LYS B 1 309 ? 14.591 13.773 -10.205 1.00 14.36 309 LYS B CA 1
ATOM 5094 C C . LYS B 1 309 ? 14.526 13.253 -8.767 1.00 13.58 309 LYS B C 1
ATOM 5095 O O . LYS B 1 309 ? 13.440 12.992 -8.245 1.00 15.05 309 LYS B O 1
ATOM 5101 N N . ASP B 1 310 ? 15.688 13.134 -8.143 1.00 12.95 310 ASP B N 1
ATOM 5102 C CA . ASP B 1 310 ? 15.760 12.963 -6.710 1.00 12.33 310 ASP B CA 1
ATOM 5103 C C . ASP B 1 310 ? 15.068 14.164 -6.053 1.00 14.46 310 ASP B C 1
ATOM 5104 O O . ASP B 1 310 ? 15.049 15.270 -6.562 1.00 14.92 310 ASP B O 1
ATOM 5109 N N . LEU B 1 311 ? 14.481 13.914 -4.896 1.00 13.33 311 LEU B N 1
ATOM 5110 C CA . LEU B 1 311 ? 13.778 14.983 -4.165 1.00 13.50 311 LEU B CA 1
ATOM 5111 C C . LEU B 1 311 ? 14.698 16.060 -3.580 1.00 13.79 311 LEU B C 1
ATOM 5112 O O . LEU B 1 311 ? 14.234 17.163 -3.204 1.00 18.47 311 LEU B O 1
ATOM 5117 N N . ASP B 1 312 ? 15.981 15.756 -3.474 1.00 14.30 312 ASP B N 1
ATOM 5118 C CA . ASP B 1 312 ? 16.934 16.650 -2.769 1.00 15.70 312 ASP B CA 1
ATOM 5119 C C . ASP B 1 312 ? 18.249 16.904 -3.516 1.00 14.83 312 ASP B C 1
ATOM 5120 O O . ASP B 1 312 ? 18.738 18.034 -3.517 1.00 19.20 312 ASP B O 1
ATOM 5125 N N . ALA B 1 313 ? 18.814 15.837 -4.092 1.00 15.43 313 ALA B N 1
ATOM 5126 C CA . ALA B 1 313 ? 20.108 15.918 -4.766 1.00 15.71 313 ALA B CA 1
ATOM 5127 C C . ALA B 1 313 ? 19.905 16.516 -6.149 1.00 15.85 313 ALA B C 1
ATOM 5128 O O . ALA B 1 313 ? 19.230 15.920 -7.000 1.00 15.41 313 ALA B O 1
ATOM 5130 N N . GLU B 1 314 ? 20.496 17.687 -6.382 1.00 17.37 314 GLU B N 1
ATOM 5131 C CA . GLU B 1 314 ? 20.319 18.419 -7.631 1.00 18.76 314 GLU B CA 1
ATOM 5132 C C . GLU B 1 314 ? 20.587 17.568 -8.874 1.00 16.88 314 GLU B C 1
ATOM 5133 O O . GLU B 1 314 ? 19.878 17.682 -9.871 1.00 17.70 314 GLU B O 1
ATOM 5139 N N . LYS B 1 315 ? 21.610 16.722 -8.794 1.00 16.02 315 LYS B N 1
ATOM 5140 C CA . LYS B 1 315 ? 22.055 15.942 -9.951 1.00 15.96 315 LYS B CA 1
ATOM 5141 C C . LYS B 1 315 ? 21.599 14.491 -9.898 1.00 13.89 315 LYS B C 1
ATOM 5142 O O . LYS B 1 315 ? 22.027 13.669 -10.721 1.00 14.54 315 LYS B O 1
ATOM 5148 N N . GLY B 1 316 ? 20.745 14.164 -8.918 1.00 13.52 316 GLY B N 1
ATOM 5149 C CA . GLY B 1 316 ? 20.255 12.797 -8.774 1.00 13.44 316 GLY B CA 1
ATOM 5150 C C . GLY B 1 316 ? 19.033 12.514 -9.611 1.00 13.50 316 GLY B C 1
ATOM 5151 O O . GLY B 1 316 ? 18.100 13.350 -9.710 1.00 13.90 316 GLY B O 1
ATOM 5152 N N . ILE B 1 317 ? 19.008 11.294 -10.161 1.00 13.03 317 ILE B N 1
ATOM 5153 C CA . ILE B 1 317 ? 17.899 10.807 -10.964 1.00 11.59 317 ILE B CA 1
ATOM 5154 C C . ILE B 1 317 ? 17.642 9.342 -10.589 1.00 11.44 317 ILE B C 1
ATOM 5155 O O . ILE B 1 317 ? 18.577 8.571 -10.420 1.00 12.93 317 ILE B O 1
ATOM 5160 N N . HIS B 1 318 ? 16.365 8.985 -10.490 1.00 10.80 318 HIS B N 1
ATOM 5161 C CA . HIS B 1 318 ? 15.936 7.631 -10.288 1.00 11.69 318 HIS B CA 1
ATOM 5162 C C . HIS B 1 318 ? 15.233 7.125 -11.532 1.00 11.00 318 HIS B C 1
ATOM 5163 O O . HIS B 1 318 ? 14.568 7.891 -12.219 1.00 12.66 318 HIS B O 1
ATOM 5170 N N . MET B 1 319 ? 15.327 5.816 -11.762 1.00 10.61 319 MET B N 1
ATOM 5171 C CA . MET B 1 319 ? 14.616 5.150 -12.867 1.00 10.76 319 MET B CA 1
ATOM 5172 C C . MET B 1 319 ? 14.432 3.666 -12.610 1.00 10.87 319 MET B C 1
ATOM 5173 O O . MET B 1 319 ? 14.972 3.128 -11.654 1.00 11.61 319 MET B O 1
ATOM 5178 N N . TRP B 1 320 ? 13.659 3.037 -13.497 1.00 10.38 320 TRP B N 1
ATOM 5179 C CA . TRP B 1 320 ? 13.320 1.626 -13.403 1.00 10.68 320 TRP B CA 1
ATOM 5180 C C . TRP B 1 320 ? 13.640 1.020 -14.789 1.00 10.64 320 TRP B C 1
ATOM 5181 O O . TRP B 1 320 ? 13.157 1.519 -15.812 1.00 11.45 320 TRP B O 1
ATOM 5192 N N . VAL B 1 321 ? 14.471 -0.011 -14.773 1.00 10.07 321 VAL B N 1
ATOM 5193 C CA . VAL B 1 321 ? 15.033 -0.607 -16.008 1.00 9.96 321 VAL B CA 1
ATOM 5194 C C . VAL B 1 321 ? 14.718 -2.090 -16.037 1.00 10.26 321 VAL B C 1
ATOM 5195 O O . VAL B 1 321 ? 14.996 -2.806 -15.060 1.00 10.61 321 VAL B O 1
ATOM 5199 N N . VAL B 1 322 ? 14.128 -2.568 -17.140 1.00 10.28 322 VAL B N 1
ATOM 5200 C CA . VAL B 1 322 ? 13.698 -3.967 -17.253 1.00 10.55 322 VAL B CA 1
ATOM 5201 C C . VAL B 1 322 ? 14.173 -4.555 -18.593 1.00 10.17 322 VAL B C 1
ATOM 5202 O O . VAL B 1 322 ? 14.022 -3.898 -19.633 1.00 11.06 322 VAL B O 1
ATOM 5206 N N . SER B 1 323 ? 14.727 -5.762 -18.571 1.00 10.55 323 SER B N 1
ATOM 5207 C CA . SER B 1 323 ? 14.994 -6.476 -19.821 1.00 10.47 323 SER B CA 1
ATOM 5208 C C . SER B 1 323 ? 14.986 -7.967 -19.585 1.00 10.92 323 SER B C 1
ATOM 5209 O O . SER B 1 323 ? 15.234 -8.426 -18.462 1.00 11.69 323 SER B O 1
ATOM 5212 N N . ASP B 1 324 ? 14.688 -8.717 -20.641 1.00 10.93 324 ASP B N 1
ATOM 5213 C CA . ASP B 1 324 ? 14.759 -10.170 -20.621 1.00 10.99 324 ASP B CA 1
ATOM 5214 C C . ASP B 1 324 ? 16.227 -10.580 -20.381 1.00 11.00 324 ASP B C 1
ATOM 5215 O O . ASP B 1 324 ? 17.109 -10.352 -21.227 1.00 12.88 324 ASP B O 1
ATOM 5220 N N . ASN B 1 325 ? 16.481 -11.196 -19.228 1.00 11.13 325 ASN B N 1
ATOM 5221 C CA . ASN B 1 325 ? 17.844 -11.505 -18.827 1.00 11.12 325 ASN B CA 1
ATOM 5222 C C . ASN B 1 325 ? 18.489 -12.598 -19.671 1.00 12.30 325 ASN B C 1
ATOM 5223 O O . ASN B 1 325 ? 19.713 -12.759 -19.663 1.00 13.79 325 ASN B O 1
ATOM 5228 N N . LEU B 1 326 ? 17.668 -13.394 -20.333 1.00 11.75 326 LEU B N 1
ATOM 5229 C CA . LEU B 1 326 ? 18.212 -14.406 -21.242 1.00 11.75 326 LEU B CA 1
ATOM 5230 C C . LEU B 1 326 ? 18.456 -13.902 -22.671 1.00 11.63 326 LEU B C 1
ATOM 5231 O O . LEU B 1 326 ? 19.187 -14.575 -23.416 1.00 12.33 326 LEU B O 1
ATOM 5236 N N . LEU B 1 327 ? 17.860 -12.768 -23.023 1.00 12.05 327 LEU B N 1
ATOM 5237 C CA . LEU B 1 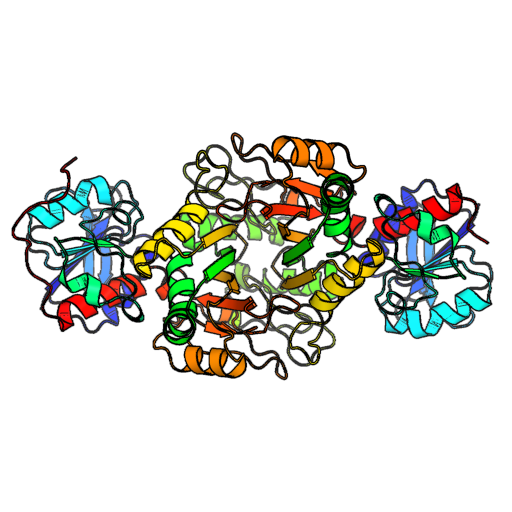327 ? 18.007 -12.197 -24.359 1.00 11.27 327 LEU B CA 1
ATOM 5238 C C . LEU B 1 327 ? 19.056 -11.097 -24.277 1.00 11.53 327 LEU B C 1
ATOM 5239 O O . LEU B 1 327 ? 20.262 -11.423 -24.334 1.00 12.89 327 LEU B O 1
ATOM 5244 N N . LYS B 1 328 ? 18.680 -9.836 -24.074 1.00 11.56 328 LYS B N 1
ATOM 5245 C CA . LYS B 1 328 ? 19.722 -8.812 -23.994 1.00 12.60 328 LYS B CA 1
ATOM 5246 C C . LYS B 1 328 ? 20.713 -9.113 -22.890 1.00 11.66 328 LYS B C 1
ATOM 5247 O O . LYS B 1 328 ? 21.879 -8.800 -22.999 1.00 12.37 328 LYS B O 1
ATOM 5253 N N . GLY B 1 329 ? 20.243 -9.748 -21.803 1.00 11.30 329 GLY B N 1
ATOM 5254 C CA . GLY B 1 329 ? 21.150 -10.081 -20.708 1.00 13.16 329 GLY B CA 1
ATOM 5255 C C . GLY B 1 329 ? 22.132 -11.207 -20.970 1.00 12.99 329 GLY B C 1
ATOM 5256 O O . GLY B 1 329 ? 23.088 -11.401 -20.198 1.00 14.42 329 GLY B O 1
ATOM 5257 N N . ALA B 1 330 ? 21.948 -11.938 -22.080 1.00 12.40 330 ALA B N 1
ATOM 5258 C CA . ALA B 1 330 ? 22.820 -13.078 -22.365 1.00 12.60 330 ALA B CA 1
ATOM 5259 C C . ALA B 1 330 ? 22.879 -13.461 -23.865 1.00 12.45 330 ALA B C 1
ATOM 5260 O O . ALA B 1 330 ? 23.796 -13.019 -24.581 1.00 14.60 330 ALA B O 1
ATOM 5262 N N . ALA B 1 331 ? 21.899 -14.242 -24.324 1.00 11.43 331 ALA B N 1
ATOM 5263 C CA . ALA B 1 331 ? 21.965 -14.853 -25.658 1.00 12.82 331 ALA B CA 1
ATOM 5264 C C . ALA B 1 331 ? 21.904 -13.800 -26.758 1.00 13.29 331 ALA B C 1
ATOM 5265 O O . ALA B 1 331 ? 22.640 -13.925 -27.758 1.00 12.67 331 ALA B O 1
ATOM 5267 N N . TRP B 1 332 ? 21.027 -12.797 -26.644 1.00 11.96 332 TRP B N 1
ATOM 5268 C CA . TRP B 1 332 ? 20.980 -11.762 -27.665 1.00 11.72 332 TRP B CA 1
ATOM 5269 C C . TRP B 1 332 ? 22.235 -10.889 -27.614 1.00 11.96 332 TRP B C 1
ATOM 5270 O O . TRP B 1 332 ? 22.795 -10.582 -28.663 1.00 12.98 332 TRP B O 1
ATOM 5281 N N . ASN B 1 333 ? 22.736 -10.483 -26.463 1.00 12.04 333 ASN B N 1
ATOM 5282 C CA . ASN B 1 333 ? 23.960 -9.705 -26.471 1.00 12.49 333 ASN B CA 1
ATOM 5283 C C . ASN B 1 333 ? 25.090 -10.491 -27.148 1.00 11.74 333 ASN B C 1
ATOM 5284 O O . ASN B 1 333 ? 25.877 -9.898 -27.891 1.00 13.24 333 ASN B O 1
ATOM 5289 N N . SER B 1 334 ? 25.158 -11.784 -26.889 1.00 12.76 334 SER B N 1
ATOM 5290 C CA . SER B 1 334 ? 26.202 -12.632 -27.478 1.00 14.11 334 SER B CA 1
ATOM 5291 C C . SER B 1 334 ? 26.041 -12.744 -28.991 1.00 12.73 334 SER B C 1
ATOM 5292 O O . SER B 1 334 ? 27.031 -12.616 -29.750 1.00 13.67 334 SER B O 1
ATOM 5295 N N . VAL B 1 335 ? 24.822 -13.013 -29.447 1.00 12.13 335 VAL B N 1
ATOM 5296 C CA . VAL B 1 335 ? 24.596 -13.122 -30.900 1.00 12.70 335 VAL B CA 1
ATOM 5297 C C . VAL B 1 335 ? 24.807 -11.768 -31.589 1.00 13.12 335 VAL B C 1
ATOM 5298 O O . VAL B 1 335 ? 25.340 -11.697 -32.719 1.00 14.37 335 VAL B O 1
ATOM 5302 N N . GLN B 1 336 ? 24.417 -10.684 -30.938 1.00 12.61 336 GLN B N 1
ATOM 5303 C CA . GLN B 1 336 ? 24.661 -9.336 -31.435 1.00 12.48 336 GLN B CA 1
ATOM 5304 C C . GLN B 1 336 ? 26.159 -9.062 -31.557 1.00 13.56 336 GLN B C 1
ATOM 5305 O O . GLN B 1 336 ? 26.611 -8.460 -32.558 1.00 14.44 336 GLN B O 1
ATOM 5311 N N . ILE B 1 337 ? 26.953 -9.495 -30.582 1.00 13.31 337 ILE B N 1
ATOM 5312 C CA . ILE B 1 337 ? 28.406 -9.435 -30.703 1.00 14.24 337 ILE B CA 1
ATOM 5313 C C . ILE B 1 337 ? 28.864 -10.192 -31.951 1.00 13.91 337 ILE B C 1
ATOM 5314 O O . ILE B 1 337 ? 29.641 -9.654 -32.773 1.00 13.75 337 ILE B O 1
ATOM 5319 N N . ALA B 1 338 ? 28.381 -11.414 -32.122 1.00 13.74 338 ALA B N 1
ATOM 5320 C CA . ALA B 1 338 ? 28.772 -12.228 -33.286 1.00 13.47 338 ALA B CA 1
ATOM 5321 C C . ALA B 1 338 ? 28.418 -11.554 -34.596 1.00 13.37 338 ALA B C 1
ATOM 5322 O O . ALA B 1 338 ? 29.230 -11.525 -35.523 1.00 14.46 338 ALA B O 1
ATOM 5324 N N . GLU B 1 339 ? 27.230 -10.971 -34.672 1.00 13.38 339 GLU B N 1
ATOM 5325 C CA . GLU B 1 339 ? 26.815 -10.220 -35.860 1.00 13.38 339 GLU B CA 1
ATOM 5326 C C . GLU B 1 339 ? 27.715 -9.010 -36.097 1.00 13.79 339 GLU B C 1
ATOM 5327 O O . GLU B 1 339 ? 28.084 -8.697 -37.247 1.00 14.92 339 GLU B O 1
ATOM 5333 N N . THR B 1 340 ? 28.109 -8.330 -35.031 1.00 14.98 340 THR B N 1
ATOM 5334 C CA . THR B 1 340 ? 28.961 -7.146 -35.136 1.00 15.87 340 THR B CA 1
ATOM 5335 C C . THR B 1 340 ? 30.366 -7.546 -35.626 1.00 14.19 340 THR B C 1
ATOM 5336 O O . THR B 1 340 ? 30.948 -6.858 -36.492 1.00 16.33 340 THR B O 1
ATOM 5340 N N . LEU B 1 341 ? 30.875 -8.673 -35.136 1.00 16.13 341 LEU B N 1
ATOM 5341 C CA . LEU B 1 341 ? 32.170 -9.195 -35.589 1.00 16.71 341 LEU B CA 1
ATOM 5342 C C . LEU B 1 341 ? 32.090 -9.500 -37.085 1.00 15.60 341 LEU B C 1
ATOM 5343 O O . LEU B 1 341 ? 32.983 -9.132 -37.850 1.00 17.22 341 LEU B O 1
ATOM 5348 N N . HIS B 1 342 ? 30.996 -10.115 -37.523 1.00 15.34 342 HIS B N 1
ATOM 5349 C CA . HIS B 1 342 ? 30.834 -10.431 -38.965 1.00 15.55 342 HIS B CA 1
ATOM 5350 C C . HIS B 1 342 ? 30.781 -9.148 -39.763 1.00 14.78 342 HIS B C 1
ATOM 5351 O O . HIS B 1 342 ? 31.518 -8.980 -40.739 1.00 16.60 342 HIS B O 1
ATOM 5358 N N . GLU B 1 343 ? 29.943 -8.222 -39.348 1.00 14.85 343 GLU B N 1
ATOM 5359 C CA . GLU B 1 343 ? 29.727 -6.953 -40.053 1.00 16.37 343 GLU B CA 1
ATOM 5360 C C . GLU B 1 343 ? 30.984 -6.104 -40.168 1.00 15.93 343 GLU B C 1
ATOM 5361 O O . GLU B 1 343 ? 31.149 -5.337 -41.129 1.00 15.99 343 GLU B O 1
ATOM 5367 N N . ARG B 1 344 ? 31.886 -6.253 -39.200 1.00 16.00 344 ARG B N 1
ATOM 5368 C CA . ARG B 1 344 ? 33.069 -5.426 -39.145 1.00 17.92 344 ARG B CA 1
ATOM 5369 C C . ARG B 1 344 ? 34.320 -6.179 -39.526 1.00 16.85 344 ARG B C 1
ATOM 5370 O O . ARG B 1 344 ? 35.435 -5.644 -39.340 1.00 18.76 344 ARG B O 1
ATOM 5378 N N . GLY B 1 345 ? 34.157 -7.380 -40.092 1.00 16.77 345 GLY B N 1
ATOM 5379 C CA . GLY B 1 345 ? 35.319 -8.082 -40.668 1.00 16.30 345 GLY B CA 1
ATOM 5380 C C . GLY B 1 345 ? 36.285 -8.607 -39.623 1.00 17.34 345 GLY B C 1
ATOM 5381 O O . GLY B 1 345 ? 37.474 -8.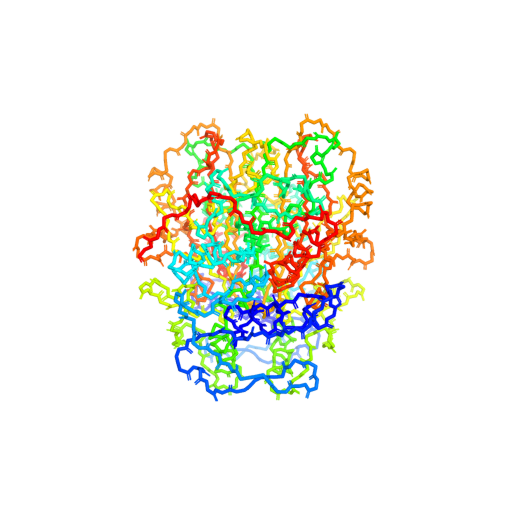779 -39.906 1.00 23.07 345 GLY B O 1
ATOM 5382 N N . LEU B 1 346 ? 35.763 -8.905 -38.423 1.00 17.44 346 LEU B N 1
ATOM 5383 C CA . LEU B 1 346 ? 36.606 -9.274 -37.299 1.00 16.78 346 LEU B CA 1
ATOM 5384 C C . LEU B 1 346 ? 36.592 -10.765 -36.982 1.00 20.38 346 LEU B C 1
ATOM 5385 O O . LEU B 1 346 ? 37.131 -11.182 -35.942 1.00 20.60 346 LEU B O 1
ATOM 5390 N N . VAL B 1 347 ? 35.963 -11.582 -37.827 1.00 20.37 347 VAL B N 1
ATOM 5391 C CA . VAL B 1 347 ? 35.968 -13.023 -37.577 1.00 23.01 347 VAL B CA 1
ATOM 5392 C C . VAL B 1 347 ? 37.177 -13.626 -38.282 1.00 29.17 347 VAL B C 1
ATOM 5393 O O . VAL B 1 347 ? 37.099 -14.001 -39.465 1.00 38.49 347 VAL B O 1
ATOM 5397 N N . ARG B 1 348 ? 38.298 -13.652 -37.557 1.00 42.35 348 ARG B N 1
ATOM 5398 C CA . ARG B 1 348 ? 39.605 -14.015 -38.125 1.00 47.50 348 ARG B CA 1
ATOM 5399 C C . ARG B 1 348 ? 40.601 -14.446 -37.044 1.00 58.95 348 ARG B C 1
ATOM 5400 O O . ARG B 1 348 ? 40.473 -14.074 -35.878 1.00 54.32 348 ARG B O 1
#

Organism: Streptococcus pneumoniae (strain ATCC BAA-255 / R6) (NCBI:txid171101)

Sequence (704 aa):
GYTVAVVGATGAVGAQMMIKMLEESTLPIDKIRYLASARSAGKSLKFKDQDITIEETTETAFEGVDIALFSAGSSSSTSAKYAPYAVKAGVVVVDNTSYFRQNPDVPLVVPEVNAHALDAHNGIIACPNCSTIQMMVALEPVRQKWGLDRIIVSTYQAVSGAGMGAILETQRELREVLNDGVKPCCDLHAEILPSGGDKKHYPIAFNALPQIDVFTDNDYTYEEMKMTKETKKIMEDDSIAVSATCVRIPVLSAHSESVYIETKEVAPIEEVKAAIAAFPGAVVLEEDDVAHQIYPQAINAVGSRDTFVGRIRKDLDAEKGIHMWVVSDNLLKGAAWNSVQIAETLHERGLVRPTAELKFELKGYTVAVVGATGAVGAQMIKMLEESSTLPIDKIRYLASARSAGKSLKFKDQDITIEETTETAFEGVDIALFSAGSSTSAKYAPYAVKAGVVVVDNTSYFRQNPDVPLVVPEVNAHALDAHNGIIACPNCSSTIQMMVALEPVRQKWGLDRIIVSTYQAVSGAGMGAILETQRELRREVLNDGVKPCDLHAEILPSGGDKKHYPIAFNALPQIDVFTDNDYTYEEMKMTKETKKIMEDDSIAVSATCVRIPVLSAHSESVYIETKEVAPIEEVKAAIAAFPGAVLEDDVAHQIYPQAINAVGSRDTFVGRIRKDLDAEKGIHMWVVSDNLLKGAAWNSVQIAETLHERGLVR

Secondary structure (DSSP, 8-state):
-EEEEEETTTSHHHHHHHHHHHTSSS-EEEEEEEE-TTTTT-EEEETTEEEEEEE--TTTTTT-SEEEE-S-HHHHHHHHHHHHHTTPEEEE-SSTTTT-TTS-B--HHHHGGGGGG-SSEEEPPPHHHHHHHHHHHHHHHHH--SEEEEEEEB-GGGG-HHHHHHHHHHHHHHHHH---GGG---SSSS-TTSS-----TT--B---SPBPTTSSBHHHHHHHHHHHHHTT-TT-EEEEE--B-S-SS-EEEEEEEE-SS---HHHHHHHHHTSTTEEE--BGGGTB---HHHHTT-SSEEEEEEEE-SS-TTEEEEEEEE-TTIIIIIHHHHHHHHHHHHTT--S--SS--S---/-EEEEEETTTSHHHHHHHHHHHT-SS-EEEEEEEE-TTTTT-EEEETTEEEEEEE--TTTTTT-SEEEE-S-HHHHHHHHHHHHHTTPEEEE-SSTTTT-TTS-B--HHHHGGGGGG-SSEEE---HHHHHHHHHHHHHHHHH--SEEEEEEEE-GGGG-HHHHHHHHHHHHHHHHH---GGG---SSSS-TTSS-----TT--B---SPBPTTSSBHHHHHHHHHHHHHTT-TTSEEEEEEEE-S-SS-EEEEEEEE-SS---HHHHHHHHHHSTTEEE--BGGGTB---HHHHTT-S-EEEEEEEE-SS-TTEEEEEEEE-TTIIIIIHHHHHHHHHHHHTT---

B-factor: mean 19.84, std 11.01, range [7.11, 144.08]

Radius of gyration: 27.12 Å; Cα contacts (8 Å, |Δi|>4): 1789; chains: 2; bounding box: 69×58×76 Å

Solvent-accessible surface area: 24662 Å² total; per-residue (Å²): 69,36,22,0,0,0,0,9,1,58,27,10,30,0,51,35,0,17,92,5,4,51,104,23,104,13,56,43,108,116,15,32,0,0,10,38,64,208,18,36,65,114,64,64,113,22,129,112,113,98,28,89,2,53,81,13,35,83,106,8,0,111,65,7,50,0,0,0,0,21,40,39,39,71,24,0,9,86,40,0,0,50,0,6,130,40,18,1,0,0,0,0,20,10,38,101,9,12,81,41,128,51,1,12,2,0,0,15,42,22,5,12,102,20,0,83,76,6,19,0,0,0,0,0,1,20,18,0,0,0,1,0,0,0,0,0,5,4,0,73,105,137,26,18,4,57,25,1,12,1,8,0,0,3,0,0,3,42,39,25,80,32,0,25,107,11,0,38,76,0,2,96,47,21,30,75,107,62,48,140,33,70,99,14,123,11,112,51,0,3,12,55,75,27,182,75,54,30,12,0,0,6,0,0,0,0,0,10,48,45,33,24,155,59,53,2,0,97,4,0,28,33,0,7,86,1,0,39,55,2,9,110,49,116,76,0,15,0,2,0,2,0,0,11,0,2,1,37,19,0,0,1,0,7,1,4,0,29,2,95,114,58,3,59,34,113,92,0,28,58,5,0,52,83,14,93,22,6,48,56,52,25,59,22,78,102,5,62,7,0,7,0,12,89,2,76,53,34,77,54,0,24,0,0,2,3,5,86,12,60,80,26,130,84,1,4,4,1,0,0,0,0,6,3,18,5,1,4,7,0,38,0,0,0,25,0,0,18,12,0,66,121,128,61,18,32,84,98,31,115,110,62,88,7,123,75,107,69,36,20,0,0,0,0,8,1,53,29,10,30,0,50,50,0,17,92,3,4,49,86,25,104,10,54,42,107,117,14,26,0,0,9,63,64,218,15,42,62,112,60,53,114,15,127,134,115,103,24,85,2,59,83,9,42,87,108,14,3,124,66,8,53,0,0,0,0,22,37,40,47,68,24,0,30,114,40,0,43,95,0,42,161,45,56,2,2,0,0,0,16,14,39,124,19,12,90,59,128,93,9,12,2,0,0,16,41,24,5,11,102,18,0,88,70,7,98,10,19,0,0,0,2,19,17,0,0,0,0,0,0,0,0,0,6,4,0,73,108,133,28,18,4,58,26,1,11,1,8,0,1,3,0,0,2,42,39,26,93,34,0,20,96,12,0,41,68,0,1,95,50,18,14,76,108,61,44,126,30,55,96,16,115,13,113,51,0,2,13,57,72,30,181,77,55,33,12,0,0,3,0,0,0,0,0,10,44,43,32,26,151,66,47,2,0,104,5,0,24,41,0,6,110,1,0,38,54,2,11,112,49,117,76,0,16,0,2,0,2,0,0,10,0,2,1,39,22,1,0,1,0,7,2,4,0,29,2,96,115,56,4,55,23,118,94,0,30,60,7,0,53,84,17,92,23,8,50,56,53,27,58,25,80,110,5,60,6,0,8,0,14,95,2,77,50,32,79,53,0,23,0,0,2,3,6,100,11,61,80,25,129,78,0,4,5,1,0,0,0,0,6,2,14,6,2,4,10,0,38,0,0,0,26,0,0,20,12,0,66,122,129,60,19,30,155

CATH classification: 3.40.50.720 (+1 more: 3.30.360.10)

Foldseek 3Di:
DFEEEEEQLPKLLNVVLLVLVLVDPDPHPHYAYEYAPVQAQPWDDRVNDTHGYHYQDLPPQARGLEYEYDHELVSCQAHQLSNLVNQYQYEYAYPNCLPPPLEAADQCLQCVVSLVRHQRYHYDAFLVQLQVCLLCRLVCVPFRFQEKEKEKAAAQCSQMPVSLVQLVVLQCCCPPVVDDQQRDDAQQPPHNPDDDHHHQHVDKAQDHADPDPVRAHPVQVSNLVNNCRSNVHNSYHYGYTYIYHHHHWKMKMKMKTFTNHQDDQVVSLVSQCPRPQEHEFEDVVVPTFDDGVVQPPDSHKYKYPWDADPPDRRMIIIMIMHTCSDSVGSVSSSVSVVSCVVVVNSTRGDDRDRDHD/DFEEEEEQCPKLLNVVLLVCVLVDPDDHPHYAYEYAPVQAQDWDDNDPDTHGYHYQDLPPQARGLEYEYDHELVSCVVRVVSNLVNQHQYEYAYPNCLPPPQEAADQCLQCVVSLVSHSRYHYHAFLVQLQVCLLCRLVCVPFRFQEKEKEKAFAQCSQMPVSLVQLVVLQCCCVPVVDDQQRDDAQQPPHNPDDDHHHQHVDKAQDHADADPVRAHPVQVSNLVSNCRSNVHNSYHYGYTYIYHSHHWKMKMKMKTFTNHQDPQVNSLVSQCPRPQEHEFEDVVVPTADDGVVQPPDSHKYKYPWDADPPDRRMIIIMIMHGCSQSVGSVSSSVSVVSCVVVVNSD

InterPro domains:
  IPR000534 Semialdehyde dehydrogenase, NAD-binding [PF01118] (4-118)
  IPR000534 Semialdehyde dehydrogenase, NAD-binding [SM00859] (4-119)
  IPR005986 Aspartate-semialdehyde dehydrogenase, beta-type [TIGR01296] (5-342)
  IPR012080 Aspartate-semialdehyde dehydrogenase [MF_02121] (2-342)
  IPR012280 Semialdehyde dehydrogenase, dimerisation domain [PF02774] (137-328)
  IPR036291 NAD(P)-binding domain superfamily [SSF51735] (3-155)

Nearest PDB structures (foldseek):
  3pyx-assembly1_B  TM=1.002E+00  e=3.517E-74  Streptococcus pneumoniae SP23-BS72
  2gz3-assembly1_C  TM=1.001E+00  e=6.684E-74  Streptococcus pneumoniae
  2gyy-assembly1_A  TM=9.889E-01  e=2.294E-71  Streptococcus pneumoniae
  2gyy-assembly2_C  TM=9.949E-01  e=7.815E-71  Streptococcus pneumoniae
  2gyy-assembly2_D  TM=9.992E-01  e=3.566E-70  Streptococcus pneumoniae